Protein AF-A0A0M0H9N5-F1 (afdb_monomer)

Mean predicted aligned error: 7.4 Å

Sequence (391 aa):
MSITAVASMVVLAGCGANQEAAKPQTEQTEEVKTEAGKQQEANTYVAAYTSAAKELVALVKKKEGDKTPVEWDKAQQLYDGKLKARVQLLDGEYKDKVNEQLTAALAAGKEGQMPAAVVGQIVDKLLQKTAFLTTRHEFKQANDGFAKKEEAKQAINLAKEVYEAILKGTMEKRDTAYETKLVSTIDAGFSEMIAAVDKGDNLAYNLGKQMVDKSLMKGFYLASGGEKGYAYKIEKGVKEEEKPEKLKVMQAEGWAFFQSVQGYVVKHSQADADYINQQFDLSNDPKNIKGDGIHTAFVRSLTATAKHEYDESFANWGQDKAVITSLEGALFLDMIKTDLPKVLGDEAKANALLEQAQQHLEAAKAKDKQKAEAIYKEMQPSLDKLAAYGR

pLDDT: mean 90.04, std 18.84, range [28.03, 98.81]

Solvent-accessible surface area (backbone atoms only — not comparable to full-atom values): 20434 Å² total; per-residue (Å²): 136,88,88,78,91,80,88,83,83,89,80,90,89,84,88,85,90,87,89,83,90,79,82,90,77,85,89,81,72,70,72,66,62,58,53,56,53,54,51,52,53,53,55,54,45,54,54,51,42,56,50,51,52,52,50,43,32,61,50,43,36,63,58,93,88,57,79,76,78,62,57,48,70,60,42,50,50,49,38,67,73,65,42,41,69,60,39,47,52,50,18,65,76,70,74,52,59,59,48,61,52,48,52,49,39,55,49,31,34,65,72,64,79,35,59,52,64,34,33,16,36,34,49,43,34,46,49,42,36,48,42,53,53,46,30,51,51,23,50,47,51,16,61,78,36,38,93,44,44,67,64,15,45,47,26,48,50,53,23,46,52,44,36,64,74,64,43,43,71,57,29,51,56,37,21,70,73,68,74,51,61,42,58,63,46,32,55,48,13,56,51,40,28,48,54,14,42,78,70,67,34,66,60,52,23,52,49,16,49,49,44,30,53,49,36,54,41,32,38,30,43,42,47,11,42,29,88,89,5,29,35,32,50,35,35,49,33,55,77,69,67,52,56,70,68,58,40,49,32,40,33,32,41,21,35,30,28,38,64,61,44,38,77,54,27,35,74,57,23,50,68,38,37,50,49,44,47,57,53,32,34,85,88,45,62,59,82,74,32,49,25,69,61,42,27,37,31,49,46,18,13,36,40,39,38,18,53,50,23,43,53,49,13,65,75,34,59,90,41,68,61,11,34,46,25,24,44,49,17,34,48,35,50,58,58,45,48,89,50,33,24,77,73,70,70,37,61,68,60,31,50,50,48,55,49,44,32,50,52,30,27,53,22,42,71,68,60,36,60,70,60,26,54,54,40,50,63,68,40,44,66,58,51,53,52,38,47,44,45,94,111

Secondary structure (DSSP, 8-state):
----------------------PPP---SSHHHHHHHHHHHHHHHHHHHHHHHHHHHHHH-PPTT--PPP-HHHHHHHIIIIIHHHHHHHHHHHT--HHHHHHHHHHHHHTTSS-HHHHHHHHHHHHHHHHHHHHHHHHHHHHHTTTSHHHHHHHHHHHHHHIIIIIHHHHHHHHHHHT--HHHHHHHHHHHHHHHHHHT-HHHHHHHHHHHHHHHHHHHHHHHTSTTSHHHHHHHHHHTT--HHHHHHHHHHHHHHHHTTHHHHHHH-HHHHHHHHHHH-TTS-GGG--HHHHHHHHHHHHHHHHHHHHHHHHHTTTSHHHHHHHHHHHHHHHHTTTTHHHHHSSHHHHHHHHHHHHHHHHHHHTT-HHHHHHHHHHHHHHHHHHHTTT-

Organism: Aneurinibacillus migulanus (NCBI:txid47500)

Nearest PDB structures (foldseek):
  6wgt-assembly1_A  TM=1.993E-01  e=2.395E+00  Homo sapiens
  7a0g-assembly1_III  TM=1.558E-01  e=9.063E+00  Serratia marcescens

Foldseek 3Di:
DDDDDDDDDDDDDDDDDDDDDDDDDDPDDDPVVVVVVVLVVLVVLLVQQLVLLVVLLVQQADDVPDPDDRPLVVSVCSCVVRPLVLLVVLCVVLVACLSVQLVVLSVCCVVVVDPSNLSSLLSLLSSVLSLLSQLVVLLVQLLVCLQVLVSNLSSLVSNVSSCVSRPLVLLVVLCVVPVDDLNVQLVVLSVQLNVCSVVVNSLSNLLSVLSNNLSSLLSLCCQAQNCVHLLPVLLVCVVVVHDQVVSLSSLSNNLSSLSSNLSQLCVQPVPLSVVLNVLSPSPDRSNPRHSVSNNLSLLLSLLSSLVVLCVQLLVQQPDSSNLSSLSSSLSSLVSCLVCLCVQVVHNVVSVLLSVLSVQLSVCSVVSPVVSNVVSVVVNVVSSVSSNPGPD

Radius of gyration: 25.45 Å; Cα contacts (8 Å, |Δi|>4): 497; chains: 1; bounding box: 58×60×93 Å

Structure (mmCIF, N/CA/C/O backbone):
data_AF-A0A0M0H9N5-F1
#
_entry.id   AF-A0A0M0H9N5-F1
#
loop_
_atom_site.group_PDB
_atom_site.id
_atom_site.type_symbol
_atom_site.label_atom_id
_atom_site.label_alt_id
_atom_site.label_comp_id
_atom_site.label_asym_id
_atom_site.label_entity_id
_atom_site.label_seq_id
_atom_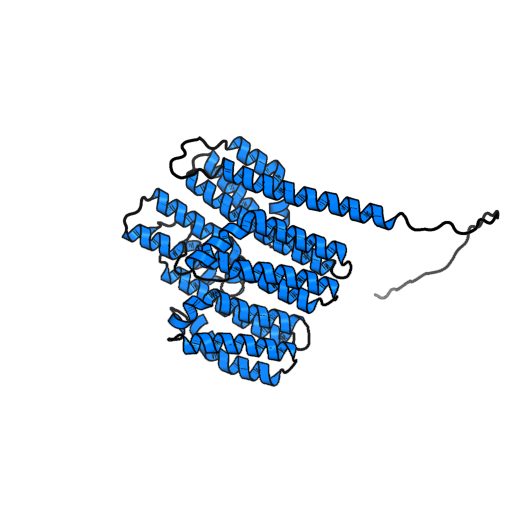site.pdbx_PDB_ins_code
_atom_site.Cartn_x
_atom_site.Cartn_y
_atom_site.Cartn_z
_atom_site.occupancy
_atom_site.B_iso_or_equiv
_atom_site.auth_seq_id
_atom_site.auth_comp_id
_atom_site.auth_asym_id
_atom_site.auth_atom_id
_atom_site.pdbx_PDB_model_num
ATOM 1 N N . MET A 1 1 ? -6.702 -46.369 -34.800 1.00 37.41 1 MET A N 1
ATOM 2 C CA . MET A 1 1 ? -7.789 -45.923 -35.692 1.00 37.41 1 MET A CA 1
ATOM 3 C C . MET A 1 1 ? -7.385 -44.581 -36.250 1.00 37.41 1 MET A C 1
ATOM 5 O O . MET A 1 1 ? -7.279 -43.621 -35.502 1.00 37.41 1 MET A O 1
ATOM 9 N N . SER A 1 2 ? -7.033 -44.588 -37.528 1.00 30.42 2 SER A N 1
ATOM 10 C CA . SER A 1 2 ? -6.817 -43.400 -38.344 1.00 30.42 2 SER A CA 1
ATOM 11 C C . SER A 1 2 ? -8.138 -42.676 -38.604 1.00 30.42 2 SER A C 1
ATOM 13 O O . SER A 1 2 ? -9.193 -43.292 -38.456 1.00 30.42 2 SER A O 1
ATOM 15 N N . ILE A 1 3 ? -8.005 -41.442 -39.104 1.00 28.03 3 ILE A N 1
ATOM 16 C CA . ILE A 1 3 ? -8.898 -40.656 -39.982 1.00 28.03 3 ILE A CA 1
ATOM 17 C C . ILE A 1 3 ? -9.207 -39.299 -39.332 1.00 28.03 3 ILE A C 1
ATOM 19 O O . ILE A 1 3 ? -9.619 -39.267 -38.183 1.00 28.03 3 ILE A O 1
ATOM 23 N N . THR A 1 4 ? -9.112 -38.127 -39.958 1.00 30.73 4 THR A N 1
ATOM 24 C CA . THR A 1 4 ? -8.511 -37.613 -41.201 1.00 30.73 4 THR A CA 1
ATOM 25 C C . THR A 1 4 ? -8.717 -36.095 -41.099 1.00 30.73 4 THR A C 1
ATOM 27 O O . THR A 1 4 ? -9.787 -35.650 -40.685 1.00 30.73 4 THR A O 1
ATOM 30 N N . ALA A 1 5 ? -7.717 -35.294 -41.464 1.00 33.75 5 ALA A N 1
ATOM 31 C CA . ALA A 1 5 ? -7.892 -33.864 -41.700 1.00 33.75 5 ALA A CA 1
ATOM 32 C C . ALA A 1 5 ? -8.676 -33.635 -43.002 1.00 33.75 5 ALA A C 1
ATOM 34 O O . ALA A 1 5 ? -8.339 -34.240 -44.017 1.00 33.75 5 ALA A O 1
ATOM 35 N N . VAL A 1 6 ? -9.649 -32.721 -43.011 1.00 31.50 6 VAL A N 1
ATOM 36 C CA . VAL A 1 6 ? -10.157 -32.129 -44.258 1.00 31.50 6 VAL A CA 1
ATOM 37 C C . VAL A 1 6 ? -10.267 -30.622 -44.076 1.00 31.50 6 VAL A C 1
ATOM 39 O O . VAL A 1 6 ? -11.153 -30.114 -43.395 1.00 31.50 6 VAL A O 1
ATOM 42 N N . ALA A 1 7 ? -9.326 -29.920 -44.700 1.00 33.69 7 ALA A N 1
ATOM 43 C CA . ALA A 1 7 ? -9.484 -28.535 -45.098 1.00 33.69 7 ALA A CA 1
ATOM 44 C C . ALA A 1 7 ? -10.323 -28.484 -46.383 1.00 33.69 7 ALA A C 1
ATOM 46 O O . ALA A 1 7 ? -10.171 -29.334 -47.262 1.00 33.69 7 ALA A O 1
ATOM 47 N N . SER A 1 8 ? -11.170 -27.469 -46.529 1.00 30.03 8 SER A N 1
ATOM 48 C CA . SER A 1 8 ? -11.715 -27.054 -47.825 1.00 30.03 8 SER A CA 1
ATOM 49 C C . SER A 1 8 ? -11.990 -25.550 -47.791 1.00 30.03 8 SER A C 1
ATOM 51 O O . SER A 1 8 ? -12.929 -25.087 -47.151 1.00 30.03 8 SER A O 1
ATOM 53 N N . MET A 1 9 ? -11.111 -24.794 -48.450 1.00 32.88 9 MET A N 1
ATOM 54 C CA . MET A 1 9 ? -11.412 -23.481 -49.032 1.00 32.88 9 MET A CA 1
ATOM 55 C C . MET A 1 9 ? -12.078 -23.672 -50.407 1.00 32.88 9 MET A C 1
ATOM 57 O O . MET A 1 9 ? -11.998 -24.772 -50.949 1.00 32.88 9 MET A O 1
ATOM 61 N N . VAL A 1 10 ? -12.555 -22.550 -50.987 1.00 34.47 10 VAL A N 1
ATOM 62 C CA . VAL A 1 10 ? -12.904 -22.285 -52.413 1.00 34.47 10 VAL A CA 1
ATOM 63 C C . VAL A 1 10 ? -14.399 -22.498 -52.735 1.00 34.47 10 VAL A C 1
ATOM 65 O O . VAL A 1 10 ? -14.935 -23.539 -52.395 1.00 34.47 10 VAL A O 1
ATOM 68 N N . VAL A 1 11 ? -15.176 -21.610 -53.384 1.00 31.08 11 VAL A N 1
ATOM 69 C CA . VAL A 1 11 ? -15.003 -20.268 -53.990 1.00 31.08 11 VAL A CA 1
ATOM 70 C C . VAL A 1 11 ? -16.397 -19.643 -54.255 1.00 31.08 11 VAL A C 1
ATOM 72 O O . VAL A 1 11 ? -17.3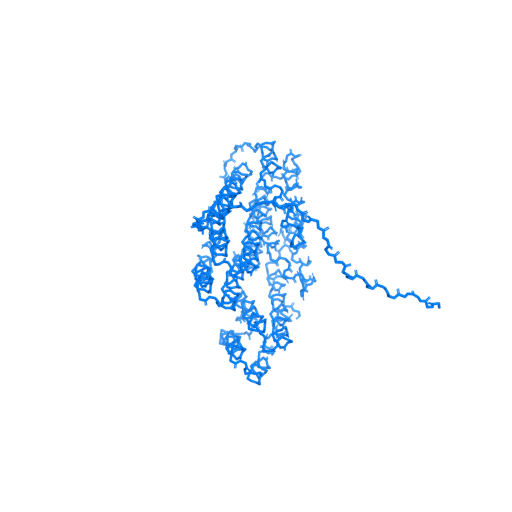98 -20.348 -54.322 1.00 31.08 11 VAL A O 1
ATOM 75 N N . LEU A 1 12 ? -16.396 -18.313 -54.409 1.00 33.91 12 LEU A N 1
ATOM 76 C CA . LEU A 1 12 ? -17.384 -17.374 -54.977 1.00 33.91 12 LEU A CA 1
ATOM 77 C C . LEU A 1 12 ? -18.495 -17.911 -55.913 1.00 33.91 12 LEU A C 1
ATOM 79 O O . LEU A 1 12 ? -18.220 -18.708 -56.803 1.00 33.91 12 LEU A O 1
ATOM 83 N N . ALA A 1 13 ? -19.681 -17.280 -55.867 1.00 34.59 13 ALA A N 1
ATOM 84 C CA . ALA A 1 13 ? -20.156 -16.317 -56.887 1.00 34.59 13 ALA A CA 1
ATOM 85 C C . ALA A 1 13 ? -21.657 -15.989 -56.726 1.00 34.59 13 ALA A C 1
ATOM 87 O O . ALA A 1 13 ? -22.474 -16.865 -56.461 1.00 34.59 13 ALA A O 1
ATOM 88 N N . GLY A 1 14 ? -22.018 -14.724 -56.961 1.00 29.95 14 GLY A N 1
ATOM 89 C CA . GLY A 1 14 ? -23.404 -14.260 -57.038 1.00 29.95 14 GLY A CA 1
ATOM 90 C C . GLY A 1 14 ? -23.499 -12.770 -57.370 1.00 29.95 14 GLY A C 1
ATOM 91 O O . GLY A 1 14 ? -23.896 -11.977 -56.525 1.00 29.95 14 GLY A O 1
ATOM 92 N N . CYS A 1 15 ? -23.081 -12.391 -58.582 1.00 39.03 15 CYS A N 1
ATOM 93 C CA . CYS A 1 15 ? -23.240 -11.048 -59.151 1.00 39.03 15 CYS A CA 1
ATOM 94 C C . CYS A 1 15 ? -24.697 -10.760 -59.558 1.00 39.03 15 CYS A C 1
ATOM 96 O O . CYS A 1 15 ? -25.354 -11.612 -60.150 1.00 39.03 15 CYS A O 1
ATOM 98 N N . GLY A 1 16 ? -25.128 -9.511 -59.379 1.00 31.22 16 GLY A N 1
ATOM 99 C CA . GLY A 1 16 ? -26.241 -8.880 -60.094 1.00 31.22 16 GLY A CA 1
ATOM 100 C C . GLY A 1 16 ? -25.996 -7.369 -60.153 1.00 31.22 16 GLY A C 1
ATOM 101 O O . GLY A 1 16 ? -25.854 -6.735 -59.116 1.00 31.22 16 GLY A O 1
ATOM 102 N N . ALA A 1 17 ? -25.838 -6.832 -61.363 1.00 37.31 17 ALA A N 1
ATOM 103 C CA . ALA A 1 17 ? -25.192 -5.557 -61.688 1.00 37.31 17 ALA A CA 1
ATOM 104 C C . ALA A 1 17 ? -26.121 -4.323 -61.685 1.00 37.31 17 ALA A C 1
ATOM 106 O O . ALA A 1 17 ? -27.284 -4.449 -62.055 1.00 37.31 17 ALA A O 1
ATOM 107 N N . ASN A 1 18 ? -25.576 -3.126 -61.400 1.00 30.27 18 ASN A N 1
ATOM 108 C CA . ASN A 1 18 ? -25.465 -2.022 -62.378 1.00 30.27 18 ASN A CA 1
ATOM 109 C C . ASN A 1 18 ? -24.610 -0.843 -61.853 1.00 30.27 18 ASN A C 1
ATOM 111 O O . ASN A 1 18 ? -24.620 -0.541 -60.664 1.00 30.27 18 ASN A O 1
ATOM 115 N N . GLN A 1 19 ? -23.854 -0.211 -62.758 1.00 33.28 19 GLN A N 1
ATOM 116 C CA . GLN A 1 19 ? -22.907 0.892 -62.529 1.00 33.28 19 GLN A CA 1
ATOM 117 C C . GLN A 1 19 ? -23.590 2.268 -62.437 1.00 33.28 19 GLN A C 1
ATOM 119 O O . GLN A 1 19 ? -24.441 2.562 -63.267 1.00 33.28 19 GLN A O 1
ATOM 124 N N . GLU A 1 20 ? -23.084 3.152 -61.569 1.00 28.61 20 GLU A N 1
ATOM 125 C CA . GLU A 1 20 ? -22.729 4.537 -61.934 1.00 28.61 20 GLU A CA 1
ATOM 126 C C . GLU A 1 20 ? -21.776 5.150 -60.889 1.00 28.61 20 GLU A C 1
ATOM 128 O O . GLU A 1 20 ? -21.866 4.875 -59.694 1.00 28.61 20 GLU A O 1
ATOM 133 N N . ALA A 1 21 ? -20.792 5.916 -61.361 1.00 38.94 21 ALA A N 1
ATOM 134 C CA . ALA A 1 21 ? -19.658 6.409 -60.585 1.00 38.94 21 ALA A CA 1
ATOM 135 C C . ALA A 1 21 ? -19.970 7.705 -59.813 1.00 38.94 21 ALA A C 1
ATOM 137 O O . ALA A 1 21 ? -20.524 8.645 -60.379 1.00 38.94 21 ALA A O 1
ATOM 138 N N . ALA A 1 22 ? -19.480 7.812 -58.572 1.00 28.97 22 ALA A N 1
ATOM 139 C CA . ALA A 1 22 ? -19.331 9.081 -57.858 1.00 28.97 22 ALA A CA 1
ATOM 140 C C . ALA A 1 22 ? -17.958 9.162 -57.160 1.00 28.97 22 ALA A C 1
ATOM 142 O O . ALA A 1 22 ? -17.467 8.193 -56.586 1.00 28.97 22 ALA A O 1
ATOM 143 N N . LYS A 1 23 ? -17.329 10.336 -57.279 1.00 32.94 23 LYS A N 1
ATOM 144 C CA . LYS A 1 23 ? -16.023 10.733 -56.720 1.00 32.94 23 LYS A CA 1
ATOM 145 C C . LYS A 1 23 ? -15.992 10.695 -55.175 1.00 32.94 23 LYS A C 1
ATOM 147 O O . LYS A 1 23 ? -17.048 10.797 -54.558 1.00 32.94 23 LYS A O 1
ATOM 152 N N . PRO A 1 24 ? -14.795 10.607 -54.556 1.00 30.27 24 PRO A N 1
ATOM 153 C CA . PRO A 1 24 ? -14.638 10.328 -53.128 1.00 30.27 24 PRO A CA 1
ATOM 154 C C . PRO A 1 24 ? -15.110 11.495 -52.253 1.00 30.27 24 PRO A C 1
ATOM 156 O O . PRO A 1 24 ? -14.643 12.624 -52.409 1.00 30.27 24 PRO A O 1
ATOM 159 N N . GLN A 1 25 ? -16.008 11.202 -51.311 1.00 28.08 25 GLN A N 1
ATOM 160 C CA . GLN A 1 25 ? -16.294 12.054 -50.161 1.00 28.08 25 GLN A CA 1
ATOM 161 C C . GLN A 1 25 ? -15.403 11.621 -48.994 1.00 28.08 25 GLN A C 1
ATOM 163 O O . GLN A 1 25 ? -15.299 10.446 -48.666 1.00 28.08 25 GLN A O 1
ATOM 168 N N . THR A 1 26 ? -14.743 12.612 -48.413 1.00 33.41 26 THR A N 1
ATOM 169 C CA . THR A 1 26 ? -13.932 12.600 -47.194 1.00 33.41 26 THR A CA 1
ATOM 170 C C . THR A 1 26 ? -14.532 11.768 -46.056 1.00 33.41 26 THR A C 1
ATOM 172 O O . THR A 1 26 ? -15.519 12.175 -45.446 1.00 33.41 26 THR A O 1
ATOM 175 N N . GLU A 1 27 ? -13.867 10.666 -45.711 1.00 32.44 27 GLU A N 1
ATOM 176 C CA . GLU A 1 27 ? -13.977 9.992 -44.415 1.00 32.44 27 GLU A CA 1
ATOM 177 C C . GLU A 1 27 ? -13.109 10.736 -43.389 1.00 32.44 27 GLU A C 1
ATOM 179 O O . GLU A 1 27 ? -11.911 10.509 -43.259 1.00 32.44 27 GLU A O 1
ATOM 184 N N . GLN A 1 28 ? -13.716 11.674 -42.670 1.00 38.56 28 GLN A N 1
ATOM 185 C CA . GLN A 1 28 ? -13.202 12.198 -41.402 1.00 38.56 28 GLN A CA 1
ATOM 186 C C . GLN A 1 28 ? -14.409 12.527 -40.526 1.00 38.56 28 GLN A C 1
ATOM 188 O O . GLN A 1 28 ? -14.771 13.693 -40.381 1.00 38.56 28 GLN A O 1
ATOM 193 N N . THR A 1 29 ? -15.132 11.523 -40.015 1.00 37.88 29 THR A N 1
ATOM 194 C CA . THR A 1 29 ? -16.148 11.793 -38.971 1.00 37.88 29 THR A CA 1
ATOM 195 C C . THR A 1 29 ? -16.629 10.610 -38.119 1.00 37.88 29 THR A C 1
ATOM 197 O O . THR A 1 29 ? -17.441 10.850 -37.227 1.00 37.88 29 THR A O 1
ATOM 200 N N . GLU A 1 30 ? -16.146 9.374 -38.300 1.00 34.00 30 GLU A N 1
ATOM 201 C CA . GLU A 1 30 ? -16.614 8.236 -37.478 1.00 34.00 30 GLU A CA 1
ATOM 202 C C . GLU A 1 30 ? -15.702 7.854 -36.296 1.00 34.00 30 GLU A C 1
ATOM 204 O O . GLU A 1 30 ? -16.221 7.440 -35.261 1.00 34.00 30 GLU A O 1
ATOM 209 N N . GLU A 1 31 ? -14.386 8.093 -36.335 1.00 36.97 31 GLU A N 1
ATOM 210 C CA . GLU A 1 31 ? -13.519 7.758 -35.184 1.00 36.97 31 GLU A CA 1
ATOM 211 C C . GLU A 1 31 ? -13.719 8.691 -33.971 1.00 36.97 31 GLU A C 1
ATOM 213 O O . GLU A 1 31 ? -13.715 8.237 -32.827 1.00 36.97 31 GLU A O 1
ATOM 218 N N . VAL A 1 32 ? -14.025 9.974 -34.190 1.00 37.34 32 VAL A N 1
ATOM 219 C CA . VAL A 1 32 ? -14.087 10.988 -33.113 1.00 37.34 32 VAL A CA 1
ATOM 220 C C . VAL A 1 32 ? -15.328 10.846 -32.210 1.00 37.34 32 VAL A C 1
ATOM 222 O O . VAL A 1 32 ? -15.297 11.235 -31.043 1.00 37.34 32 VAL A O 1
ATOM 225 N N . LYS A 1 33 ? -16.433 10.257 -32.696 1.00 34.28 33 LYS A N 1
ATOM 226 C CA . LYS A 1 33 ? -17.662 10.086 -31.890 1.00 34.28 33 LYS A CA 1
ATOM 227 C C . LYS A 1 33 ? -17.584 8.935 -30.882 1.00 34.28 33 LYS A C 1
ATOM 229 O O . LYS A 1 33 ? -18.332 8.945 -29.906 1.00 34.28 33 LYS A O 1
ATOM 234 N N . THR A 1 34 ? -16.684 7.975 -31.084 1.00 50.94 34 THR A N 1
ATOM 235 C CA . THR A 1 34 ? -16.611 6.753 -30.264 1.00 50.94 34 THR A CA 1
ATOM 236 C C . THR A 1 34 ? -15.681 6.917 -29.057 1.00 50.94 34 THR A C 1
ATOM 238 O O . THR A 1 34 ? -15.958 6.366 -27.992 1.00 50.94 34 THR A O 1
ATOM 241 N N . GLU A 1 35 ? -14.618 7.716 -29.185 1.00 48.94 35 GLU A N 1
ATOM 242 C CA . GLU A 1 35 ? -13.695 8.031 -28.083 1.00 48.94 35 GLU A CA 1
ATOM 243 C C . GLU A 1 35 ? -14.271 9.079 -27.122 1.00 48.94 35 GLU A C 1
ATOM 245 O O . GLU A 1 35 ? -14.238 8.870 -25.913 1.00 48.94 35 GLU A O 1
ATOM 250 N N . ALA A 1 36 ? -14.905 10.146 -27.627 1.00 46.66 36 ALA A N 1
ATOM 251 C CA . ALA A 1 36 ? -15.509 11.181 -26.779 1.00 46.66 36 ALA A CA 1
ATOM 252 C C . ALA A 1 36 ? -16.661 10.646 -25.897 1.00 46.66 36 ALA A C 1
ATOM 254 O O . ALA A 1 36 ? -16.800 11.050 -24.742 1.00 46.66 36 ALA A O 1
ATOM 255 N N . GLY A 1 37 ? -17.458 9.697 -26.412 1.00 48.12 37 GLY A N 1
ATOM 256 C CA . GLY A 1 37 ? -18.522 9.029 -25.650 1.00 48.12 37 GLY A CA 1
ATOM 257 C C . GLY A 1 37 ? -17.982 8.142 -24.522 1.00 48.12 37 GLY A C 1
ATOM 258 O O . GLY A 1 37 ? -18.427 8.259 -23.381 1.00 48.12 37 GLY A O 1
ATOM 259 N N . LYS A 1 38 ? -16.951 7.331 -24.805 1.00 52.97 38 LYS A N 1
ATOM 260 C CA . LYS A 1 38 ? -16.247 6.526 -23.788 1.00 52.97 38 LYS A CA 1
ATOM 261 C C . LYS A 1 38 ? -15.532 7.401 -22.757 1.00 52.97 38 LYS A C 1
ATOM 263 O O . LYS A 1 38 ? -15.520 7.079 -21.570 1.00 52.97 38 LYS A O 1
ATOM 268 N N . GLN A 1 39 ? -14.983 8.533 -23.198 1.00 52.12 39 GLN A N 1
ATOM 269 C CA . GLN A 1 39 ? -14.287 9.477 -22.335 1.00 52.12 39 GLN A CA 1
ATOM 270 C C . GLN A 1 39 ? -15.241 10.136 -21.331 1.00 52.12 39 GLN A C 1
ATOM 272 O O . GLN A 1 39 ? -14.936 10.225 -20.139 1.00 52.12 39 GLN A O 1
ATOM 277 N N . GLN A 1 40 ? -16.427 10.534 -21.794 1.00 50.25 40 GLN A N 1
ATOM 278 C CA . GLN A 1 40 ? -17.475 11.084 -20.944 1.00 50.25 40 GLN A CA 1
ATOM 279 C C . GLN A 1 40 ? -18.004 10.039 -19.949 1.00 50.25 40 GLN A C 1
ATOM 281 O O . GLN A 1 40 ? -18.132 10.350 -18.767 1.00 50.25 40 GLN A O 1
ATOM 286 N N . GLU A 1 41 ? -18.241 8.793 -20.366 1.00 62.12 41 GLU A N 1
ATOM 287 C CA . GLU A 1 41 ? -18.698 7.717 -19.470 1.00 62.12 41 GLU A CA 1
ATOM 288 C C . GLU A 1 41 ? -17.689 7.394 -18.353 1.00 62.12 41 GLU A C 1
ATOM 290 O O . GLU A 1 41 ? -18.077 7.292 -17.185 1.00 62.12 41 GLU A O 1
ATOM 295 N N . ALA A 1 42 ? -16.392 7.315 -18.668 1.00 62.28 42 ALA A N 1
ATOM 296 C CA . ALA A 1 42 ? -15.359 6.988 -17.684 1.00 62.28 42 ALA A CA 1
ATOM 297 C C . ALA A 1 42 ? -15.114 8.118 -16.658 1.00 62.28 42 ALA A C 1
ATOM 299 O O . ALA A 1 42 ? -15.002 7.849 -15.458 1.00 62.28 42 ALA A O 1
ATOM 300 N N . ASN A 1 43 ? -15.133 9.387 -17.088 1.00 61.91 43 ASN A N 1
ATOM 301 C CA . ASN A 1 43 ? -15.043 10.537 -16.173 1.00 61.91 43 ASN A CA 1
ATOM 302 C C . ASN A 1 4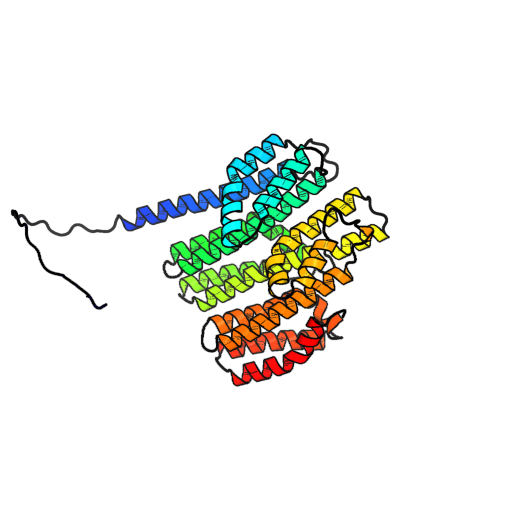3 ? -16.292 10.647 -15.277 1.00 61.91 43 ASN A C 1
ATOM 304 O O . ASN A 1 43 ? -16.198 10.953 -14.086 1.00 61.91 43 ASN A O 1
ATOM 308 N N . THR A 1 44 ? -17.475 10.343 -15.824 1.00 71.81 44 THR A N 1
ATOM 309 C CA . THR A 1 44 ? -18.727 10.321 -15.047 1.00 71.81 44 THR A CA 1
ATOM 310 C C . THR A 1 44 ? -18.690 9.223 -13.980 1.00 71.81 44 THR A C 1
ATOM 312 O O . THR A 1 44 ? -19.185 9.414 -12.866 1.00 71.81 44 THR A O 1
ATOM 315 N N . TYR A 1 45 ? -18.049 8.091 -14.284 1.00 80.56 45 TYR A N 1
ATOM 316 C CA . TYR A 1 45 ? -17.875 6.988 -13.348 1.00 80.56 45 TYR A CA 1
ATOM 317 C C . TYR A 1 45 ? -16.978 7.348 -12.145 1.00 80.56 45 TYR A C 1
ATOM 319 O O . TYR A 1 45 ? -17.398 7.125 -11.008 1.00 80.56 45 TYR A O 1
ATOM 327 N N . VAL A 1 46 ? -15.780 7.921 -12.341 1.00 84.44 46 VAL A N 1
ATOM 328 C CA . VAL A 1 46 ? -14.872 8.248 -11.215 1.00 84.44 46 VAL A CA 1
ATOM 329 C C . VAL A 1 46 ? -15.484 9.290 -10.281 1.00 84.44 46 VAL A C 1
ATOM 331 O O . VAL A 1 46 ? -15.421 9.135 -9.056 1.00 84.44 46 VAL A O 1
ATOM 334 N N . ALA A 1 47 ? -16.146 10.309 -10.831 1.00 87.44 47 ALA A N 1
ATOM 335 C CA . ALA A 1 47 ? -16.876 11.289 -10.034 1.00 87.44 47 ALA A CA 1
ATOM 336 C C . ALA A 1 47 ? -17.990 10.626 -9.200 1.00 87.44 47 ALA A C 1
ATOM 338 O O . ALA A 1 47 ? -18.100 10.881 -7.999 1.00 87.44 47 ALA A O 1
ATOM 339 N N . ALA A 1 48 ? -18.774 9.722 -9.802 1.00 91.69 48 ALA A N 1
ATOM 340 C CA . ALA A 1 48 ? -19.828 8.991 -9.100 1.00 91.69 48 ALA A CA 1
ATOM 341 C C . ALA A 1 48 ? -19.271 8.066 -8.003 1.00 91.69 48 ALA A C 1
ATOM 343 O O . ALA A 1 48 ? -19.777 8.078 -6.880 1.00 91.69 48 ALA A O 1
ATOM 344 N N . TYR A 1 49 ? -18.209 7.309 -8.297 1.00 93.88 49 TYR A N 1
ATOM 345 C CA . TYR A 1 49 ? -17.547 6.422 -7.338 1.00 93.88 49 TYR A CA 1
ATOM 346 C C . TYR A 1 49 ? -16.969 7.202 -6.151 1.00 93.88 49 TYR A C 1
ATOM 348 O O . TYR A 1 49 ? -17.267 6.893 -4.997 1.00 93.88 49 TYR A O 1
ATOM 356 N N . THR A 1 50 ? -16.167 8.239 -6.414 1.00 95.31 50 THR A N 1
ATOM 357 C CA . THR A 1 50 ? -15.512 9.020 -5.353 1.00 95.31 50 THR A CA 1
ATOM 358 C C . THR A 1 50 ? -16.519 9.793 -4.502 1.00 95.31 50 THR A C 1
ATOM 360 O O . THR A 1 50 ? -16.346 9.878 -3.284 1.00 95.31 50 THR A O 1
ATOM 363 N N . SER A 1 51 ? -17.594 10.308 -5.108 1.00 96.75 51 SER A N 1
ATOM 364 C CA . SER A 1 51 ? -18.698 10.949 -4.391 1.00 96.75 51 SER A CA 1
ATOM 365 C C . SER A 1 51 ? -19.435 9.957 -3.489 1.00 96.75 51 SER A C 1
ATOM 367 O O . SER A 1 51 ? -19.548 10.211 -2.290 1.00 96.75 51 SER A O 1
ATOM 369 N N . ALA A 1 52 ? -19.842 8.798 -4.019 1.00 97.75 52 ALA A N 1
ATOM 370 C CA . ALA A 1 52 ? -20.539 7.773 -3.245 1.00 97.75 52 ALA A CA 1
ATOM 371 C C . ALA A 1 52 ? -19.674 7.216 -2.103 1.00 97.75 52 ALA A C 1
ATOM 373 O O . ALA A 1 52 ? -20.170 7.014 -0.996 1.00 97.75 52 ALA A O 1
ATOM 374 N N . ALA A 1 53 ? -18.370 7.020 -2.329 1.00 97.94 53 ALA A N 1
ATOM 375 C CA . ALA A 1 53 ? -17.445 6.585 -1.286 1.00 97.94 53 ALA A CA 1
ATOM 376 C C . ALA A 1 53 ? -17.350 7.618 -0.150 1.00 97.94 53 ALA A C 1
ATOM 378 O O . ALA A 1 53 ? -17.451 7.259 1.023 1.00 97.94 53 ALA A O 1
ATOM 379 N N . LYS A 1 54 ? -17.214 8.911 -0.479 1.00 97.69 54 LYS A N 1
ATOM 380 C CA . LYS A 1 54 ? -17.178 9.997 0.516 1.00 97.69 54 LYS A CA 1
ATOM 381 C C . LYS A 1 54 ? -18.494 10.130 1.279 1.00 97.69 54 LYS A C 1
ATOM 383 O O . LYS A 1 54 ? -18.464 10.310 2.495 1.00 97.69 54 LYS A O 1
ATOM 388 N N . GLU A 1 55 ? -19.627 10.026 0.588 1.00 97.75 55 GLU A N 1
ATOM 389 C CA . GLU A 1 55 ? -20.949 10.062 1.216 1.00 97.75 55 GLU A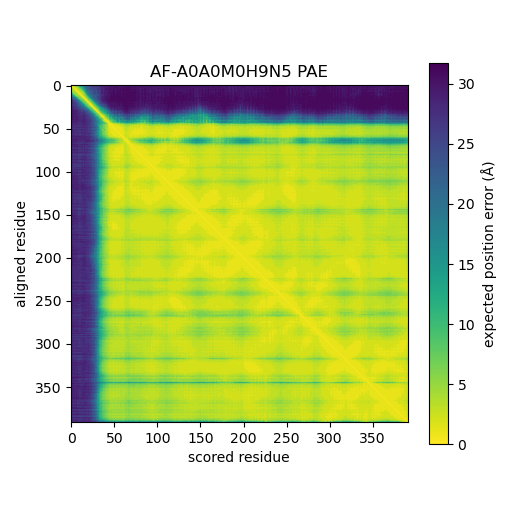 CA 1
ATOM 390 C C . GLU A 1 55 ? -21.128 8.880 2.175 1.00 97.75 55 GLU A C 1
ATOM 392 O O . GLU A 1 55 ? -21.522 9.087 3.323 1.00 97.75 55 GLU A O 1
ATOM 397 N N . LEU A 1 56 ? -20.751 7.664 1.763 1.00 98.38 56 LEU A N 1
ATOM 398 C CA . LEU A 1 56 ? -20.833 6.488 2.625 1.00 98.38 56 LEU A CA 1
ATOM 399 C C . LEU A 1 56 ? -19.981 6.669 3.884 1.00 98.38 56 LEU A C 1
ATOM 401 O O . LEU A 1 56 ? -20.482 6.466 4.989 1.00 98.38 56 LEU A O 1
ATOM 405 N N . VAL A 1 57 ? -18.731 7.124 3.743 1.00 97.38 57 VAL A N 1
ATOM 406 C CA . VAL A 1 57 ? -17.869 7.416 4.899 1.00 97.38 57 VAL A CA 1
ATOM 407 C C . VAL A 1 57 ? -18.500 8.471 5.809 1.00 97.38 57 VAL A C 1
ATOM 409 O O . VAL A 1 57 ? -18.527 8.270 7.018 1.00 97.38 57 VAL A O 1
ATOM 412 N N . ALA A 1 58 ? -19.052 9.560 5.273 1.00 96.06 58 ALA A N 1
ATOM 413 C CA . ALA A 1 58 ? -19.704 10.595 6.082 1.00 96.06 58 ALA A CA 1
ATOM 414 C C . ALA A 1 58 ? -20.959 10.084 6.823 1.00 96.06 58 ALA A C 1
ATOM 416 O O . ALA A 1 58 ? -21.252 10.517 7.946 1.00 96.06 58 ALA A O 1
ATOM 417 N N . LEU A 1 59 ? -21.691 9.138 6.227 1.00 96.06 59 LEU A N 1
ATOM 418 C CA . LEU A 1 59 ? -22.845 8.504 6.862 1.00 96.06 59 LEU A CA 1
ATOM 419 C C . LEU A 1 59 ? -22.428 7.655 8.067 1.00 96.06 59 LEU A C 1
ATOM 421 O O . LEU A 1 59 ? -23.029 7.804 9.133 1.00 96.06 59 LEU A O 1
ATOM 425 N N . VAL A 1 60 ? -21.398 6.812 7.928 1.00 96.19 60 VAL A N 1
ATOM 426 C CA . VAL A 1 60 ? -21.055 5.806 8.953 1.00 96.19 60 VAL A CA 1
ATOM 427 C C . VAL A 1 60 ? -19.951 6.227 9.922 1.00 96.19 60 VAL A C 1
ATOM 429 O O . VAL A 1 60 ? -19.913 5.750 11.054 1.00 96.19 60 VAL A O 1
ATOM 432 N N . LYS A 1 61 ? -19.046 7.123 9.518 1.00 93.94 61 LYS A N 1
ATOM 433 C CA . LYS A 1 61 ? -17.906 7.557 10.330 1.00 93.94 61 LYS A CA 1
ATOM 434 C C . LYS A 1 61 ? -18.177 8.921 10.950 1.00 93.94 61 LYS A C 1
ATOM 436 O O . LYS A 1 61 ? -17.991 9.965 10.327 1.00 93.94 61 LYS A O 1
ATOM 441 N N . LYS A 1 62 ? -18.574 8.903 12.220 1.00 88.38 62 LYS A N 1
ATOM 442 C CA . LYS A 1 62 ? -18.818 10.109 13.018 1.00 88.38 62 LYS A CA 1
ATOM 443 C C . LYS A 1 62 ? -17.526 10.622 13.649 1.00 88.38 62 LYS A C 1
ATOM 445 O O . LYS A 1 62 ? -16.636 9.843 14.000 1.00 88.38 62 LYS A O 1
ATOM 450 N N . LYS A 1 63 ? -17.400 11.947 13.755 1.00 83.94 63 LYS A N 1
ATOM 451 C CA . LYS A 1 63 ? -16.284 12.571 14.480 1.00 83.94 63 LYS A CA 1
ATOM 452 C C . LYS A 1 63 ? -16.441 12.301 15.976 1.00 83.94 63 LYS A C 1
ATOM 454 O O . LYS A 1 63 ? -17.544 12.061 16.457 1.00 83.94 63 LYS A O 1
ATOM 459 N N . GLU A 1 64 ? -15.343 12.353 16.720 1.00 77.50 64 GLU A N 1
ATOM 460 C CA . GLU A 1 64 ? -15.410 12.236 18.175 1.00 77.50 64 GLU A CA 1
ATOM 461 C C . GLU A 1 64 ? -16.359 13.301 18.752 1.00 77.50 64 GLU A C 1
ATOM 463 O O . GLU A 1 64 ? -16.281 14.475 18.393 1.00 77.50 64 GLU A O 1
ATOM 468 N N . GLY A 1 65 ? -17.298 12.871 19.598 1.00 78.56 65 GLY A N 1
ATOM 469 C CA . GLY A 1 65 ? -18.331 13.734 20.177 1.00 78.56 65 GLY A CA 1
ATOM 470 C C . GLY A 1 65 ? -19.578 13.953 19.309 1.00 78.56 65 GLY A C 1
ATOM 471 O O . GLY A 1 65 ? -20.574 14.454 19.830 1.00 78.56 65 GLY A O 1
ATOM 472 N N . ASP A 1 66 ? -19.576 13.542 18.038 1.00 85.38 66 ASP A N 1
ATOM 473 C CA . ASP A 1 66 ? -20.777 13.551 17.198 1.00 85.38 66 ASP A CA 1
ATOM 474 C C . ASP A 1 66 ? -21.699 12.385 17.588 1.00 85.38 66 ASP A C 1
ATOM 476 O O . ASP A 1 66 ? -21.345 11.211 17.472 1.00 85.38 66 ASP A O 1
ATOM 480 N N . LYS A 1 67 ? -22.886 12.736 18.093 1.00 84.19 67 LYS A N 1
ATOM 481 C CA . LYS A 1 67 ? -23.908 11.797 18.579 1.00 84.19 67 LYS A CA 1
ATOM 482 C C . LYS A 1 67 ? -25.007 11.527 17.554 1.00 84.19 67 LYS A C 1
ATOM 484 O O . LYS A 1 67 ? -25.995 10.878 17.894 1.00 84.19 67 LYS A O 1
ATOM 489 N N . THR A 1 68 ? -24.871 12.041 16.334 1.00 89.31 68 THR A N 1
ATOM 490 C CA . THR A 1 68 ? -25.855 11.816 15.275 1.00 89.31 68 THR A CA 1
ATOM 491 C C . THR A 1 68 ? -25.925 10.318 14.976 1.00 89.31 68 THR A C 1
ATOM 493 O O . THR A 1 68 ? -24.893 9.730 14.631 1.00 89.31 68 THR A O 1
ATOM 496 N N . PRO A 1 69 ? -27.107 9.684 15.098 1.00 91.31 69 PRO A N 1
ATOM 497 C CA . PRO A 1 69 ? -27.258 8.274 14.774 1.00 91.31 69 PRO A CA 1
ATOM 498 C C . PRO A 1 69 ? -26.816 7.985 13.338 1.00 91.31 69 PRO A C 1
ATOM 500 O O . PRO A 1 69 ? -26.982 8.811 12.438 1.00 91.31 69 PRO A O 1
ATOM 503 N N . VAL A 1 70 ? -26.244 6.805 13.118 1.00 95.75 70 VAL A N 1
ATOM 504 C CA . VAL A 1 70 ? -25.923 6.353 11.764 1.00 95.75 70 VAL A CA 1
ATOM 505 C C . VAL A 1 70 ? -27.208 5.889 11.083 1.00 95.75 70 VAL A C 1
ATOM 507 O O . VAL A 1 70 ? -27.917 5.025 11.595 1.00 95.75 70 VAL A O 1
ATOM 510 N N . GLU A 1 71 ? -27.491 6.441 9.905 1.00 96.81 71 GLU A N 1
ATOM 511 C CA . GLU A 1 71 ? -28.579 5.991 9.035 1.00 96.81 71 GLU A CA 1
ATOM 512 C C . GLU A 1 71 ? -28.161 4.703 8.302 1.00 96.81 71 GLU A C 1
ATOM 514 O O . GLU A 1 71 ? -27.765 4.730 7.135 1.00 96.81 71 GLU A O 1
ATOM 519 N N . TRP A 1 72 ? -28.196 3.564 9.001 1.00 97.75 72 TRP A N 1
ATOM 520 C CA . TRP A 1 72 ? -27.680 2.289 8.484 1.00 97.75 72 TRP A CA 1
ATOM 521 C C . TRP A 1 72 ? -28.365 1.813 7.202 1.00 97.75 72 TRP A C 1
ATOM 523 O O . TRP A 1 72 ? -27.678 1.350 6.295 1.00 97.75 72 TRP A O 1
ATOM 533 N N . ASP A 1 73 ? -29.687 1.965 7.090 1.00 98.12 73 ASP A N 1
ATOM 534 C CA . ASP A 1 73 ? -30.421 1.591 5.874 1.00 98.12 73 ASP A CA 1
ATOM 535 C C . ASP A 1 73 ? -29.955 2.408 4.667 1.00 98.12 73 ASP A C 1
ATOM 537 O O . ASP A 1 73 ? -29.712 1.858 3.594 1.00 98.12 73 ASP A O 1
ATOM 541 N N . LYS A 1 74 ? -29.745 3.715 4.859 1.00 98.06 74 LYS A N 1
ATOM 542 C CA . LYS A 1 74 ? -29.219 4.602 3.819 1.00 98.06 74 LYS A CA 1
ATOM 543 C C . LYS A 1 74 ? -27.784 4.232 3.444 1.00 98.06 74 LYS A C 1
ATOM 545 O O . LYS A 1 74 ? -27.453 4.201 2.262 1.00 98.06 74 LYS A O 1
ATOM 550 N N . ALA A 1 75 ? -26.943 3.914 4.428 1.00 98.38 75 ALA A N 1
ATOM 551 C CA . ALA A 1 75 ? -25.573 3.464 4.188 1.00 98.38 75 ALA A CA 1
ATOM 552 C C . ALA A 1 75 ? -25.528 2.150 3.382 1.00 98.38 75 ALA A C 1
ATOM 554 O O . ALA A 1 75 ? -24.767 2.050 2.420 1.00 98.38 75 ALA A O 1
ATOM 555 N N . GLN A 1 76 ? -26.374 1.171 3.725 1.00 98.19 76 GLN A N 1
ATOM 556 C CA . GLN A 1 76 ? -26.500 -0.087 2.979 1.00 98.19 76 GLN A CA 1
ATOM 557 C C . GLN A 1 76 ? -26.999 0.149 1.549 1.00 98.19 76 GLN A C 1
ATOM 559 O O . GLN A 1 76 ? -26.371 -0.322 0.605 1.00 98.19 76 GLN A O 1
ATOM 564 N N . GLN A 1 77 ? -28.060 0.941 1.370 1.00 98.12 77 GLN A N 1
ATOM 565 C CA . GLN A 1 77 ? -28.591 1.279 0.045 1.00 98.12 77 GLN A CA 1
ATOM 566 C C . GLN A 1 77 ? -27.558 1.986 -0.837 1.00 98.12 77 GLN A C 1
ATOM 568 O O . GLN A 1 77 ? -27.433 1.669 -2.021 1.00 98.12 77 GLN A O 1
ATOM 573 N N . LEU A 1 78 ? -26.799 2.928 -0.270 1.00 98.38 78 LEU A N 1
ATOM 574 C CA . LEU A 1 78 ? -25.733 3.619 -0.988 1.00 98.38 78 LEU A CA 1
ATOM 575 C C . LEU A 1 78 ? -24.628 2.643 -1.411 1.00 98.38 78 LEU A C 1
ATOM 577 O O . LEU A 1 78 ? -24.190 2.676 -2.562 1.00 98.38 78 LEU A O 1
ATOM 581 N N . TYR A 1 79 ? -24.206 1.751 -0.511 1.00 98.56 79 TYR A N 1
ATOM 582 C CA . TYR A 1 79 ? -23.211 0.733 -0.829 1.00 98.56 79 TYR A CA 1
ATOM 583 C C . TYR A 1 79 ? -23.691 -0.204 -1.944 1.00 98.56 79 TYR A C 1
ATOM 585 O O . TYR A 1 79 ? -23.039 -0.295 -2.988 1.00 98.56 79 TYR A O 1
ATOM 593 N N . ASP A 1 80 ? -24.844 -0.850 -1.755 1.00 97.88 80 ASP A N 1
ATOM 594 C CA . ASP A 1 80 ? -25.405 -1.817 -2.701 1.00 97.88 80 ASP A CA 1
ATOM 595 C C . ASP A 1 80 ? -25.689 -1.178 -4.069 1.00 97.88 80 ASP A C 1
ATOM 597 O O . ASP A 1 80 ? -25.419 -1.788 -5.104 1.00 97.88 80 ASP A O 1
ATOM 601 N N . GLY A 1 81 ? -26.192 0.060 -4.085 1.00 96.75 81 GLY A N 1
ATOM 602 C CA . GLY A 1 81 ? -26.611 0.744 -5.305 1.00 96.75 81 GLY A CA 1
ATOM 603 C C . GLY A 1 81 ? -25.500 1.460 -6.076 1.00 96.75 81 GLY A C 1
ATOM 604 O O . GLY A 1 81 ? -25.666 1.689 -7.274 1.00 96.75 81 GLY A O 1
ATOM 605 N N . LYS A 1 82 ? -24.395 1.860 -5.426 1.00 96.62 82 LYS A N 1
ATOM 606 C CA . LYS A 1 82 ? -23.367 2.719 -6.056 1.00 96.62 82 LYS A CA 1
ATOM 607 C C . LYS A 1 82 ? -21.939 2.189 -5.993 1.00 96.62 82 LYS A C 1
ATOM 609 O O . LYS A 1 82 ? -21.134 2.586 -6.830 1.00 96.62 82 LYS A O 1
ATOM 614 N N . LEU A 1 83 ? -21.602 1.326 -5.034 1.00 98.06 83 LEU A N 1
ATOM 615 C CA . LEU A 1 83 ? -20.208 0.927 -4.787 1.00 98.06 83 LEU A CA 1
ATOM 616 C C . LEU A 1 83 ? -19.972 -0.571 -4.994 1.00 98.06 83 LEU A C 1
ATOM 618 O O . LEU A 1 83 ? -18.961 -0.957 -5.578 1.00 98.06 83 LEU A O 1
ATOM 622 N N . LYS A 1 84 ? -20.914 -1.414 -4.569 1.00 97.56 84 LYS A N 1
ATOM 623 C CA . LYS A 1 84 ? -20.765 -2.872 -4.498 1.00 97.56 84 LYS A CA 1
ATOM 624 C C . LYS A 1 84 ? -20.287 -3.525 -5.788 1.00 97.56 84 LYS A C 1
ATOM 626 O O . LYS A 1 84 ? -19.347 -4.310 -5.747 1.00 97.56 84 LYS A O 1
ATOM 631 N N . ALA A 1 85 ? -20.882 -3.174 -6.927 1.00 96.12 85 ALA A N 1
ATOM 632 C CA . ALA A 1 85 ? -20.509 -3.756 -8.217 1.00 96.12 85 ALA A CA 1
ATOM 633 C C . ALA A 1 85 ? -19.031 -3.503 -8.561 1.00 96.12 85 ALA A C 1
ATOM 635 O O . ALA A 1 85 ? -18.335 -4.411 -9.013 1.00 96.12 85 ALA A O 1
ATOM 636 N N . ARG A 1 86 ? -18.519 -2.294 -8.282 1.00 94.81 86 ARG A N 1
ATOM 637 C CA . ARG A 1 86 ? -17.097 -1.983 -8.471 1.00 94.81 86 ARG A CA 1
ATOM 638 C C . ARG A 1 86 ? -16.229 -2.765 -7.495 1.00 94.81 86 ARG A C 1
ATOM 640 O O . ARG A 1 86 ? -15.211 -3.307 -7.910 1.00 94.81 86 ARG A O 1
ATOM 647 N N . VAL A 1 87 ? -16.619 -2.833 -6.222 1.00 97.81 87 VAL A N 1
ATOM 648 C CA . VAL A 1 87 ? -15.860 -3.592 -5.217 1.00 97.81 87 VAL A CA 1
ATOM 649 C C . VAL A 1 87 ? -15.778 -5.069 -5.613 1.00 97.81 87 VAL A C 1
ATOM 651 O O . VAL A 1 87 ? -14.697 -5.637 -5.580 1.00 97.81 87 VAL A O 1
ATOM 654 N N . GLN A 1 88 ? -16.875 -5.671 -6.078 1.00 97.69 88 GLN A N 1
ATOM 655 C CA . GLN A 1 88 ? -16.903 -7.059 -6.553 1.00 97.69 88 GLN A CA 1
ATOM 656 C C . GLN A 1 88 ? -16.039 -7.286 -7.799 1.00 97.69 88 GLN A C 1
ATOM 658 O O . GLN A 1 88 ? -15.371 -8.314 -7.897 1.00 97.69 88 GLN A O 1
ATOM 663 N N . LEU A 1 89 ? -16.030 -6.335 -8.739 1.00 95.88 89 LEU A N 1
ATOM 664 C CA . LEU A 1 89 ? -15.144 -6.387 -9.902 1.00 95.88 89 LEU A CA 1
ATOM 665 C C . LEU A 1 89 ? -13.671 -6.412 -9.470 1.00 95.88 89 LEU A C 1
ATOM 667 O O . LEU A 1 89 ? -12.907 -7.254 -9.937 1.00 95.88 89 LEU A O 1
ATOM 671 N N . LEU A 1 90 ? -13.291 -5.533 -8.541 1.00 96.44 90 LEU A N 1
ATOM 672 C CA . LEU A 1 90 ? -11.925 -5.461 -8.023 1.00 96.44 90 LEU A CA 1
ATOM 673 C C . LEU A 1 90 ? -11.565 -6.702 -7.193 1.00 96.44 90 LEU A C 1
ATOM 675 O O . LEU A 1 90 ? -10.478 -7.243 -7.364 1.00 96.44 90 LEU A O 1
ATOM 679 N N . ASP A 1 91 ? -12.477 -7.202 -6.357 1.00 96.88 91 ASP A N 1
ATOM 680 C CA . ASP A 1 91 ? -12.291 -8.458 -5.622 1.00 96.88 91 ASP A CA 1
ATOM 681 C C . ASP A 1 91 ? -12.017 -9.626 -6.580 1.00 96.88 91 ASP A C 1
ATOM 683 O O . ASP A 1 91 ? -11.112 -10.422 -6.338 1.00 96.88 91 ASP A O 1
ATOM 687 N N . GLY A 1 92 ? -12.740 -9.705 -7.701 1.00 96.50 92 GLY A N 1
ATOM 688 C CA . GLY A 1 92 ? -12.507 -10.716 -8.733 1.00 96.50 92 GLY A CA 1
ATOM 689 C C . GLY A 1 92 ? -11.140 -10.585 -9.413 1.00 96.50 92 GLY A C 1
ATOM 690 O O . GLY A 1 92 ? -10.436 -11.583 -9.571 1.00 96.50 92 GLY A O 1
ATOM 691 N N . GLU A 1 93 ? -10.744 -9.366 -9.788 1.00 95.56 93 GLU A N 1
ATOM 692 C CA . GLU A 1 93 ? -9.463 -9.094 -10.459 1.00 95.56 93 GLU A CA 1
ATOM 693 C C . GLU A 1 93 ? -8.255 -9.363 -9.549 1.00 95.56 93 GLU A C 1
ATOM 695 O O . GLU A 1 93 ? -7.273 -9.970 -9.981 1.00 95.56 93 GLU A O 1
ATOM 700 N N . TYR A 1 94 ? -8.340 -8.954 -8.281 1.00 94.38 94 TYR A N 1
ATOM 701 C CA . TYR A 1 94 ? -7.235 -9.016 -7.321 1.00 94.38 94 TYR A CA 1
ATOM 702 C C . TYR A 1 94 ? -7.322 -10.200 -6.348 1.00 94.38 94 TYR A C 1
ATOM 704 O O . TYR A 1 94 ? -6.439 -10.358 -5.506 1.00 94.38 94 TYR A O 1
ATOM 712 N N . LYS A 1 95 ? -8.340 -11.063 -6.489 1.00 94.00 95 LYS A N 1
ATOM 713 C CA . LYS A 1 95 ? -8.649 -12.181 -5.573 1.00 94.00 95 LYS A CA 1
ATOM 714 C C . LYS A 1 95 ? -8.789 -11.722 -4.116 1.00 94.00 95 LYS A C 1
ATOM 716 O O . LYS A 1 95 ? -8.356 -12.405 -3.189 1.00 94.00 95 LYS A O 1
ATOM 721 N N . ASP A 1 96 ? -9.380 -10.548 -3.944 1.00 94.06 96 ASP A N 1
ATOM 722 C CA . ASP A 1 96 ? -9.610 -9.894 -2.662 1.00 94.06 96 ASP A CA 1
ATOM 723 C C . ASP A 1 96 ? -11.025 -10.192 -2.129 1.00 94.06 96 ASP A C 1
ATOM 725 O O . ASP A 1 96 ? -11.832 -10.857 -2.780 1.00 94.06 96 ASP A O 1
ATOM 729 N N . LYS A 1 97 ? -11.313 -9.748 -0.900 1.00 96.12 97 LYS A N 1
ATOM 730 C CA . LYS A 1 97 ? -12.602 -9.973 -0.215 1.00 96.12 97 LYS A CA 1
ATOM 731 C C . LYS A 1 97 ? -13.205 -8.696 0.374 1.00 96.12 97 LYS A C 1
ATOM 733 O O . LYS A 1 97 ? -13.898 -8.735 1.392 1.00 96.12 97 LYS A O 1
ATOM 738 N N . VAL A 1 98 ? -12.920 -7.545 -0.224 1.00 97.88 98 VAL A N 1
ATOM 739 C CA . VAL A 1 98 ? -13.331 -6.245 0.317 1.00 97.88 98 VAL A CA 1
ATOM 740 C C . VAL A 1 98 ? -14.854 -6.115 0.354 1.00 97.88 98 VAL A C 1
ATOM 742 O O . VAL A 1 98 ? -15.394 -5.568 1.315 1.00 97.88 98 VAL A O 1
ATOM 745 N N . ASN A 1 99 ? -15.572 -6.666 -0.628 1.00 98.50 99 ASN A N 1
ATOM 746 C CA . ASN A 1 99 ? -17.032 -6.638 -0.655 1.00 98.50 99 ASN A CA 1
ATOM 747 C C . ASN A 1 99 ? -17.643 -7.411 0.518 1.00 98.50 99 ASN A C 1
ATOM 749 O O . ASN A 1 99 ? -18.588 -6.932 1.147 1.00 98.50 99 ASN A O 1
ATOM 753 N N . GLU A 1 100 ? -17.115 -8.602 0.804 1.00 98.31 100 GLU A N 1
ATOM 754 C CA . GLU A 1 100 ? -17.548 -9.419 1.941 1.00 98.31 100 GLU A CA 1
ATOM 755 C C . GLU A 1 100 ? -17.327 -8.652 3.250 1.00 98.31 100 GLU A C 1
ATOM 757 O O . GLU A 1 100 ? -18.251 -8.503 4.049 1.00 98.31 100 GLU A O 1
ATOM 762 N N . GLN A 1 101 ? -16.135 -8.074 3.415 1.00 98.12 101 GLN A N 1
ATOM 763 C CA . GLN A 1 101 ? -15.753 -7.313 4.603 1.00 98.12 101 GLN A CA 1
ATOM 764 C C . GLN A 1 101 ? -16.620 -6.055 4.807 1.00 98.12 101 GLN A C 1
ATOM 766 O O . GLN A 1 101 ? -17.089 -5.809 5.919 1.00 98.12 101 GLN A O 1
ATOM 771 N N . LEU A 1 102 ? -16.880 -5.274 3.751 1.00 98.62 102 LEU A N 1
ATOM 772 C CA . LEU A 1 102 ? -17.749 -4.090 3.812 1.00 98.62 102 LEU A CA 1
ATOM 773 C C . LEU A 1 102 ? -19.202 -4.464 4.121 1.00 98.62 102 LEU A C 1
ATOM 775 O O . LEU A 1 102 ? -19.829 -3.836 4.976 1.00 98.62 102 LEU A O 1
ATOM 779 N N . THR A 1 103 ? -19.724 -5.503 3.463 1.00 98.50 103 THR A N 1
ATOM 780 C CA . THR A 1 103 ? -21.096 -5.985 3.686 1.00 98.50 103 THR A CA 1
ATOM 781 C C . THR A 1 103 ? -21.275 -6.449 5.132 1.00 98.50 103 THR A C 1
ATOM 783 O O . THR A 1 103 ? -22.234 -6.046 5.791 1.00 98.50 103 THR A O 1
ATOM 786 N N . ALA A 1 104 ? -20.328 -7.238 5.648 1.00 98.31 104 ALA A N 1
ATOM 787 C CA . ALA A 1 104 ? -20.352 -7.730 7.020 1.00 98.31 104 ALA A CA 1
ATOM 788 C C . ALA A 1 104 ? -20.252 -6.590 8.046 1.00 98.31 104 ALA A C 1
ATOM 790 O O . ALA A 1 104 ? -21.020 -6.564 9.004 1.00 98.31 104 ALA A O 1
ATOM 791 N N . ALA A 1 105 ? -19.365 -5.611 7.833 1.00 98.19 105 ALA A N 1
ATOM 792 C CA . ALA A 1 105 ? -19.216 -4.476 8.743 1.00 98.19 105 ALA A CA 1
ATOM 793 C C . ALA A 1 105 ? -20.485 -3.609 8.811 1.00 98.19 105 ALA A C 1
ATOM 795 O O . ALA A 1 105 ? -20.916 -3.228 9.900 1.00 98.19 105 ALA A O 1
ATOM 796 N N . LEU A 1 106 ? -21.112 -3.322 7.664 1.00 98.56 106 LEU A N 1
ATOM 797 C CA . LEU A 1 106 ? -22.366 -2.563 7.611 1.00 98.56 106 LEU A CA 1
ATOM 798 C C . LEU A 1 106 ? -23.520 -3.319 8.285 1.00 98.56 106 LEU A C 1
ATOM 800 O O . LEU A 1 106 ? -24.296 -2.706 9.019 1.00 98.56 106 LEU A O 1
ATOM 804 N N . ALA A 1 107 ? -23.621 -4.635 8.075 1.00 98.38 107 ALA A N 1
ATOM 805 C CA . ALA A 1 107 ? -24.619 -5.474 8.739 1.00 98.38 107 ALA A CA 1
ATOM 806 C C . ALA A 1 107 ? -24.407 -5.512 10.261 1.00 98.38 107 ALA A C 1
ATOM 808 O O . ALA A 1 107 ? -25.330 -5.210 11.014 1.00 98.38 107 ALA A O 1
ATOM 809 N N . ALA A 1 108 ? -23.177 -5.760 10.720 1.00 97.88 108 ALA A N 1
ATOM 810 C CA . ALA A 1 108 ? -22.845 -5.786 12.143 1.00 97.88 108 ALA A CA 1
ATOM 811 C C . ALA A 1 108 ? -23.106 -4.435 12.835 1.00 97.88 108 ALA A C 1
ATOM 813 O O . ALA A 1 108 ? -23.553 -4.401 13.982 1.00 97.88 108 ALA A O 1
ATOM 814 N N . GLY A 1 109 ? -22.863 -3.317 12.139 1.00 97.19 109 GLY A N 1
ATOM 815 C CA . GLY A 1 109 ? -23.214 -1.980 12.621 1.00 97.19 109 GLY A CA 1
ATOM 816 C C . GLY A 1 109 ? -24.719 -1.780 12.774 1.00 97.19 109 GLY A C 1
ATOM 817 O O . GLY A 1 109 ? -25.180 -1.314 13.817 1.00 97.19 109 GLY A O 1
ATOM 818 N N . LYS A 1 110 ? -25.491 -2.186 11.760 1.00 97.62 110 LYS A N 1
ATOM 819 C CA . LYS A 1 110 ? -26.958 -2.120 11.768 1.00 97.62 110 LYS A CA 1
ATOM 820 C C . LYS A 1 110 ? -27.581 -2.978 12.867 1.00 97.62 110 LYS A C 1
ATOM 822 O O . LYS A 1 110 ? -28.521 -2.543 13.524 1.00 97.62 110 LYS A O 1
ATOM 827 N N . GLU A 1 111 ? -27.051 -4.179 13.070 1.00 97.88 111 GLU A N 1
ATOM 828 C CA . GLU A 1 111 ? -27.527 -5.144 14.067 1.00 97.88 111 GLU A CA 1
ATOM 829 C C . GLU A 1 111 ? -27.038 -4.826 15.490 1.00 97.88 111 GLU A C 1
ATOM 831 O O . GLU A 1 111 ? -27.415 -5.506 16.441 1.00 97.88 111 GLU A O 1
ATOM 836 N N . GLY A 1 112 ? -26.196 -3.799 15.658 1.00 95.69 112 GLY A N 1
ATOM 837 C CA . GLY A 1 112 ? -25.628 -3.415 16.952 1.00 95.69 112 GLY A CA 1
ATOM 838 C C . GLY A 1 112 ? -24.566 -4.384 17.484 1.00 95.69 112 GLY A C 1
ATOM 839 O O . GLY A 1 112 ? -24.136 -4.250 18.627 1.00 95.69 112 GLY A O 1
ATOM 840 N N . GLN A 1 113 ? -24.116 -5.338 16.665 1.00 96.62 113 GLN A N 1
ATOM 841 C CA . GLN A 1 113 ? -23.057 -6.294 17.001 1.00 96.62 113 GLN A CA 1
ATOM 842 C C . GLN A 1 113 ? -21.669 -5.645 17.001 1.00 96.62 113 GLN A C 1
ATOM 844 O O . GLN A 1 113 ? -20.753 -6.135 17.659 1.00 96.62 113 GLN A O 1
ATOM 849 N N . MET A 1 114 ? -21.506 -4.537 16.272 1.00 95.62 114 MET A N 1
ATOM 850 C CA . MET A 1 114 ? -20.265 -3.774 16.224 1.00 95.62 114 MET A CA 1
ATOM 851 C C . MET A 1 114 ? -20.532 -2.280 16.450 1.00 95.62 114 MET A C 1
ATOM 853 O O . MET A 1 114 ? -21.420 -1.715 15.807 1.00 95.62 114 MET A O 1
ATOM 857 N N . PRO A 1 115 ? -19.761 -1.594 17.318 1.00 94.50 115 PRO A N 1
ATOM 858 C CA . PRO A 1 115 ? -19.945 -0.167 17.551 1.00 94.50 115 PRO A CA 1
ATOM 859 C C . PRO A 1 115 ? -19.789 0.660 16.271 1.00 94.50 115 PRO A C 1
ATOM 861 O O . PRO A 1 115 ? -18.849 0.458 15.501 1.00 94.50 115 PRO A O 1
ATOM 864 N N . ALA A 1 116 ? -20.644 1.670 16.093 1.00 95.00 116 ALA A N 1
ATOM 865 C CA . ALA A 1 116 ? -20.636 2.538 14.913 1.00 95.00 116 ALA A CA 1
ATOM 866 C C . ALA A 1 116 ? -19.260 3.171 14.631 1.00 95.00 116 ALA A C 1
ATOM 868 O O . ALA A 1 116 ? -18.828 3.232 13.485 1.00 95.00 116 ALA A O 1
ATOM 869 N N . ALA A 1 117 ? -18.536 3.589 15.676 1.00 95.06 117 ALA A N 1
ATOM 870 C CA . ALA A 1 117 ? -17.197 4.164 15.536 1.00 95.06 117 ALA A CA 1
ATOM 871 C C . ALA A 1 117 ? -16.172 3.168 14.961 1.00 95.06 117 ALA A C 1
ATOM 873 O O . ALA A 1 117 ? -15.280 3.571 14.219 1.00 95.06 117 ALA A O 1
ATOM 874 N N . VAL A 1 118 ? -16.313 1.875 15.274 1.00 96.44 118 VAL A N 1
ATOM 875 C CA . VAL A 1 118 ? -15.464 0.797 14.746 1.00 96.44 118 VAL A CA 1
ATOM 876 C C . VAL A 1 118 ? -15.829 0.524 13.286 1.00 96.44 118 VAL A C 1
ATOM 878 O O . VAL A 1 118 ? -14.956 0.574 12.420 1.00 96.44 118 VAL A O 1
ATOM 881 N N . VAL A 1 119 ? -17.122 0.344 12.991 1.00 97.62 119 VAL A N 1
ATOM 882 C CA . VAL A 1 119 ? -17.624 0.139 11.618 1.00 97.62 119 VAL A CA 1
ATOM 883 C C . VAL A 1 119 ? -17.224 1.295 10.705 1.00 97.62 119 VAL A C 1
ATOM 885 O O . VAL A 1 119 ? -16.745 1.071 9.597 1.00 97.62 119 VAL A O 1
ATOM 888 N N . GLY A 1 120 ? -17.345 2.536 11.181 1.00 97.62 120 GLY A N 1
ATOM 889 C CA . GLY A 1 120 ? -16.974 3.722 10.418 1.00 97.62 120 GLY A CA 1
ATOM 890 C C . GLY A 1 120 ? -15.500 3.746 10.010 1.00 97.62 120 GLY A C 1
ATOM 891 O O . GLY A 1 120 ? -15.179 4.204 8.914 1.00 97.62 120 GLY A O 1
ATOM 892 N N . GLN A 1 121 ? -14.596 3.221 10.845 1.00 97.75 121 GLN A N 1
ATOM 893 C CA . GLN A 1 121 ? -13.185 3.089 10.475 1.00 97.75 121 GLN A CA 1
ATOM 894 C C . GLN A 1 121 ? -12.945 1.965 9.474 1.00 97.75 121 GLN A C 1
ATOM 896 O O . GLN A 1 121 ? -12.199 2.173 8.518 1.00 97.75 121 GLN A O 1
ATOM 901 N N . ILE A 1 122 ? -13.588 0.811 9.665 1.00 98.31 122 ILE A N 1
ATOM 902 C CA . ILE A 1 122 ? -13.500 -0.312 8.726 1.00 98.31 122 ILE A CA 1
ATOM 903 C C . ILE A 1 122 ? -13.941 0.143 7.335 1.00 98.31 122 ILE A C 1
ATOM 905 O O . ILE A 1 122 ? -13.189 -0.009 6.376 1.00 98.31 122 ILE A O 1
ATOM 909 N N . VAL A 1 123 ? -15.113 0.775 7.235 1.00 98.62 123 VAL A N 1
ATOM 910 C CA . VAL A 1 123 ? -15.656 1.265 5.962 1.00 98.62 123 VAL A CA 1
ATOM 911 C C . VAL A 1 123 ? -14.730 2.301 5.323 1.00 98.62 123 VAL A C 1
ATOM 913 O O . VAL A 1 123 ? -14.384 2.153 4.156 1.00 98.62 123 VAL A O 1
ATOM 916 N N . ASP A 1 124 ? -14.265 3.306 6.074 1.00 98.50 124 ASP A N 1
ATOM 917 C CA . ASP A 1 124 ? -13.319 4.313 5.565 1.00 98.50 124 ASP A CA 1
ATOM 918 C C . ASP A 1 124 ? -12.058 3.666 4.970 1.00 98.50 124 ASP A C 1
ATOM 920 O O . ASP A 1 124 ? -11.690 3.937 3.827 1.00 98.50 124 ASP A O 1
ATOM 924 N N . LYS A 1 125 ? -11.400 2.765 5.706 1.00 98.50 125 LYS A N 1
ATOM 925 C CA . LYS A 1 125 ? -10.115 2.206 5.257 1.00 98.50 125 LYS A CA 1
ATOM 926 C C . LYS A 1 125 ? -10.274 1.168 4.153 1.00 98.50 125 LYS A C 1
ATOM 928 O O . LYS A 1 125 ? -9.446 1.128 3.248 1.00 98.50 125 LYS A O 1
ATOM 933 N N . LEU A 1 126 ? -11.335 0.364 4.175 1.00 98.62 126 LEU A N 1
ATOM 934 C CA . LEU A 1 126 ? -11.616 -0.580 3.092 1.00 98.62 126 LEU A CA 1
ATOM 935 C C . LEU A 1 126 ? -12.024 0.136 1.795 1.00 98.62 126 LEU A C 1
ATOM 937 O O . LEU A 1 126 ? -11.682 -0.324 0.704 1.00 98.62 126 LEU A O 1
ATOM 941 N N . LEU A 1 127 ? -12.661 1.308 1.874 1.00 98.62 127 LEU A N 1
ATOM 942 C CA . LEU A 1 127 ? -12.870 2.159 0.698 1.00 98.62 127 LEU A CA 1
ATOM 943 C C . LEU A 1 127 ? -11.568 2.811 0.214 1.00 98.62 127 LEU A C 1
ATOM 945 O O . LEU A 1 127 ? -11.380 2.951 -0.993 1.00 98.62 127 LEU A O 1
ATOM 949 N N . GLN A 1 128 ? -10.620 3.123 1.106 1.00 98.69 128 GLN A N 1
ATOM 950 C CA . GLN A 1 128 ? -9.258 3.486 0.688 1.00 98.69 128 GLN A CA 1
ATOM 951 C C . GLN A 1 128 ? -8.555 2.313 -0.015 1.00 98.69 128 GLN A C 1
ATOM 953 O O . GLN A 1 128 ? -7.952 2.517 -1.066 1.00 98.69 128 GLN A O 1
ATOM 958 N N . LYS A 1 129 ? -8.688 1.072 0.474 1.00 98.31 129 LYS A N 1
ATOM 959 C CA . LYS A 1 129 ? -8.210 -0.118 -0.254 1.00 98.31 129 LYS A CA 1
ATOM 960 C C . LYS A 1 129 ? -8.860 -0.224 -1.638 1.00 98.31 129 LYS A C 1
ATOM 962 O O . LYS A 1 129 ? -8.163 -0.406 -2.628 1.00 98.31 129 LYS A O 1
ATOM 967 N N . THR A 1 130 ? -10.173 -0.034 -1.730 1.00 98.12 130 THR A N 1
ATOM 968 C CA . THR A 1 130 ? -10.907 -0.060 -3.010 1.00 98.12 130 THR A CA 1
ATOM 969 C C . THR A 1 130 ? -10.421 1.033 -3.970 1.00 98.12 130 THR A C 1
ATOM 971 O O . THR A 1 130 ? -10.265 0.789 -5.167 1.00 98.12 130 THR A O 1
ATOM 974 N N . ALA A 1 131 ? -10.127 2.235 -3.463 1.00 98.50 131 ALA A N 1
ATOM 975 C CA . ALA A 1 131 ? -9.543 3.321 -4.248 1.00 98.50 131 ALA A CA 1
ATOM 976 C C . ALA A 1 131 ? -8.137 2.964 -4.752 1.00 98.50 131 ALA A C 1
ATOM 978 O O . ALA A 1 131 ? -7.827 3.209 -5.911 1.00 98.50 131 ALA A O 1
ATOM 979 N N . PHE A 1 132 ? -7.321 2.313 -3.922 1.00 98.56 132 PHE A N 1
ATOM 980 C CA . PHE A 1 132 ? -6.007 1.815 -4.323 1.00 98.56 132 PHE A CA 1
ATOM 981 C C . PHE A 1 132 ? -6.091 0.736 -5.414 1.00 98.56 132 PHE A C 1
ATOM 983 O O . PHE A 1 132 ? -5.396 0.825 -6.426 1.00 98.56 132 PHE A O 1
ATOM 990 N N . LEU A 1 133 ? -6.986 -0.244 -5.261 1.00 97.62 133 LEU A N 1
ATOM 991 C CA . LEU A 1 133 ? -7.242 -1.254 -6.293 1.00 97.62 133 LEU A CA 1
ATOM 992 C C . LEU A 1 133 ? -7.804 -0.627 -7.575 1.00 97.62 133 LEU A C 1
ATOM 994 O O . LEU A 1 133 ? -7.477 -1.064 -8.672 1.00 97.62 133 LEU A O 1
ATOM 998 N N . THR A 1 134 ? -8.597 0.439 -7.453 1.00 97.50 134 THR A N 1
ATOM 999 C CA . THR A 1 134 ? -9.054 1.228 -8.602 1.00 97.50 134 THR A CA 1
ATOM 1000 C C . THR A 1 134 ? -7.882 1.877 -9.330 1.00 97.50 134 THR A C 1
ATOM 1002 O O . THR A 1 134 ? -7.784 1.710 -10.537 1.00 97.50 134 THR A O 1
ATOM 1005 N N . THR A 1 135 ? -6.957 2.537 -8.627 1.00 98.25 135 THR A N 1
ATOM 1006 C CA . THR A 1 135 ? -5.740 3.096 -9.241 1.00 98.25 135 THR A CA 1
ATOM 1007 C C . THR A 1 135 ? -4.966 2.021 -10.017 1.00 98.25 135 THR A C 1
ATOM 1009 O O . THR A 1 135 ? -4.562 2.254 -11.153 1.00 98.25 135 THR A O 1
ATOM 1012 N N . ARG A 1 136 ? -4.816 0.815 -9.452 1.00 97.50 136 ARG A N 1
ATOM 1013 C CA . ARG A 1 136 ? -4.162 -0.318 -10.134 1.00 97.50 136 ARG A CA 1
ATOM 1014 C C . ARG A 1 136 ? -4.912 -0.803 -11.364 1.00 97.50 136 ARG A C 1
ATOM 1016 O O . ARG A 1 136 ? -4.275 -1.075 -12.379 1.00 97.50 136 ARG A O 1
ATOM 1023 N N . HIS A 1 137 ? -6.236 -0.888 -11.275 1.00 96.94 137 HIS A N 1
ATOM 1024 C CA . HIS A 1 137 ? -7.079 -1.256 -12.402 1.00 96.94 137 HIS A CA 1
ATOM 1025 C C . HIS A 1 137 ? -6.866 -0.281 -13.560 1.00 96.94 137 HIS A C 1
ATOM 1027 O O . HIS A 1 137 ? -6.578 -0.714 -14.671 1.00 96.94 137 HIS A O 1
ATOM 1033 N N . GLU A 1 138 ? -6.899 1.029 -13.303 1.00 97.75 138 GLU A N 1
ATOM 1034 C CA . GLU A 1 138 ? -6.681 2.014 -14.366 1.00 97.75 138 GLU A CA 1
ATOM 1035 C C . GLU A 1 138 ? -5.235 1.985 -14.897 1.00 97.75 138 GLU A C 1
ATOM 1037 O O . GLU A 1 138 ? -5.023 2.103 -16.101 1.00 97.75 138 GLU A O 1
ATOM 1042 N N . PHE A 1 139 ? -4.222 1.722 -14.058 1.00 98.31 139 PHE A N 1
ATOM 1043 C CA . PHE A 1 139 ? -2.858 1.470 -14.550 1.00 98.31 139 PHE A CA 1
ATOM 1044 C C . PHE A 1 139 ? -2.778 0.237 -15.453 1.00 98.31 139 PHE A C 1
ATOM 1046 O O . PHE A 1 139 ? -2.005 0.209 -16.414 1.00 98.31 139 PHE A O 1
ATOM 1053 N N . LYS A 1 140 ? -3.560 -0.804 -15.168 1.00 97.12 140 LYS A N 1
ATOM 1054 C CA . LYS A 1 140 ? -3.655 -1.964 -16.049 1.00 97.12 140 LYS A CA 1
ATOM 1055 C C . LYS A 1 140 ? -4.309 -1.576 -17.378 1.00 97.12 140 LYS A C 1
ATOM 1057 O O . LYS A 1 140 ? -3.748 -1.902 -18.418 1.00 97.12 140 LYS A O 1
ATOM 1062 N N . GLN A 1 141 ? -5.416 -0.830 -17.353 1.00 95.94 141 GLN A N 1
ATOM 1063 C CA . GLN A 1 141 ? -6.083 -0.351 -18.573 1.00 95.94 141 GLN A CA 1
ATOM 1064 C C . GLN A 1 141 ? -5.157 0.522 -19.429 1.00 95.94 141 GLN A C 1
ATOM 1066 O O . GLN A 1 141 ? -5.050 0.306 -20.634 1.00 95.94 141 GLN A O 1
ATOM 1071 N N . ALA A 1 142 ? -4.422 1.452 -18.811 1.00 97.75 142 ALA A N 1
ATOM 1072 C CA . ALA A 1 142 ? -3.450 2.287 -19.510 1.00 97.75 142 ALA A CA 1
ATOM 1073 C C . ALA A 1 142 ? -2.310 1.472 -20.138 1.00 97.75 142 ALA A C 1
ATOM 1075 O O . ALA A 1 142 ? -1.867 1.791 -21.237 1.00 97.75 142 ALA A O 1
ATOM 1076 N N . ASN A 1 143 ? -1.857 0.404 -19.475 1.00 96.62 143 ASN A N 1
ATOM 1077 C CA . ASN A 1 143 ? -0.824 -0.482 -20.011 1.00 96.62 143 ASN A CA 1
ATOM 1078 C C . ASN A 1 143 ? -1.342 -1.348 -21.172 1.00 96.62 143 ASN A C 1
ATOM 1080 O O . ASN A 1 143 ? -0.661 -1.507 -22.180 1.00 96.62 143 ASN A O 1
ATOM 1084 N N . ASP A 1 144 ? -2.544 -1.912 -21.040 1.00 95.44 144 ASP A N 1
ATOM 1085 C CA . ASP A 1 144 ? -3.162 -2.747 -22.078 1.00 95.44 144 ASP A CA 1
ATOM 1086 C C . ASP A 1 144 ? -3.506 -1.914 -23.325 1.00 95.44 144 ASP A C 1
ATOM 1088 O O . ASP A 1 144 ? -3.366 -2.376 -24.458 1.00 95.44 144 ASP A O 1
ATOM 1092 N N . GLY A 1 145 ? -3.916 -0.661 -23.113 1.00 93.88 145 GLY A N 1
ATOM 1093 C CA . GLY A 1 145 ? -4.203 0.332 -24.144 1.00 93.88 145 GLY A CA 1
ATOM 1094 C C . GLY A 1 145 ? -3.022 1.230 -24.514 1.00 93.88 145 GLY A C 1
ATOM 1095 O O . GLY A 1 145 ? -3.245 2.237 -25.175 1.00 93.88 145 GLY A O 1
ATOM 1096 N N . PHE A 1 146 ? -1.781 0.910 -24.124 1.00 95.56 146 PHE A N 1
ATOM 1097 C CA . PHE A 1 146 ? -0.645 1.849 -24.171 1.00 95.56 146 PHE A CA 1
ATOM 1098 C C . PHE A 1 146 ? -0.392 2.481 -25.552 1.00 95.56 146 PHE A C 1
ATOM 1100 O O . PHE A 1 146 ? -0.048 3.658 -25.658 1.00 95.56 146 PHE A O 1
ATOM 1107 N N . ALA A 1 147 ? -0.606 1.718 -26.631 1.00 96.00 147 ALA A N 1
ATOM 1108 C CA . ALA A 1 147 ? -0.455 2.207 -28.004 1.00 96.00 147 ALA A CA 1
ATOM 1109 C C . ALA A 1 147 ? -1.485 3.291 -28.384 1.00 96.00 147 ALA A C 1
ATOM 1111 O O . ALA A 1 147 ? -1.236 4.103 -29.276 1.00 96.00 147 ALA A O 1
ATOM 1112 N N . LYS A 1 148 ? -2.630 3.326 -27.698 1.00 96.94 148 LYS A N 1
ATOM 1113 C CA . LYS A 1 148 ? -3.679 4.330 -27.856 1.00 96.94 148 LYS A CA 1
ATOM 1114 C C . LYS A 1 148 ? -3.477 5.431 -26.823 1.00 96.94 148 LYS A C 1
ATOM 1116 O O . LYS A 1 148 ? -4.069 5.430 -25.746 1.00 96.94 148 LYS A O 1
ATOM 1121 N N . LYS A 1 149 ? -2.596 6.372 -27.157 1.00 96.00 149 LYS A N 1
ATOM 1122 C CA . LYS A 1 149 ? -2.077 7.364 -26.206 1.00 96.00 149 LYS A CA 1
ATOM 1123 C C . LYS A 1 149 ? -3.161 8.128 -25.444 1.00 96.00 149 LYS A C 1
ATOM 1125 O O . LYS A 1 149 ? -2.999 8.347 -24.249 1.00 96.00 149 LYS A O 1
ATOM 1130 N N . GLU A 1 150 ? -4.250 8.523 -26.101 1.00 95.81 150 GLU A N 1
ATOM 1131 C CA . GLU A 1 150 ? -5.330 9.263 -25.436 1.00 95.81 150 GLU A CA 1
ATOM 1132 C C . GLU A 1 150 ? -6.123 8.388 -24.455 1.00 95.81 150 GLU A C 1
ATOM 1134 O O . GLU A 1 150 ? -6.308 8.797 -23.309 1.00 95.81 150 GLU A O 1
ATOM 1139 N N . GLU A 1 151 ? -6.491 7.157 -24.836 1.00 94.38 151 GLU A N 1
ATOM 1140 C CA . GLU A 1 151 ? -7.128 6.192 -23.921 1.00 94.38 151 GLU A CA 1
ATOM 1141 C C . GLU A 1 151 ? -6.212 5.892 -22.713 1.00 94.38 151 GLU A C 1
ATOM 1143 O O . GLU A 1 151 ? -6.658 5.908 -21.563 1.00 94.38 151 GLU A O 1
ATOM 1148 N N . ALA A 1 152 ? -4.910 5.691 -22.949 1.00 97.12 152 ALA A N 1
ATOM 1149 C CA . ALA A 1 152 ? -3.941 5.415 -21.890 1.00 97.12 152 ALA A CA 1
ATOM 1150 C C . ALA A 1 152 ? -3.758 6.603 -20.929 1.00 97.12 152 ALA A C 1
ATOM 1152 O O . ALA A 1 152 ? -3.809 6.430 -19.709 1.00 97.12 152 ALA A O 1
ATOM 1153 N N . LYS A 1 153 ? -3.602 7.826 -21.455 1.00 97.12 153 LYS A N 1
ATOM 1154 C CA . LYS A 1 153 ? -3.527 9.048 -20.635 1.00 97.12 153 LYS A CA 1
ATOM 1155 C C . LYS A 1 153 ? -4.808 9.281 -19.850 1.00 97.12 153 LYS A C 1
ATOM 1157 O O . LYS A 1 153 ? -4.739 9.709 -18.698 1.00 97.12 153 LYS A O 1
ATOM 1162 N N . GLN A 1 154 ? -5.966 8.979 -20.435 1.00 95.06 154 GLN A N 1
ATOM 1163 C CA . GLN A 1 154 ? -7.225 9.080 -19.717 1.00 95.06 154 GLN A CA 1
ATOM 1164 C C . GLN A 1 154 ? -7.253 8.135 -18.512 1.00 95.06 154 GLN A C 1
ATOM 1166 O O . GLN A 1 154 ? -7.538 8.590 -17.408 1.00 95.06 154 GLN A O 1
ATOM 1171 N N . ALA A 1 155 ? -6.908 6.859 -18.685 1.00 96.62 155 ALA A N 1
ATOM 1172 C CA . ALA A 1 155 ? -6.862 5.910 -17.574 1.00 96.62 155 ALA A CA 1
ATOM 1173 C C . ALA A 1 155 ? -5.866 6.348 -16.475 1.00 96.62 155 ALA A C 1
ATOM 1175 O O . ALA A 1 155 ? -6.193 6.312 -15.287 1.00 96.62 155 ALA A O 1
ATOM 1176 N N . ILE A 1 156 ? -4.695 6.884 -16.844 1.00 98.31 156 ILE A N 1
ATOM 1177 C CA . ILE A 1 156 ? -3.745 7.462 -15.872 1.00 98.31 156 ILE A CA 1
ATOM 1178 C C . ILE A 1 156 ? -4.378 8.631 -15.094 1.00 98.31 156 ILE A C 1
ATOM 1180 O O . ILE A 1 156 ? -4.243 8.703 -13.870 1.00 98.31 156 ILE A O 1
ATOM 1184 N N . ASN A 1 157 ? -5.092 9.530 -15.776 1.00 97.19 157 ASN A N 1
ATOM 1185 C CA . ASN A 1 157 ? -5.767 10.662 -15.136 1.00 97.19 157 ASN A CA 1
ATOM 1186 C C . ASN A 1 157 ? -6.906 10.213 -14.210 1.00 97.19 157 ASN A C 1
ATOM 1188 O O . ASN A 1 157 ? -7.028 10.745 -13.111 1.00 97.19 157 ASN A O 1
ATOM 1192 N N . LEU A 1 158 ? -7.673 9.186 -14.582 1.00 96.19 158 LEU A N 1
ATOM 1193 C CA . LEU A 1 158 ? -8.708 8.602 -13.720 1.00 96.19 158 LEU A CA 1
ATOM 1194 C C . LEU A 1 158 ? -8.106 8.009 -12.436 1.00 96.19 158 LEU A C 1
ATOM 1196 O O . LEU A 1 158 ? -8.609 8.256 -11.337 1.00 96.19 158 LEU A O 1
ATOM 1200 N N . ALA A 1 159 ? -6.985 7.286 -12.543 1.00 98.25 159 ALA A N 1
ATOM 1201 C CA . ALA A 1 159 ? -6.229 6.823 -11.377 1.00 98.25 159 ALA A CA 1
ATOM 1202 C C . ALA A 1 159 ? -5.788 7.986 -10.477 1.00 98.25 159 ALA A C 1
ATOM 1204 O O . ALA A 1 159 ? -5.878 7.881 -9.247 1.00 98.25 159 ALA A O 1
ATOM 1205 N N . LYS A 1 160 ? -5.321 9.085 -11.081 1.00 98.38 160 LYS A N 1
ATOM 1206 C CA . LYS A 1 160 ? -4.884 10.288 -10.369 1.00 98.38 160 LYS A CA 1
ATOM 1207 C C . LYS A 1 160 ? -6.039 10.974 -9.643 1.00 98.38 160 LYS A C 1
ATOM 1209 O O . LYS A 1 160 ? -5.895 11.282 -8.465 1.00 98.38 160 LYS A O 1
ATOM 1214 N N . GLU A 1 161 ? -7.192 11.137 -10.286 1.00 97.69 161 GLU A N 1
ATOM 1215 C CA . GLU A 1 161 ? -8.391 11.719 -9.668 1.00 97.69 161 GLU A CA 1
ATOM 1216 C C . GLU A 1 161 ? -8.855 10.908 -8.449 1.00 97.69 161 GLU A C 1
ATOM 1218 O O . GLU A 1 161 ? -9.159 11.472 -7.396 1.00 97.69 161 GLU A O 1
ATOM 1223 N N . VAL A 1 162 ? -8.849 9.573 -8.543 1.00 97.94 162 VAL A N 1
ATOM 1224 C CA . VAL A 1 162 ? -9.180 8.694 -7.407 1.00 97.94 162 VAL A CA 1
ATOM 1225 C C . VAL A 1 162 ? -8.159 8.834 -6.276 1.00 97.94 162 VAL A C 1
ATOM 1227 O O . VAL A 1 162 ? -8.544 8.939 -5.104 1.00 97.94 162 VAL A O 1
ATOM 1230 N N . TYR A 1 163 ? -6.866 8.870 -6.611 1.00 98.62 163 TYR A N 1
ATOM 1231 C CA . TYR A 1 163 ? -5.795 9.107 -5.644 1.00 98.62 163 TYR A CA 1
ATOM 1232 C C . TYR A 1 163 ? -5.980 10.445 -4.916 1.00 98.62 163 TYR A C 1
ATOM 1234 O O . TYR A 1 163 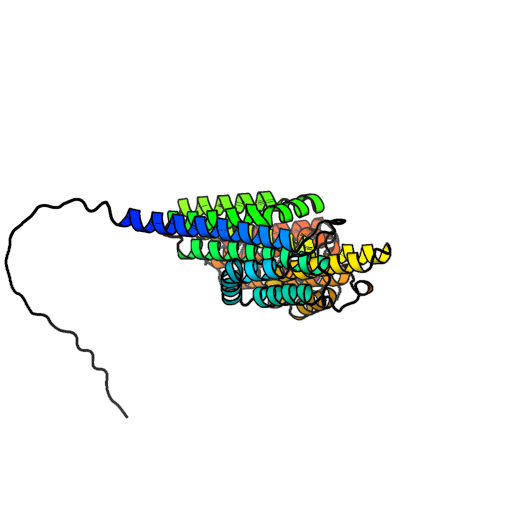? -6.009 10.471 -3.684 1.00 98.62 163 TYR A O 1
ATOM 1242 N N . GLU A 1 164 ? -6.160 11.542 -5.649 1.00 98.25 164 GLU A N 1
ATOM 1243 C CA . GLU A 1 164 ? -6.332 12.883 -5.086 1.00 98.25 164 GLU A CA 1
ATOM 1244 C C . GLU A 1 164 ? -7.593 12.978 -4.222 1.00 98.25 164 GLU A C 1
ATOM 1246 O O . GLU A 1 164 ? -7.570 13.575 -3.143 1.00 98.25 164 GLU A O 1
ATOM 1251 N N . ALA A 1 165 ? -8.686 12.347 -4.656 1.00 97.88 165 ALA A N 1
ATOM 1252 C CA . ALA A 1 165 ? -9.963 12.423 -3.967 1.00 97.88 165 ALA A CA 1
ATOM 1253 C C . ALA A 1 165 ? -10.008 11.629 -2.654 1.00 97.88 165 ALA A C 1
ATOM 1255 O O . ALA A 1 165 ? -10.726 12.053 -1.743 1.00 97.88 165 ALA A O 1
ATOM 1256 N N . ILE A 1 166 ? -9.323 10.481 -2.564 1.00 98.31 166 ILE A N 1
ATOM 1257 C CA . ILE A 1 166 ? -9.494 9.518 -1.457 1.00 98.31 166 ILE A CA 1
ATOM 1258 C C . ILE A 1 166 ? -8.183 9.221 -0.714 1.00 98.31 166 ILE A C 1
ATOM 1260 O O . ILE A 1 166 ? -8.186 9.111 0.512 1.00 98.31 166 ILE A O 1
ATOM 1264 N N . LEU A 1 167 ? -7.062 9.076 -1.424 1.00 98.69 167 LEU A N 1
ATOM 1265 C CA . LEU A 1 167 ? -5.825 8.509 -0.872 1.00 98.69 167 LEU A CA 1
ATOM 1266 C C . LEU A 1 167 ? -4.801 9.561 -0.440 1.00 98.69 167 LEU A C 1
ATOM 1268 O O . LEU A 1 167 ? -4.094 9.348 0.549 1.00 98.69 167 LEU A O 1
ATOM 1272 N N . LYS A 1 168 ? -4.726 10.698 -1.143 1.00 98.62 168 LYS A N 1
ATOM 1273 C CA . LYS A 1 168 ? -3.706 11.736 -0.931 1.00 98.62 168 LYS A CA 1
ATOM 1274 C C . LYS A 1 168 ? -3.637 12.208 0.520 1.00 98.62 168 LYS A C 1
ATOM 1276 O O . LYS A 1 168 ? -2.558 12.218 1.104 1.00 98.62 168 LYS A O 1
ATOM 1281 N N . GLY A 1 169 ? -4.783 12.458 1.154 1.00 98.38 169 GLY A N 1
ATOM 1282 C CA . GLY A 1 169 ? -4.831 12.873 2.560 1.00 98.38 169 GLY A CA 1
ATOM 1283 C C . GLY A 1 169 ? -4.275 11.833 3.546 1.00 98.38 169 GLY A C 1
ATOM 1284 O O . GLY A 1 169 ? -3.804 12.186 4.628 1.00 98.38 169 GLY A O 1
ATOM 1285 N N . THR A 1 170 ? -4.294 10.542 3.201 1.00 97.94 170 THR A N 1
ATOM 1286 C CA . THR A 1 170 ? -3.610 9.509 3.994 1.00 97.94 170 THR A CA 1
ATOM 1287 C C . THR A 1 170 ? -2.101 9.578 3.781 1.00 97.94 170 THR A C 1
ATOM 1289 O O . THR A 1 170 ? -1.368 9.486 4.765 1.00 97.94 170 THR A O 1
ATOM 1292 N N . MET A 1 171 ? -1.634 9.802 2.549 1.00 98.50 171 MET A N 1
ATOM 1293 C CA . MET A 1 171 ? -0.205 9.951 2.242 1.00 98.50 171 MET A CA 1
ATOM 1294 C C . MET A 1 171 ? 0.394 11.196 2.906 1.00 98.50 171 MET A C 1
ATOM 1296 O O . MET A 1 171 ? 1.419 11.087 3.570 1.00 98.50 171 MET A O 1
ATOM 1300 N N . GLU A 1 172 ? -0.294 12.340 2.864 1.00 98.62 172 GLU A N 1
ATOM 1301 C CA . GLU A 1 172 ? 0.117 13.586 3.537 1.00 98.62 172 GLU A CA 1
ATOM 1302 C C . GLU A 1 172 ? 0.305 13.394 5.050 1.00 98.62 172 GLU A C 1
ATOM 1304 O O . GLU A 1 172 ? 1.282 13.857 5.646 1.00 98.62 172 GLU A O 1
ATOM 1309 N N . LYS A 1 173 ? -0.601 12.640 5.690 1.00 98.00 173 LYS A N 1
ATOM 1310 C CA . LYS A 1 173 ? -0.475 12.287 7.112 1.00 98.00 173 LYS A CA 1
ATOM 1311 C C . LYS A 1 173 ? 0.752 11.425 7.397 1.00 98.00 173 LYS A C 1
ATOM 1313 O O . LYS A 1 173 ? 1.234 11.439 8.528 1.00 98.00 173 LYS A O 1
ATOM 1318 N N . ARG A 1 174 ? 1.218 10.621 6.439 1.00 97.44 174 ARG A N 1
ATOM 1319 C CA . ARG A 1 174 ? 2.433 9.808 6.593 1.00 97.44 174 ARG A CA 1
ATOM 1320 C C . ARG A 1 174 ? 3.682 10.618 6.299 1.00 97.44 174 ARG A C 1
ATOM 1322 O O . ARG A 1 174 ? 4.603 10.522 7.096 1.00 97.44 174 ARG A O 1
ATOM 1329 N N . ASP A 1 175 ? 3.653 11.495 5.303 1.00 97.75 175 ASP A N 1
ATOM 1330 C CA . ASP A 1 175 ? 4.725 12.468 5.070 1.00 97.75 175 ASP A CA 1
ATOM 1331 C C . ASP A 1 175 ? 4.967 13.336 6.298 1.00 97.75 175 ASP A C 1
ATOM 1333 O O . ASP A 1 175 ? 6.099 13.455 6.750 1.00 97.75 175 ASP A O 1
ATOM 1337 N N . THR A 1 176 ? 3.905 13.833 6.929 1.00 97.69 176 THR A N 1
ATOM 1338 C CA . THR A 1 176 ? 4.036 14.612 8.169 1.00 97.69 176 THR A CA 1
ATOM 1339 C C . THR A 1 176 ? 4.539 13.758 9.332 1.00 97.69 176 THR A C 1
ATOM 1341 O O . THR A 1 176 ? 5.387 14.192 10.103 1.00 97.69 176 THR A O 1
ATOM 1344 N N . ALA A 1 177 ? 4.015 12.538 9.495 1.00 96.25 177 ALA A N 1
ATOM 1345 C CA . ALA A 1 177 ? 4.389 11.699 10.628 1.00 96.25 177 ALA A CA 1
ATOM 1346 C C . ALA A 1 177 ? 5.819 11.151 10.511 1.00 96.25 177 ALA A C 1
ATOM 1348 O O . ALA A 1 177 ? 6.491 11.038 11.530 1.00 96.25 177 ALA A O 1
ATOM 1349 N N . TYR A 1 178 ? 6.281 10.797 9.314 1.00 95.00 178 TYR A N 1
ATOM 1350 C CA . TYR A 1 178 ? 7.541 10.082 9.078 1.00 95.00 178 TYR A CA 1
ATOM 1351 C C . TYR A 1 178 ? 8.589 10.899 8.320 1.00 95.00 178 TYR A C 1
ATOM 1353 O O . TYR A 1 178 ? 9.649 10.361 8.020 1.00 95.00 178 TYR A O 1
ATOM 1361 N N . GLU A 1 179 ? 8.297 12.158 7.990 1.00 94.69 179 GLU A N 1
ATOM 1362 C CA . GLU A 1 179 ? 9.169 13.022 7.179 1.00 94.69 179 GLU A CA 1
ATOM 1363 C C . GLU A 1 179 ? 9.497 12.390 5.813 1.00 94.69 179 GLU A C 1
ATOM 1365 O O . GLU A 1 179 ? 10.588 12.523 5.256 1.00 94.69 179 GLU A O 1
ATOM 1370 N N . THR A 1 180 ? 8.525 11.658 5.261 1.00 94.94 180 THR A N 1
ATOM 1371 C CA . THR A 1 180 ? 8.630 11.033 3.943 1.00 94.94 180 THR A CA 1
ATOM 1372 C C . THR A 1 180 ? 8.268 12.009 2.821 1.00 94.94 180 THR A C 1
ATOM 1374 O O . THR A 1 180 ? 7.904 13.161 3.044 1.00 94.94 180 THR A O 1
ATOM 1377 N N . LYS A 1 181 ? 8.420 11.537 1.581 1.00 96.88 181 LYS A N 1
ATOM 1378 C CA . LYS A 1 181 ? 8.106 12.273 0.349 1.00 96.88 181 LYS A CA 1
ATOM 1379 C C . LYS A 1 181 ? 7.121 11.492 -0.530 1.00 96.88 181 LYS A C 1
ATOM 1381 O O . LYS A 1 181 ? 7.280 11.446 -1.746 1.00 96.88 181 LYS A O 1
ATOM 1386 N N . LEU A 1 182 ? 6.158 10.798 0.073 1.00 98.19 182 LEU A N 1
ATOM 1387 C CA . LEU A 1 182 ? 5.206 9.935 -0.625 1.00 98.19 182 LEU A CA 1
ATOM 1388 C C . LEU A 1 182 ? 4.389 10.727 -1.640 1.00 98.19 182 LEU A C 1
ATOM 1390 O O . LEU A 1 182 ? 4.310 10.310 -2.789 1.00 98.19 182 LEU A O 1
ATOM 1394 N N . VAL A 1 183 ? 3.828 11.876 -1.248 1.00 98.69 183 VAL A N 1
ATOM 1395 C CA . VAL A 1 183 ? 2.971 12.676 -2.137 1.00 98.69 183 VAL A CA 1
ATOM 1396 C C . VAL A 1 183 ? 3.742 13.124 -3.373 1.00 98.69 183 VAL A C 1
ATOM 1398 O O . VAL A 1 183 ? 3.292 12.888 -4.490 1.00 98.69 183 VAL A O 1
ATOM 1401 N N . SER A 1 184 ? 4.935 13.696 -3.194 1.00 98.44 184 SER A N 1
ATOM 1402 C CA . SER A 1 184 ? 5.742 14.151 -4.329 1.00 98.44 184 SER A CA 1
ATOM 1403 C C . SER A 1 184 ? 6.282 12.998 -5.177 1.00 98.44 184 SER A C 1
ATOM 1405 O O . SER A 1 184 ? 6.388 13.149 -6.390 1.00 98.44 184 SER A O 1
ATOM 1407 N N . THR A 1 185 ? 6.571 11.838 -4.578 1.00 98.38 185 THR A N 1
ATOM 1408 C CA . THR A 1 185 ? 6.962 10.628 -5.324 1.00 98.38 185 THR A CA 1
ATOM 1409 C C . THR A 1 185 ? 5.802 10.106 -6.173 1.00 98.38 185 THR A C 1
ATOM 1411 O O . THR A 1 185 ? 6.000 9.750 -7.332 1.00 98.38 185 THR A O 1
ATOM 1414 N N . ILE A 1 186 ? 4.581 10.105 -5.633 1.00 98.81 186 ILE A N 1
ATOM 1415 C CA . ILE A 1 186 ? 3.374 9.700 -6.361 1.00 98.81 186 ILE A CA 1
ATOM 1416 C C . ILE A 1 186 ? 3.082 10.678 -7.506 1.00 98.81 186 ILE A C 1
ATOM 1418 O O . ILE A 1 186 ? 2.873 10.247 -8.638 1.00 98.81 186 ILE A O 1
ATOM 1422 N N . ASP A 1 187 ? 3.126 11.986 -7.245 1.00 98.56 187 ASP A N 1
ATOM 1423 C CA . ASP A 1 187 ? 2.884 13.018 -8.260 1.00 98.56 187 ASP A CA 1
ATOM 1424 C C . ASP A 1 187 ? 3.926 12.947 -9.396 1.00 98.56 187 ASP A C 1
ATOM 1426 O O . ASP A 1 187 ? 3.583 13.070 -10.580 1.00 98.56 187 ASP A O 1
ATOM 1430 N N . ALA A 1 188 ? 5.192 12.679 -9.056 1.00 98.56 188 ALA A N 1
ATOM 1431 C CA . ALA A 1 188 ? 6.251 12.430 -10.030 1.00 98.56 188 ALA A CA 1
ATOM 1432 C C . ALA A 1 188 ? 5.997 11.148 -10.837 1.00 98.56 188 ALA A C 1
ATOM 1434 O O . ALA A 1 188 ? 6.142 11.166 -12.054 1.00 98.56 188 ALA A O 1
ATOM 1435 N N . GLY A 1 189 ? 5.553 10.062 -10.196 1.00 98.62 189 GLY A N 1
ATOM 1436 C CA . GLY A 1 189 ? 5.215 8.812 -10.880 1.00 98.62 189 GLY A CA 1
ATOM 1437 C C . GLY A 1 189 ? 4.065 8.960 -11.877 1.00 98.62 189 GLY A C 1
ATOM 1438 O O . GLY A 1 189 ? 4.168 8.469 -12.999 1.00 98.62 189 GLY A O 1
ATOM 1439 N N . PHE A 1 190 ? 3.009 9.703 -11.527 1.00 98.81 190 PHE A N 1
ATOM 1440 C CA . PHE A 1 190 ? 1.951 10.063 -12.479 1.00 98.81 190 PHE A CA 1
ATOM 1441 C C . PHE A 1 190 ? 2.486 10.868 -13.666 1.00 98.81 190 PHE A C 1
ATOM 1443 O O . PHE A 1 190 ? 2.131 10.589 -14.810 1.00 98.81 190 PHE A O 1
ATOM 1450 N N . SER A 1 191 ? 3.356 11.843 -13.401 1.00 98.62 191 SER A N 1
ATOM 1451 C CA . SER A 1 191 ? 3.961 12.674 -14.448 1.00 98.62 191 SER A CA 1
ATOM 1452 C C . SER A 1 191 ? 4.852 11.850 -15.387 1.00 98.62 191 SER A C 1
ATOM 1454 O O . SER A 1 191 ? 4.776 12.012 -16.604 1.00 98.62 191 SER A O 1
ATOM 1456 N N . GLU A 1 192 ? 5.637 10.923 -14.832 1.00 98.62 192 GLU A N 1
ATOM 1457 C CA . GLU A 1 192 ? 6.482 9.991 -15.584 1.00 98.62 192 GLU A CA 1
ATOM 1458 C C . GLU A 1 192 ? 5.641 9.086 -16.490 1.00 98.62 192 GLU A C 1
ATOM 1460 O O . GLU A 1 192 ? 5.950 8.947 -17.670 1.00 98.62 192 GLU A O 1
ATOM 1465 N N . MET A 1 193 ? 4.534 8.529 -15.983 1.00 98.81 193 MET A N 1
ATOM 1466 C CA . MET A 1 193 ? 3.635 7.690 -16.784 1.00 98.81 193 MET A CA 1
ATOM 1467 C C . MET A 1 193 ? 3.048 8.437 -17.988 1.00 98.81 193 MET A C 1
ATOM 1469 O O . MET A 1 193 ? 3.029 7.887 -19.087 1.00 98.81 193 MET A O 1
ATOM 1473 N N . ILE A 1 194 ? 2.603 9.687 -17.815 1.00 98.56 194 ILE A N 1
ATOM 1474 C CA . ILE A 1 194 ? 2.085 10.502 -18.927 1.00 98.56 194 ILE A CA 1
ATOM 1475 C C . ILE A 1 194 ? 3.187 10.774 -19.959 1.00 98.56 194 ILE A C 1
ATOM 1477 O O . ILE A 1 194 ? 2.991 10.536 -21.152 1.00 98.56 194 ILE A O 1
ATOM 1481 N N . ALA A 1 195 ? 4.368 11.206 -19.507 1.00 98.56 195 ALA A N 1
ATOM 1482 C CA . ALA A 1 195 ? 5.496 11.475 -20.396 1.00 98.56 195 ALA A CA 1
ATOM 1483 C C . ALA A 1 195 ? 5.957 10.216 -21.151 1.00 98.56 195 ALA A C 1
ATOM 1485 O O . ALA A 1 195 ? 6.350 10.294 -22.316 1.00 98.56 195 ALA A O 1
ATOM 1486 N N . ALA A 1 196 ? 5.897 9.055 -20.500 1.00 98.62 196 ALA A N 1
ATOM 1487 C CA . ALA A 1 196 ? 6.210 7.765 -21.087 1.00 98.62 196 ALA A CA 1
ATOM 1488 C C . ALA A 1 196 ? 5.221 7.380 -22.198 1.00 98.62 196 ALA A C 1
ATOM 1490 O O . ALA A 1 196 ? 5.656 6.975 -23.277 1.00 98.62 196 ALA A O 1
ATOM 1491 N N . VAL A 1 197 ? 3.913 7.585 -21.996 1.00 98.56 197 VAL A N 1
ATOM 1492 C CA . VAL A 1 197 ? 2.895 7.383 -23.045 1.00 98.56 197 VAL A CA 1
ATOM 1493 C C . VAL A 1 197 ? 3.154 8.297 -24.247 1.00 98.56 197 VAL A C 1
ATOM 1495 O O . VAL A 1 197 ? 3.156 7.837 -25.392 1.00 98.56 197 VAL A O 1
ATOM 1498 N N . ASP A 1 198 ? 3.446 9.580 -24.015 1.00 97.94 198 ASP A N 1
ATOM 1499 C CA . ASP A 1 198 ? 3.732 10.526 -25.100 1.00 97.94 198 ASP A CA 1
ATOM 1500 C C . ASP A 1 198 ? 4.972 10.112 -25.910 1.00 97.94 198 ASP A C 1
ATOM 1502 O O . ASP A 1 198 ? 4.964 10.199 -27.144 1.00 97.94 198 ASP A O 1
ATOM 1506 N N . LYS A 1 199 ? 6.001 9.579 -25.243 1.00 98.25 199 LYS A N 1
ATOM 1507 C CA . LYS A 1 199 ? 7.232 9.067 -25.871 1.00 98.25 199 LYS A CA 1
ATOM 1508 C C . LYS A 1 199 ? 7.099 7.656 -26.456 1.00 98.25 199 LYS A C 1
ATOM 1510 O O . LYS A 1 199 ? 7.962 7.254 -27.230 1.00 98.25 199 LYS A O 1
ATOM 1515 N N . GLY A 1 200 ? 6.042 6.915 -26.123 1.00 98.06 200 GLY A N 1
ATOM 1516 C CA . GLY A 1 200 ? 5.912 5.498 -26.473 1.00 98.06 200 GLY A CA 1
ATOM 1517 C C . GLY A 1 200 ? 6.877 4.582 -25.706 1.00 98.06 200 GLY A C 1
ATOM 1518 O O . GLY A 1 200 ? 7.207 3.504 -26.192 1.00 98.06 200 GLY A O 1
ATOM 1519 N N . ASP A 1 201 ? 7.333 5.000 -24.525 1.00 98.31 201 ASP A N 1
ATOM 1520 C CA . ASP A 1 201 ? 8.271 4.258 -23.679 1.00 98.31 201 ASP A CA 1
ATOM 1521 C C . ASP A 1 201 ? 7.516 3.427 -22.629 1.00 98.31 201 ASP A C 1
ATOM 1523 O O . ASP A 1 201 ? 7.257 3.868 -21.508 1.00 98.31 201 ASP A O 1
ATOM 1527 N N . ASN A 1 202 ? 7.120 2.208 -22.999 1.00 97.69 202 ASN A N 1
ATOM 1528 C CA . ASN A 1 202 ? 6.337 1.348 -22.107 1.00 97.69 202 ASN A CA 1
ATOM 1529 C C . ASN A 1 202 ? 7.120 0.905 -20.854 1.00 97.69 202 ASN A C 1
ATOM 1531 O O . ASN A 1 202 ? 6.524 0.642 -19.804 1.00 97.69 202 ASN A O 1
ATOM 1535 N N . LEU A 1 203 ? 8.452 0.833 -20.937 1.00 98.00 203 LEU A N 1
ATOM 1536 C CA . LEU A 1 203 ? 9.282 0.531 -19.777 1.00 98.00 203 LEU A CA 1
ATOM 1537 C C . LEU A 1 203 ? 9.200 1.681 -18.771 1.00 98.00 203 LEU A C 1
ATOM 1539 O O . LEU A 1 203 ? 8.854 1.436 -17.616 1.00 98.00 203 LEU A O 1
ATOM 1543 N N . ALA A 1 204 ? 9.436 2.925 -19.199 1.00 98.44 204 ALA A N 1
ATOM 1544 C CA . ALA A 1 204 ? 9.324 4.096 -18.327 1.00 98.44 204 ALA A CA 1
ATOM 1545 C C . ALA A 1 204 ? 7.929 4.217 -17.696 1.00 98.44 204 ALA A C 1
ATOM 1547 O O . ALA A 1 204 ? 7.814 4.482 -16.497 1.00 98.44 204 ALA A O 1
ATOM 1548 N N . TYR A 1 205 ? 6.871 3.913 -18.457 1.00 98.69 205 TYR A N 1
ATOM 1549 C CA . TYR A 1 205 ? 5.510 3.846 -17.927 1.00 98.69 205 TYR A CA 1
ATOM 1550 C C . TYR A 1 205 ? 5.395 2.832 -16.781 1.00 98.69 205 TYR A C 1
ATOM 1552 O O . TYR A 1 205 ? 4.901 3.160 -15.699 1.00 98.69 205 TYR A O 1
ATOM 1560 N N . ASN A 1 206 ? 5.901 1.612 -16.979 1.00 98.62 206 ASN A N 1
ATOM 1561 C CA . ASN A 1 206 ? 5.855 0.583 -15.946 1.00 98.62 206 ASN A CA 1
ATOM 1562 C C . ASN A 1 206 ? 6.717 0.935 -14.725 1.00 98.62 206 ASN A C 1
ATOM 1564 O O . ASN A 1 206 ? 6.311 0.626 -13.607 1.00 98.62 206 ASN A O 1
ATOM 1568 N N . LEU A 1 207 ? 7.849 1.624 -14.893 1.00 98.62 207 LEU A N 1
ATOM 1569 C CA . LEU A 1 207 ? 8.639 2.125 -13.763 1.00 98.62 207 LEU A CA 1
ATOM 1570 C C . LEU A 1 207 ? 7.879 3.213 -12.983 1.00 98.62 207 LEU A C 1
ATOM 1572 O O . LEU A 1 207 ? 7.792 3.135 -11.756 1.00 98.62 207 LEU A O 1
ATOM 1576 N N . GLY A 1 208 ? 7.255 4.172 -13.678 1.00 98.56 208 GLY A N 1
ATOM 1577 C CA . GLY A 1 208 ? 6.400 5.204 -13.075 1.00 98.56 208 GLY A CA 1
ATOM 1578 C C . GLY A 1 208 ? 5.227 4.617 -12.288 1.00 98.56 208 GLY A C 1
ATOM 1579 O O . GLY A 1 208 ? 4.992 4.995 -11.137 1.00 98.56 208 GLY A O 1
ATOM 1580 N N . LYS A 1 209 ? 4.558 3.611 -12.861 1.00 98.56 209 LYS A N 1
ATOM 1581 C CA . LYS A 1 209 ? 3.508 2.825 -12.198 1.00 98.56 209 LYS A CA 1
ATOM 1582 C C . LYS A 1 209 ? 3.999 2.216 -10.885 1.00 98.56 209 LYS A C 1
ATOM 1584 O O . LYS A 1 209 ? 3.298 2.322 -9.880 1.00 98.56 209 LYS A O 1
ATOM 1589 N N . GLN A 1 210 ? 5.182 1.594 -10.866 1.00 98.50 210 GLN A N 1
ATOM 1590 C CA . GLN A 1 210 ? 5.716 0.985 -9.641 1.00 98.50 210 GLN A CA 1
ATOM 1591 C C . GLN A 1 210 ? 6.039 2.025 -8.567 1.00 98.50 210 GLN A C 1
ATOM 1593 O O . GLN A 1 210 ? 5.764 1.786 -7.391 1.00 98.50 210 GLN A O 1
ATOM 1598 N N . MET A 1 211 ? 6.543 3.203 -8.950 1.00 98.25 211 MET A N 1
ATOM 1599 C CA . MET A 1 211 ? 6.763 4.294 -7.995 1.00 98.25 211 MET A CA 1
ATOM 1600 C C . MET A 1 211 ? 5.463 4.713 -7.301 1.00 98.25 211 MET A C 1
ATOM 1602 O O . MET A 1 211 ? 5.450 4.848 -6.075 1.00 98.25 211 MET A O 1
ATOM 1606 N N . VAL A 1 212 ? 4.360 4.872 -8.046 1.00 98.75 212 VAL A N 1
ATOM 1607 C CA . VAL A 1 212 ? 3.054 5.199 -7.449 1.00 98.75 212 VAL A CA 1
ATOM 1608 C C . VAL A 1 212 ? 2.544 4.046 -6.586 1.00 98.75 212 VAL A C 1
ATOM 1610 O O . VAL A 1 212 ? 2.195 4.252 -5.423 1.00 98.75 212 VAL A O 1
ATOM 1613 N N . ASP A 1 213 ? 2.541 2.829 -7.133 1.00 98.38 213 ASP A N 1
ATOM 1614 C CA . ASP A 1 213 ? 2.019 1.634 -6.471 1.00 98.38 213 ASP A CA 1
ATOM 1615 C C . ASP A 1 213 ? 2.687 1.383 -5.114 1.00 98.38 213 ASP A C 1
ATOM 1617 O O . ASP A 1 213 ? 2.018 1.306 -4.079 1.00 98.38 213 ASP A O 1
ATOM 1621 N N . LYS A 1 214 ? 4.024 1.320 -5.094 1.00 97.88 214 LYS A N 1
ATOM 1622 C CA . LYS A 1 214 ? 4.768 1.024 -3.867 1.00 97.88 214 LYS A CA 1
ATOM 1623 C C . LYS A 1 214 ? 4.769 2.195 -2.889 1.00 97.88 214 LYS A C 1
ATOM 1625 O O . LYS A 1 214 ? 4.808 1.955 -1.685 1.00 97.88 214 LYS A O 1
ATOM 1630 N N . SER A 1 215 ? 4.644 3.441 -3.355 1.00 98.44 215 SER A N 1
ATOM 1631 C CA . SER A 1 215 ? 4.478 4.595 -2.458 1.00 98.44 215 SER A CA 1
ATOM 1632 C C . SER A 1 215 ? 3.138 4.556 -1.719 1.00 98.44 215 SER A C 1
ATOM 1634 O O . SER A 1 215 ? 3.094 4.791 -0.510 1.00 98.44 215 SER A O 1
ATOM 1636 N N . LEU A 1 216 ? 2.049 4.186 -2.403 1.00 98.62 216 LEU A N 1
ATOM 1637 C CA . LEU A 1 216 ? 0.746 3.980 -1.761 1.00 98.62 216 LEU A CA 1
ATOM 1638 C C . LEU A 1 216 ? 0.804 2.830 -0.749 1.00 98.62 216 LEU A C 1
ATOM 1640 O O . LEU A 1 216 ? 0.378 2.993 0.398 1.00 98.62 216 LEU A O 1
ATOM 1644 N N . MET A 1 217 ? 1.404 1.698 -1.134 1.00 97.94 217 MET A N 1
ATOM 1645 C CA . MET A 1 217 ? 1.627 0.572 -0.220 1.00 97.94 217 MET A CA 1
ATOM 1646 C C . MET A 1 217 ? 2.440 0.982 1.008 1.00 97.94 217 MET A C 1
ATOM 1648 O O . MET A 1 217 ? 2.064 0.643 2.129 1.00 97.94 217 MET A O 1
ATOM 1652 N N . LYS A 1 218 ? 3.511 1.760 0.820 1.00 97.88 218 LYS A N 1
ATOM 1653 C CA . LYS A 1 218 ? 4.327 2.289 1.913 1.00 97.88 218 LYS A CA 1
ATOM 1654 C C . LYS A 1 218 ? 3.501 3.147 2.859 1.00 97.88 218 LYS A C 1
ATOM 1656 O O . LYS A 1 218 ? 3.594 2.971 4.069 1.00 97.88 218 LYS A O 1
ATOM 1661 N N . GLY A 1 219 ? 2.634 4.016 2.344 1.00 98.12 219 GLY A N 1
ATOM 1662 C CA . GLY A 1 219 ? 1.721 4.794 3.181 1.00 98.12 219 GLY A CA 1
ATOM 1663 C C . GLY A 1 219 ? 0.797 3.925 4.045 1.00 98.12 219 GLY A C 1
ATOM 1664 O O . GLY A 1 219 ? 0.583 4.233 5.223 1.00 98.12 219 GLY A O 1
ATOM 1665 N N . PHE A 1 220 ? 0.286 2.817 3.501 1.00 98.31 220 PHE A N 1
ATOM 1666 C CA . PHE A 1 220 ? -0.538 1.858 4.247 1.00 98.31 220 PHE A CA 1
ATOM 1667 C C . PHE A 1 220 ? 0.265 1.028 5.257 1.00 98.31 220 PHE A C 1
ATOM 1669 O O . PHE A 1 220 ? -0.183 0.861 6.392 1.00 98.31 220 PHE A O 1
ATOM 1676 N N . TYR A 1 221 ? 1.472 0.582 4.901 1.00 97.38 221 TYR A N 1
ATOM 1677 C CA . TYR A 1 221 ? 2.407 -0.049 5.835 1.00 97.38 221 TYR A CA 1
ATOM 1678 C C . TYR A 1 221 ? 2.704 0.876 7.024 1.00 97.38 221 TYR A C 1
ATOM 1680 O O . TYR A 1 221 ? 2.476 0.501 8.174 1.00 97.38 221 TYR A O 1
ATOM 1688 N N . LEU A 1 222 ? 3.117 2.117 6.753 1.00 97.50 222 LEU A N 1
ATOM 1689 C CA . LEU A 1 222 ? 3.401 3.120 7.781 1.00 97.50 222 LEU A CA 1
ATOM 1690 C C . LEU A 1 222 ? 2.157 3.452 8.619 1.00 97.50 222 LEU A C 1
ATOM 1692 O O . LEU A 1 222 ? 2.263 3.781 9.796 1.00 97.50 222 LEU A O 1
ATOM 1696 N N . ALA A 1 223 ? 0.956 3.359 8.040 1.00 97.88 223 ALA A N 1
ATOM 1697 C CA . ALA A 1 223 ? -0.280 3.487 8.803 1.00 97.88 223 ALA A CA 1
ATOM 1698 C C . ALA A 1 223 ? -0.470 2.336 9.795 1.00 97.88 223 ALA A C 1
ATOM 1700 O O . ALA A 1 223 ? -0.853 2.587 10.935 1.00 97.88 223 ALA A O 1
ATOM 1701 N N . SER A 1 224 ? -0.238 1.099 9.362 1.00 97.31 224 SER A N 1
ATOM 1702 C CA . SER A 1 224 ? -0.536 -0.103 10.137 1.00 97.31 224 SER A CA 1
ATOM 1703 C C . SER A 1 224 ? 0.617 -0.499 11.068 1.00 97.31 224 SER A C 1
ATOM 1705 O O . SER A 1 224 ? 0.476 -0.384 12.287 1.00 97.31 224 SER A O 1
ATOM 1707 N N . GLY A 1 225 ? 1.756 -0.917 10.507 1.00 94.25 225 GLY A N 1
ATOM 1708 C CA . GLY A 1 225 ? 2.861 -1.565 11.223 1.00 94.25 225 GLY A CA 1
ATOM 1709 C C . GLY A 1 225 ? 4.149 -0.754 11.374 1.00 94.25 225 GLY A C 1
ATOM 1710 O O . GLY A 1 225 ? 5.058 -1.206 12.067 1.00 94.25 225 GLY A O 1
ATOM 1711 N N . GLY A 1 226 ? 4.255 0.425 10.756 1.00 93.62 226 GLY A N 1
ATOM 1712 C CA . GLY A 1 226 ? 5.397 1.314 10.992 1.00 93.62 226 GLY A CA 1
ATOM 1713 C C . GLY A 1 226 ? 5.435 1.845 12.435 1.00 93.62 226 GLY A C 1
ATOM 1714 O O . GLY A 1 226 ? 4.427 1.828 13.138 1.00 93.62 226 GLY A O 1
ATOM 1715 N N . GLU A 1 227 ? 6.568 2.410 12.864 1.00 92.12 227 GLU A N 1
ATOM 1716 C CA . GLU A 1 227 ? 6.801 2.807 14.273 1.00 92.12 227 GLU A CA 1
ATOM 1717 C C . GLU A 1 227 ? 5.806 3.836 14.854 1.00 92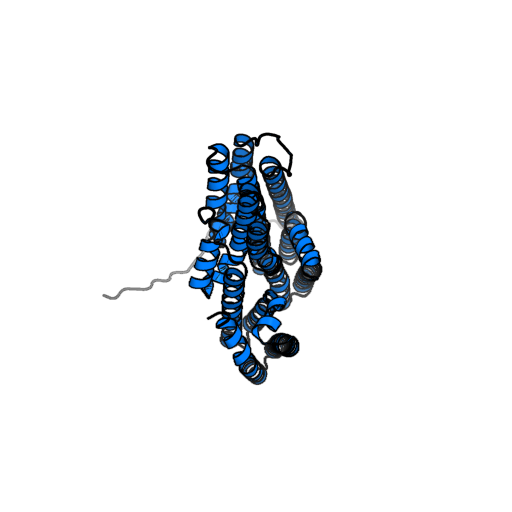.12 227 GLU A C 1
ATOM 1719 O O . GLU A 1 227 ? 5.501 3.831 16.043 1.00 92.12 227 GLU A O 1
ATOM 1724 N N . LYS A 1 228 ? 5.245 4.715 14.015 1.00 94.56 228 LYS A N 1
ATOM 1725 C CA . LYS A 1 228 ? 4.187 5.689 14.357 1.00 94.56 228 LYS A CA 1
ATOM 1726 C C . LYS A 1 228 ? 2.786 5.230 13.898 1.00 94.56 228 LYS A C 1
ATOM 1728 O O . LYS A 1 228 ? 1.831 6.021 13.880 1.00 94.56 228 LYS A O 1
ATOM 1733 N N . GLY A 1 229 ? 2.667 3.965 13.501 1.00 96.81 229 GLY A N 1
ATOM 1734 C CA . GLY A 1 229 ? 1.462 3.303 13.012 1.00 96.81 229 GLY A CA 1
ATOM 1735 C C . GLY A 1 229 ? 0.566 2.768 14.130 1.00 96.81 229 GLY A C 1
ATOM 1736 O O . GLY A 1 229 ? 0.825 2.960 15.320 1.00 96.81 229 GLY A O 1
ATOM 1737 N N . TYR A 1 230 ? -0.532 2.116 13.748 1.00 98.19 230 TYR A N 1
ATOM 1738 C CA . TYR A 1 230 ? -1.535 1.616 14.691 1.00 98.19 230 TYR A CA 1
ATOM 1739 C C . TYR A 1 230 ? -1.022 0.501 15.602 1.00 98.19 230 TYR A C 1
ATOM 1741 O O . TYR A 1 230 ? -1.423 0.472 16.761 1.00 98.19 230 TYR A O 1
ATOM 1749 N N . ALA A 1 231 ? -0.094 -0.341 15.140 1.00 97.25 231 ALA A N 1
ATOM 1750 C CA . ALA A 1 231 ? 0.526 -1.380 15.964 1.00 97.25 231 ALA A CA 1
ATOM 1751 C C . ALA A 1 231 ? 1.111 -0.800 17.270 1.00 97.25 231 ALA A C 1
ATOM 1753 O O . ALA A 1 231 ? 0.757 -1.231 18.367 1.00 97.25 231 ALA A O 1
ATOM 1754 N N . TYR A 1 232 ? 1.932 0.248 17.159 1.00 97.62 232 TYR A N 1
ATOM 1755 C CA . TYR A 1 232 ? 2.539 0.919 18.312 1.00 97.62 232 TYR A CA 1
ATOM 1756 C C . TYR A 1 232 ? 1.593 1.890 19.021 1.00 97.62 232 TYR A C 1
ATOM 1758 O O . TYR A 1 232 ? 1.681 2.042 20.237 1.00 97.62 232 TYR A O 1
ATOM 1766 N N . LYS A 1 233 ? 0.664 2.539 18.305 1.00 98.06 233 LYS A N 1
ATOM 1767 C CA . LYS A 1 233 ? -0.339 3.414 18.942 1.00 98.06 233 LYS A CA 1
ATOM 1768 C C . LYS A 1 233 ? -1.248 2.652 19.897 1.00 98.06 233 LYS A C 1
ATOM 1770 O O . LYS A 1 233 ? -1.550 3.177 20.962 1.00 98.06 233 LYS A O 1
ATOM 1775 N N . ILE A 1 234 ? -1.657 1.436 19.537 1.00 98.38 234 ILE A N 1
ATOM 1776 C CA . ILE A 1 234 ? -2.464 0.584 20.416 1.00 98.38 234 ILE A CA 1
ATOM 1777 C C . ILE A 1 234 ? -1.652 0.199 21.649 1.00 98.38 234 ILE A C 1
ATOM 1779 O O . ILE A 1 234 ? -2.117 0.403 22.766 1.00 98.38 234 ILE A O 1
ATOM 1783 N N . GLU A 1 235 ? -0.422 -0.290 21.462 1.00 97.88 235 GLU A N 1
ATOM 1784 C CA . GLU A 1 235 ? 0.443 -0.667 22.582 1.00 97.88 235 GLU A CA 1
ATOM 1785 C C . GLU A 1 235 ? 0.702 0.516 23.530 1.00 97.88 235 GLU A C 1
ATOM 1787 O O . GLU A 1 235 ? 0.631 0.369 24.752 1.00 97.88 235 GLU A O 1
ATOM 1792 N N . LYS A 1 236 ? 0.969 1.703 22.975 1.00 98.12 236 LYS A N 1
ATOM 1793 C CA . LYS A 1 236 ? 1.120 2.940 23.742 1.00 98.12 236 LYS A CA 1
ATOM 1794 C C . LYS A 1 236 ? -0.168 3.288 24.493 1.00 98.12 236 LYS A C 1
ATOM 1796 O O . LYS A 1 236 ? -0.107 3.525 25.692 1.00 98.12 236 LYS A O 1
ATOM 1801 N N . GLY A 1 237 ? -1.318 3.253 23.822 1.00 98.06 237 GLY A N 1
ATOM 1802 C CA . GLY A 1 237 ? -2.609 3.539 24.446 1.00 98.06 237 GLY A CA 1
ATOM 1803 C C . GLY A 1 237 ? -2.944 2.578 25.589 1.00 98.06 237 GLY A C 1
ATOM 1804 O O . GLY A 1 237 ? -3.487 3.004 26.599 1.00 98.06 237 GLY A O 1
ATOM 1805 N N . VAL A 1 238 ? -2.559 1.302 25.486 1.00 97.94 238 VAL A N 1
ATOM 1806 C CA . VAL A 1 238 ? -2.695 0.335 26.589 1.00 97.94 238 VAL A CA 1
ATOM 1807 C C . VAL A 1 238 ? -1.851 0.747 27.799 1.00 97.94 238 VAL A C 1
ATOM 1809 O O . VAL A 1 238 ? -2.338 0.673 28.924 1.00 97.94 238 VAL A O 1
ATOM 1812 N N . LYS A 1 239 ? -0.604 1.189 27.584 1.00 97.44 239 LYS A N 1
ATOM 1813 C CA . LYS A 1 239 ? 0.286 1.671 28.660 1.00 97.44 239 LYS A CA 1
ATOM 1814 C C . LYS A 1 239 ? -0.223 2.966 29.300 1.00 97.44 239 LYS A C 1
ATOM 1816 O O . LYS A 1 239 ? 0.013 3.187 30.479 1.00 97.44 239 LYS A O 1
ATOM 1821 N N . GLU A 1 240 ? -0.904 3.801 28.521 1.00 97.88 240 GLU A N 1
ATOM 1822 C CA . GLU A 1 240 ? -1.489 5.078 28.949 1.00 97.88 240 GLU A CA 1
ATOM 1823 C C . GLU A 1 240 ? -2.935 4.943 29.464 1.00 97.88 240 GLU A C 1
ATOM 1825 O O . GLU A 1 240 ? -3.588 5.954 29.708 1.00 97.88 240 GLU A O 1
ATOM 1830 N N . GLU A 1 241 ? -3.438 3.714 29.633 1.00 97.19 241 GLU A N 1
ATOM 1831 C CA . GLU A 1 241 ? -4.794 3.420 30.127 1.00 97.19 241 GLU A CA 1
ATOM 1832 C C . GLU A 1 241 ? -5.915 4.091 29.307 1.00 97.19 241 GLU A C 1
ATOM 1834 O O . GLU A 1 241 ? -6.957 4.500 29.826 1.00 97.19 241 GLU A O 1
ATOM 1839 N N . GLU A 1 242 ? -5.721 4.184 27.989 1.00 97.44 242 GLU A N 1
ATOM 1840 C CA . GLU A 1 242 ? -6.734 4.689 27.066 1.00 97.44 242 GLU A CA 1
ATOM 1841 C C . GLU A 1 242 ? -8.019 3.856 27.113 1.00 97.44 242 GLU A C 1
ATOM 1843 O O . GLU A 1 242 ? -8.021 2.645 27.358 1.00 97.44 242 GLU A O 1
ATOM 1848 N N . LYS A 1 243 ? -9.142 4.518 26.817 1.00 95.38 243 LYS A N 1
ATOM 1849 C CA . LYS A 1 243 ? -10.467 3.891 26.874 1.00 95.38 243 LYS A CA 1
ATOM 1850 C C . LYS A 1 243 ? -10.539 2.653 25.961 1.00 95.38 243 LYS A C 1
ATOM 1852 O O . LYS A 1 243 ? -10.131 2.752 24.796 1.00 95.38 243 LYS A O 1
ATOM 1857 N N . PRO A 1 244 ? -11.120 1.525 26.419 1.00 94.25 244 PRO A N 1
ATOM 1858 C CA . PRO A 1 244 ? -11.239 0.305 25.616 1.00 94.25 244 PRO A CA 1
ATOM 1859 C C . PRO A 1 244 ? -11.864 0.531 24.233 1.00 94.25 244 PRO A C 1
ATOM 1861 O O . PRO A 1 244 ? -11.409 -0.036 23.240 1.00 94.25 244 PRO A O 1
ATOM 1864 N N . GLU A 1 245 ? -12.861 1.411 24.137 1.00 92.94 245 GLU A N 1
ATOM 1865 C CA . GLU A 1 245 ? -13.539 1.742 22.882 1.00 92.94 245 GLU A CA 1
ATOM 1866 C C . GLU A 1 245 ? -12.588 2.423 21.893 1.00 92.94 245 GLU A C 1
ATOM 1868 O O . GLU A 1 245 ? -12.596 2.115 20.701 1.00 92.94 245 GLU A O 1
ATOM 1873 N N . LYS A 1 246 ? -11.721 3.315 22.385 1.00 95.38 246 LYS A N 1
ATOM 1874 C CA . LYS A 1 246 ? -10.720 4.004 21.564 1.00 95.38 246 LYS A CA 1
ATOM 1875 C C . LYS A 1 246 ? -9.656 3.026 21.067 1.00 95.38 246 LYS A C 1
ATOM 1877 O O . LYS A 1 246 ? -9.283 3.081 19.897 1.00 95.38 246 LYS A O 1
ATOM 1882 N N . LEU A 1 247 ? -9.220 2.094 21.916 1.00 97.62 247 LEU A N 1
ATOM 1883 C CA . LEU A 1 247 ? -8.289 1.032 21.525 1.00 97.62 247 LEU A CA 1
ATOM 1884 C C . LEU A 1 247 ? -8.889 0.120 20.446 1.00 97.62 247 LEU A C 1
ATOM 1886 O O . LEU A 1 247 ? -8.203 -0.211 19.482 1.00 97.62 247 LEU A O 1
ATOM 1890 N N . LYS A 1 248 ? -10.180 -0.222 20.542 1.00 96.44 248 LYS A N 1
ATOM 1891 C CA . LYS A 1 248 ? -10.886 -0.993 19.504 1.00 96.44 248 LYS A CA 1
ATOM 1892 C C . LYS A 1 248 ? -11.009 -0.243 18.179 1.00 96.44 248 LYS A C 1
ATOM 1894 O O . LYS A 1 248 ? -10.826 -0.841 17.122 1.00 96.44 248 LYS A O 1
ATOM 1899 N N . VAL A 1 249 ? -11.250 1.067 18.220 1.00 96.88 249 VAL A N 1
ATOM 1900 C CA . VAL A 1 249 ? -11.227 1.924 17.022 1.00 96.88 249 VAL A CA 1
ATOM 1901 C C . VAL A 1 249 ? -9.836 1.918 16.376 1.00 96.88 249 VAL A C 1
ATOM 1903 O O . VAL A 1 249 ? -9.728 1.721 15.168 1.00 96.88 249 VAL A O 1
ATOM 1906 N N . MET A 1 250 ? -8.767 2.058 17.168 1.00 97.94 250 MET A N 1
ATOM 1907 C CA . MET A 1 250 ? -7.388 1.978 16.668 1.00 97.94 250 MET A CA 1
ATOM 1908 C C . MET A 1 250 ? -7.054 0.600 16.077 1.00 97.94 250 MET A C 1
ATOM 1910 O O . MET A 1 250 ? -6.419 0.525 15.026 1.00 97.94 250 MET A O 1
ATOM 1914 N N . GLN A 1 251 ? -7.497 -0.481 16.724 1.00 98.31 251 GLN A N 1
ATOM 1915 C CA . GLN A 1 251 ? -7.333 -1.855 16.243 1.00 98.31 251 GLN A CA 1
ATOM 1916 C C . GLN A 1 251 ? -7.996 -2.052 14.878 1.00 98.31 251 GLN A C 1
ATOM 1918 O O . GLN A 1 251 ? -7.364 -2.579 13.965 1.00 98.31 251 GLN A O 1
ATOM 1923 N N . ALA A 1 252 ? -9.218 -1.545 14.702 1.00 97.94 252 ALA A N 1
ATOM 1924 C CA . ALA A 1 252 ? -9.926 -1.596 13.428 1.00 97.94 252 ALA A CA 1
ATOM 1925 C C . ALA A 1 252 ? -9.227 -0.809 12.314 1.00 97.94 252 ALA A C 1
ATOM 1927 O O . ALA A 1 252 ? -9.151 -1.287 11.183 1.00 97.94 252 ALA A O 1
ATOM 1928 N N . GLU A 1 253 ? -8.670 0.367 12.621 1.00 97.50 253 GLU A N 1
ATOM 1929 C CA . GLU A 1 253 ? -7.856 1.107 11.652 1.00 97.50 253 GLU A CA 1
ATOM 1930 C C . GLU A 1 253 ? -6.584 0.335 11.274 1.00 97.50 253 GLU A C 1
ATOM 1932 O O . GLU A 1 253 ? -6.269 0.231 10.088 1.00 97.50 253 GLU A O 1
ATOM 1937 N N . GLY A 1 254 ? -5.873 -0.230 12.255 1.00 98.00 254 GLY A N 1
ATOM 1938 C CA . GLY A 1 254 ? -4.665 -1.027 12.028 1.00 98.00 254 GLY A CA 1
ATOM 1939 C C . GLY A 1 254 ? -4.916 -2.258 11.158 1.00 98.00 254 GLY A C 1
ATOM 1940 O O . GLY A 1 254 ? -4.198 -2.460 10.173 1.00 98.00 254 GLY A O 1
ATOM 1941 N N . TRP A 1 255 ? -5.977 -3.009 11.472 1.00 98.31 255 TRP A N 1
ATOM 1942 C CA . TRP A 1 255 ? -6.448 -4.150 10.689 1.00 98.31 255 TRP A CA 1
ATOM 1943 C C . TRP A 1 255 ? -6.772 -3.749 9.249 1.00 98.31 255 TRP A C 1
ATOM 1945 O O . TRP A 1 255 ? -6.236 -4.327 8.304 1.00 98.31 255 TRP A O 1
ATOM 1955 N N . ALA A 1 256 ? -7.618 -2.732 9.063 1.00 97.56 256 ALA A N 1
ATOM 1956 C CA . ALA A 1 256 ? -8.117 -2.379 7.741 1.00 97.56 256 ALA A CA 1
ATOM 1957 C C . ALA A 1 256 ? -7.027 -1.767 6.843 1.00 97.56 256 ALA A C 1
ATOM 1959 O O . ALA A 1 256 ? -7.013 -2.022 5.642 1.00 97.56 256 ALA A O 1
ATOM 1960 N N . PHE A 1 257 ? -6.063 -1.028 7.406 1.00 98.12 257 PHE A N 1
AT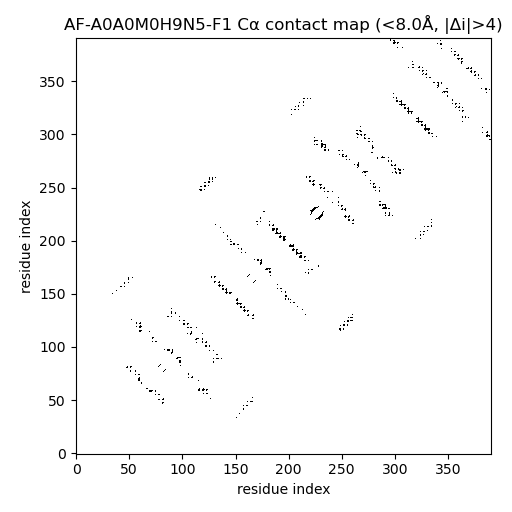OM 1961 C CA . PHE A 1 257 ? -4.876 -0.607 6.653 1.00 98.12 257 PHE A CA 1
ATOM 1962 C C . PHE A 1 257 ? -3.974 -1.783 6.269 1.00 98.12 257 PHE A C 1
ATOM 1964 O O . PHE A 1 257 ? -3.426 -1.785 5.167 1.00 98.12 257 PHE A O 1
ATOM 1971 N N . PHE A 1 258 ? -3.836 -2.792 7.137 1.00 97.94 258 PHE A N 1
ATOM 1972 C CA . PHE A 1 258 ? -3.085 -4.000 6.797 1.00 97.94 258 PHE A CA 1
ATOM 1973 C C . PHE A 1 258 ? -3.706 -4.737 5.604 1.00 97.94 258 PHE A C 1
ATOM 1975 O O . PHE A 1 258 ? -2.971 -5.199 4.731 1.00 97.94 258 PHE A O 1
ATOM 1982 N N . GLN A 1 259 ? -5.039 -4.763 5.485 1.00 97.19 259 GLN A N 1
ATOM 1983 C CA . GLN A 1 259 ? -5.710 -5.389 4.339 1.00 97.19 259 GLN A CA 1
ATOM 1984 C C . GLN A 1 259 ? -5.245 -4.816 2.986 1.00 97.19 259 GLN A C 1
ATOM 1986 O O . GLN A 1 259 ? -5.259 -5.545 1.995 1.00 97.19 259 GLN A O 1
ATOM 1991 N N . SER A 1 260 ? -4.811 -3.549 2.916 1.00 96.31 260 SER A N 1
ATOM 1992 C CA . SER A 1 260 ? -4.296 -2.929 1.679 1.00 96.31 260 SER A CA 1
ATOM 1993 C C . SER A 1 260 ? -2.918 -3.441 1.249 1.00 96.31 260 SER A C 1
ATOM 1995 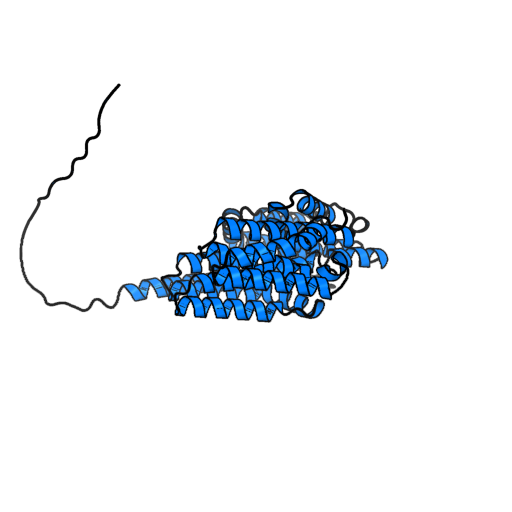O O . SER A 1 260 ? -2.536 -3.264 0.095 1.00 96.31 260 SER A O 1
ATOM 1997 N N . VAL A 1 261 ? -2.160 -4.058 2.157 1.00 94.62 261 VAL A N 1
ATOM 1998 C CA . VAL A 1 261 ? -0.805 -4.579 1.891 1.00 94.62 261 VAL A CA 1
ATOM 1999 C C . VAL A 1 261 ? -0.702 -6.096 2.066 1.00 94.62 261 VAL A C 1
ATOM 2001 O O . VAL A 1 261 ? 0.271 -6.697 1.611 1.00 94.62 261 VAL A O 1
ATOM 2004 N N . GLN A 1 262 ? -1.712 -6.731 2.668 1.00 93.75 262 GLN A N 1
ATOM 2005 C CA . GLN A 1 262 ? -1.726 -8.156 3.000 1.00 93.75 262 GLN A CA 1
ATOM 2006 C C . GLN A 1 262 ? -1.371 -9.054 1.810 1.00 93.75 262 GLN A C 1
ATOM 2008 O O . GLN A 1 262 ? -0.583 -9.980 1.980 1.00 93.75 262 GLN A O 1
ATOM 2013 N N . GLY A 1 263 ? -1.897 -8.771 0.612 1.00 89.62 263 GLY A N 1
ATOM 2014 C CA . GLY A 1 263 ? -1.640 -9.575 -0.590 1.00 89.62 263 GLY A CA 1
ATOM 2015 C C . GLY A 1 263 ? -0.152 -9.722 -0.944 1.00 89.62 263 GLY A C 1
ATOM 2016 O O . GLY A 1 263 ? 0.238 -10.723 -1.539 1.00 89.62 263 GLY A O 1
ATOM 2017 N N . TYR A 1 264 ? 0.694 -8.775 -0.532 1.00 86.75 264 TYR A N 1
ATOM 2018 C CA . TYR A 1 264 ? 2.147 -8.843 -0.728 1.00 86.75 264 TYR A CA 1
ATOM 2019 C C . TYR A 1 264 ? 2.853 -9.559 0.410 1.00 86.75 264 TYR A C 1
ATOM 2021 O O . TYR A 1 264 ? 3.700 -10.414 0.171 1.00 86.75 264 TYR A O 1
ATOM 2029 N N . VAL A 1 265 ? 2.454 -9.253 1.644 1.00 88.00 265 VAL A N 1
ATOM 2030 C CA . VAL A 1 265 ? 2.990 -9.896 2.848 1.00 88.00 265 VAL A CA 1
ATOM 2031 C C . VAL A 1 265 ? 2.769 -11.411 2.779 1.00 88.00 265 VAL A C 1
ATOM 2033 O O . VAL A 1 265 ? 3.694 -12.188 3.004 1.00 88.00 265 VAL A O 1
ATOM 2036 N N . VAL A 1 266 ? 1.566 -11.837 2.385 1.00 92.19 266 VAL A N 1
ATOM 2037 C CA . VAL A 1 266 ? 1.168 -13.250 2.361 1.00 92.19 266 VAL A CA 1
ATOM 2038 C C . VAL A 1 266 ? 1.874 -14.058 1.270 1.00 92.19 266 VAL A C 1
ATOM 2040 O O . VAL A 1 266 ? 2.192 -15.226 1.482 1.00 92.19 266 VAL A O 1
ATOM 2043 N N . LYS A 1 267 ? 2.174 -13.436 0.121 1.00 88.94 267 LYS A N 1
ATOM 2044 C CA . LYS A 1 267 ? 2.732 -14.117 -1.058 1.00 88.94 267 LYS A CA 1
ATOM 2045 C C . LYS A 1 267 ? 4.098 -14.750 -0.781 1.00 88.94 267 LYS A C 1
ATOM 2047 O O . LYS A 1 267 ? 4.394 -15.814 -1.320 1.00 88.94 267 LYS A O 1
ATOM 2052 N N . HIS A 1 268 ? 4.907 -14.109 0.062 1.00 89.06 268 HIS A N 1
ATOM 2053 C CA . HIS A 1 268 ? 6.267 -14.554 0.381 1.00 89.06 268 HIS A CA 1
ATOM 2054 C C . HIS A 1 268 ? 6.490 -14.828 1.875 1.00 89.06 268 HIS A C 1
ATOM 2056 O O . HIS A 1 268 ? 7.555 -15.315 2.250 1.00 89.06 268 HIS A O 1
ATOM 2062 N N . SER A 1 269 ? 5.493 -14.570 2.729 1.00 94.00 269 SER A N 1
ATOM 2063 C CA . SER A 1 269 ? 5.493 -15.009 4.126 1.00 94.00 269 SER A CA 1
ATOM 2064 C C . SER A 1 269 ? 4.069 -15.143 4.684 1.00 94.00 269 SER A C 1
ATOM 2066 O O . SER A 1 269 ? 3.559 -14.265 5.384 1.00 94.00 269 SER A O 1
ATOM 2068 N N . GLN A 1 270 ? 3.425 -16.282 4.408 1.00 95.12 270 GLN A N 1
ATOM 2069 C CA . GLN A 1 270 ? 2.096 -16.603 4.948 1.00 95.12 270 GLN A CA 1
ATOM 2070 C C . GLN A 1 270 ? 2.068 -16.520 6.482 1.00 95.12 270 GLN A C 1
ATOM 2072 O O . GLN A 1 270 ? 1.173 -15.902 7.044 1.00 95.12 270 GLN A O 1
ATOM 2077 N N . ALA A 1 271 ? 3.082 -17.070 7.158 1.00 95.69 271 ALA A N 1
ATOM 2078 C CA . ALA A 1 271 ? 3.145 -17.082 8.620 1.00 95.69 271 ALA A CA 1
ATOM 2079 C C . ALA A 1 271 ? 3.214 -15.670 9.229 1.00 95.69 271 ALA A C 1
ATOM 2081 O O . ALA A 1 271 ? 2.560 -15.405 10.236 1.00 95.69 271 ALA A O 1
ATOM 2082 N N . ASP A 1 272 ? 3.972 -14.751 8.617 1.00 96.81 272 ASP A N 1
ATOM 2083 C CA . ASP A 1 272 ? 4.021 -13.360 9.078 1.00 96.81 272 ASP A CA 1
ATOM 2084 C C . ASP A 1 272 ? 2.692 -12.641 8.802 1.00 96.81 272 ASP A C 1
ATOM 2086 O O . ASP A 1 272 ? 2.213 -11.898 9.657 1.00 96.81 272 ASP A O 1
ATOM 2090 N N . ALA A 1 273 ? 2.060 -12.893 7.650 1.00 95.94 273 ALA A N 1
ATOM 2091 C CA . ALA A 1 273 ? 0.749 -12.328 7.334 1.00 95.94 273 ALA A CA 1
ATOM 2092 C C . ALA A 1 273 ? -0.343 -12.803 8.305 1.00 95.94 273 ALA A C 1
ATOM 2094 O O . ALA A 1 273 ? -1.140 -11.991 8.779 1.00 95.94 273 ALA A O 1
ATOM 2095 N N . ASP A 1 274 ? -0.362 -14.098 8.620 1.00 96.75 274 ASP A N 1
ATOM 2096 C CA . ASP A 1 274 ? -1.307 -14.700 9.562 1.00 96.75 274 ASP A CA 1
ATOM 2097 C C . ASP A 1 274 ? -1.095 -14.158 10.969 1.00 96.75 274 ASP A C 1
ATOM 2099 O O . ASP A 1 274 ? -2.059 -13.785 11.635 1.00 96.75 274 ASP A O 1
ATOM 2103 N N . TYR A 1 275 ? 0.164 -14.030 11.393 1.00 97.38 275 TYR A N 1
ATOM 2104 C CA . TYR A 1 275 ? 0.498 -13.410 12.667 1.00 97.38 275 TYR A CA 1
ATOM 2105 C C . TYR A 1 275 ? -0.015 -11.965 12.741 1.00 97.38 275 TYR A C 1
ATOM 2107 O O . TYR A 1 275 ? -0.711 -11.618 13.694 1.00 97.38 275 TYR A O 1
ATOM 2115 N N . ILE A 1 276 ? 0.263 -11.123 11.736 1.00 97.56 276 ILE A N 1
ATOM 2116 C CA . ILE A 1 276 ? -0.204 -9.725 11.722 1.00 97.56 276 ILE A CA 1
ATOM 2117 C C . ILE A 1 276 ? -1.741 -9.661 11.748 1.00 97.56 276 ILE A C 1
ATOM 2119 O O . ILE A 1 276 ? -2.302 -8.886 12.526 1.00 97.56 276 ILE A O 1
ATOM 2123 N N . ASN A 1 277 ? -2.427 -10.493 10.953 1.00 95.62 277 ASN A N 1
ATOM 2124 C CA . ASN A 1 277 ? -3.890 -10.589 10.982 1.00 95.62 277 ASN A CA 1
ATOM 2125 C C . ASN A 1 277 ? -4.403 -10.963 12.369 1.00 95.62 277 ASN A C 1
ATOM 2127 O O . ASN A 1 277 ? -5.279 -10.282 12.888 1.00 95.62 277 ASN A O 1
ATOM 2131 N N . GLN A 1 278 ? -3.843 -12.009 12.979 1.00 96.94 278 GLN A N 1
ATOM 2132 C CA . GLN A 1 278 ? -4.252 -12.476 14.299 1.00 96.94 278 GLN A CA 1
ATOM 2133 C C . GLN A 1 278 ? -4.070 -11.390 15.363 1.00 96.94 278 GLN A C 1
ATOM 2135 O O . GLN A 1 278 ? -4.914 -11.240 16.245 1.00 96.94 278 GLN A O 1
ATOM 2140 N N . GLN A 1 279 ? -2.983 -10.617 15.290 1.00 97.56 279 GLN A N 1
ATOM 2141 C CA . GLN A 1 279 ? -2.766 -9.518 16.225 1.00 97.56 279 GLN A CA 1
ATOM 2142 C C . GLN A 1 279 ? -3.841 -8.436 16.075 1.00 97.56 279 GLN A C 1
ATOM 2144 O O . GLN A 1 279 ? -4.396 -7.985 17.077 1.00 97.56 279 GLN A O 1
ATOM 2149 N N . PHE A 1 280 ? -4.166 -8.039 14.845 1.00 97.50 280 PHE A N 1
ATOM 2150 C CA . PHE A 1 280 ? -5.153 -6.993 14.587 1.00 97.50 280 PHE A CA 1
ATOM 2151 C C . PHE A 1 280 ? -6.615 -7.462 14.595 1.00 97.50 280 PHE A C 1
ATOM 2153 O O . PHE A 1 280 ? -7.502 -6.609 14.576 1.00 97.50 280 PHE A O 1
ATOM 2160 N N . ASP A 1 281 ? -6.882 -8.767 14.657 1.00 95.94 281 ASP A N 1
ATOM 2161 C CA . ASP A 1 281 ? -8.235 -9.325 14.680 1.00 95.94 281 ASP A CA 1
ATOM 2162 C C . ASP A 1 281 ? -9.081 -8.672 15.778 1.00 95.94 281 ASP A C 1
ATOM 2164 O O . ASP A 1 281 ? -8.660 -8.586 16.930 1.00 95.94 281 ASP A O 1
ATOM 2168 N N . LEU A 1 282 ? -10.287 -8.212 15.441 1.00 94.50 282 LEU A N 1
ATOM 2169 C CA . LEU A 1 282 ? -11.143 -7.473 16.368 1.00 94.50 282 LEU A CA 1
ATOM 2170 C C . LEU A 1 282 ? -11.593 -8.295 17.583 1.00 94.50 282 LEU A C 1
ATOM 2172 O O . LEU A 1 282 ? -11.980 -7.693 18.589 1.00 94.50 282 LEU A O 1
ATOM 2176 N N . SER A 1 283 ? -11.517 -9.628 17.542 1.00 94.88 283 SER A N 1
ATOM 2177 C CA . SER A 1 283 ? -11.743 -10.483 18.709 1.00 94.88 283 SER A CA 1
ATOM 2178 C C . SER A 1 283 ? -10.542 -10.529 19.659 1.00 94.88 283 SER A C 1
ATOM 2180 O O . SER A 1 283 ? -10.714 -10.867 20.828 1.00 94.88 283 SER A O 1
ATOM 2182 N N . ASN A 1 284 ? -9.332 -10.181 19.205 1.00 96.81 284 ASN A N 1
ATOM 2183 C CA . ASN A 1 284 ? -8.151 -10.100 20.063 1.00 96.81 284 ASN A CA 1
ATOM 2184 C C . ASN A 1 284 ? -8.260 -8.903 21.025 1.00 96.81 284 ASN A C 1
ATOM 2186 O O . ASN A 1 284 ? -8.702 -7.815 20.638 1.00 96.81 284 ASN A O 1
ATOM 2190 N N . ASP A 1 285 ? -7.848 -9.081 22.280 1.00 97.00 285 ASP A N 1
ATOM 2191 C CA . ASP A 1 285 ? -7.761 -7.982 23.247 1.00 97.00 285 ASP A CA 1
ATOM 2192 C C . ASP A 1 285 ? -6.628 -7.023 22.824 1.00 97.00 285 ASP A C 1
ATOM 2194 O O . ASP A 1 285 ? -5.494 -7.480 22.646 1.00 97.00 285 ASP A O 1
ATOM 2198 N N . PRO A 1 286 ? -6.878 -5.703 22.690 1.00 97.25 286 PRO A N 1
ATOM 2199 C CA . PRO A 1 286 ? -5.833 -4.726 22.389 1.00 97.25 286 PRO A CA 1
ATOM 2200 C C . PRO A 1 286 ? -4.602 -4.806 23.304 1.00 97.25 286 PRO A C 1
ATOM 2202 O O . PRO A 1 286 ? -3.502 -4.478 22.869 1.00 97.25 286 PRO A O 1
ATOM 2205 N N . LYS A 1 287 ? -4.739 -5.285 24.548 1.00 96.88 287 LYS A N 1
ATOM 2206 C CA . LYS A 1 287 ? -3.616 -5.489 25.485 1.00 96.88 287 LYS A CA 1
ATOM 2207 C C . LYS A 1 287 ? -2.586 -6.511 24.995 1.00 96.88 287 LYS A C 1
ATOM 2209 O O . LYS A 1 287 ? -1.404 -6.424 25.359 1.00 96.88 287 LYS A O 1
ATOM 2214 N N . ASN A 1 288 ? -3.021 -7.457 24.165 1.00 96.69 288 ASN A N 1
ATOM 2215 C CA . ASN A 1 288 ? -2.169 -8.489 23.583 1.00 96.69 288 ASN A CA 1
ATOM 2216 C C . ASN A 1 288 ? -1.362 -7.972 22.390 1.00 96.69 288 ASN A C 1
ATOM 2218 O O . ASN A 1 288 ? -0.353 -8.578 22.043 1.00 96.69 288 ASN A O 1
ATOM 2222 N N . ILE A 1 289 ? -1.775 -6.855 21.784 1.00 97.31 289 ILE A N 1
ATOM 2223 C CA . ILE A 1 289 ? -1.107 -6.281 20.618 1.00 97.31 289 ILE A CA 1
ATOM 2224 C C . ILE A 1 289 ? 0.236 -5.694 21.042 1.00 97.31 289 ILE A C 1
ATOM 2226 O O . ILE A 1 289 ? 0.304 -4.808 21.898 1.00 97.31 289 ILE A O 1
ATOM 2230 N N . LYS A 1 290 ? 1.309 -6.192 20.420 1.00 95.69 290 LYS A N 1
ATOM 2231 C CA . LYS A 1 290 ? 2.679 -5.694 20.593 1.00 95.69 290 LYS A CA 1
ATOM 2232 C C . LYS A 1 290 ? 3.193 -5.136 19.274 1.00 95.69 290 LYS A C 1
ATOM 2234 O O . LYS A 1 290 ? 3.272 -5.865 18.283 1.00 95.69 290 LYS A O 1
ATOM 2239 N N . GLY A 1 291 ? 3.555 -3.854 19.281 1.00 95.69 291 GLY A N 1
ATOM 2240 C CA . GLY A 1 291 ? 4.015 -3.131 18.103 1.00 95.69 291 GLY A CA 1
ATOM 2241 C C . GLY A 1 291 ? 5.238 -3.789 17.479 1.00 95.69 291 GLY A C 1
ATOM 2242 O O . GLY A 1 291 ? 5.219 -4.094 16.290 1.00 95.69 291 GLY A O 1
ATOM 2243 N N . ASP A 1 292 ? 6.241 -4.117 18.299 1.00 94.94 292 ASP A N 1
ATOM 2244 C CA . ASP A 1 292 ? 7.488 -4.744 17.840 1.00 94.94 292 ASP A CA 1
ATOM 2245 C C . ASP A 1 292 ? 7.262 -6.076 17.116 1.00 94.94 292 ASP A C 1
ATOM 2247 O O . ASP A 1 292 ? 7.907 -6.339 16.101 1.00 94.94 292 ASP A O 1
ATOM 2251 N N . GLY A 1 293 ? 6.329 -6.909 17.586 1.00 95.50 293 GLY A N 1
ATOM 2252 C CA . GLY A 1 293 ? 6.033 -8.195 16.950 1.00 95.50 293 GLY A CA 1
ATOM 2253 C C . GLY A 1 293 ? 5.462 -8.017 15.544 1.00 95.50 293 GLY A C 1
ATOM 2254 O O . GLY A 1 293 ? 5.961 -8.608 14.585 1.00 95.50 293 GLY A O 1
ATOM 2255 N N . ILE A 1 294 ? 4.440 -7.164 15.412 1.00 96.25 294 ILE A N 1
ATOM 2256 C CA . ILE A 1 294 ? 3.802 -6.840 14.125 1.00 96.25 294 ILE A CA 1
ATOM 2257 C C . ILE A 1 294 ? 4.817 -6.206 13.175 1.00 96.25 294 ILE A C 1
ATOM 2259 O O . ILE A 1 294 ? 4.931 -6.600 12.017 1.00 96.25 294 ILE A O 1
ATOM 2263 N N . HIS A 1 295 ? 5.571 -5.237 13.681 1.00 94.94 295 HIS A N 1
ATOM 2264 C CA . HIS A 1 295 ? 6.585 -4.514 12.934 1.00 94.94 295 HIS A CA 1
ATOM 2265 C C . HIS A 1 295 ? 7.654 -5.449 12.358 1.00 94.94 295 HIS A C 1
ATOM 2267 O O . HIS A 1 295 ? 7.942 -5.430 11.163 1.00 94.94 295 HIS A O 1
ATOM 2273 N N . THR A 1 296 ? 8.182 -6.342 13.194 1.00 95.38 296 THR A N 1
ATOM 2274 C CA . THR A 1 296 ? 9.177 -7.337 12.787 1.00 95.38 296 THR A CA 1
ATOM 2275 C C . THR A 1 296 ? 8.620 -8.267 11.701 1.00 95.38 296 THR A C 1
ATOM 2277 O O . THR A 1 296 ? 9.314 -8.567 10.729 1.00 95.38 296 THR A O 1
ATOM 2280 N N . ALA A 1 297 ? 7.355 -8.687 11.812 1.00 96.81 297 ALA A N 1
ATOM 2281 C CA . ALA A 1 297 ? 6.690 -9.499 10.791 1.00 96.81 297 ALA A CA 1
ATOM 2282 C C . ALA A 1 297 ? 6.546 -8.758 9.442 1.00 96.81 297 ALA A C 1
ATOM 2284 O O . ALA A 1 297 ? 6.756 -9.357 8.382 1.00 96.81 297 ALA A O 1
ATOM 2285 N N . PHE A 1 298 ? 6.275 -7.446 9.452 1.00 96.38 298 PHE A N 1
ATOM 2286 C CA . PHE A 1 298 ? 6.313 -6.626 8.235 1.00 96.38 298 PHE A CA 1
ATOM 2287 C C . PHE A 1 298 ? 7.712 -6.576 7.619 1.00 96.38 298 PHE A C 1
ATOM 2289 O O . PHE A 1 298 ? 7.859 -6.839 6.428 1.00 96.38 298 PHE A O 1
ATOM 2296 N N . VAL A 1 299 ? 8.747 -6.294 8.414 1.00 96.06 299 VAL A N 1
ATOM 2297 C CA . VAL A 1 299 ? 10.131 -6.213 7.920 1.00 96.06 299 VAL A CA 1
ATOM 2298 C C . VAL A 1 299 ? 10.562 -7.524 7.263 1.00 96.06 299 VAL A C 1
ATOM 2300 O O . VAL A 1 299 ? 11.074 -7.508 6.141 1.00 96.06 299 VAL A O 1
ATOM 2303 N N . ARG A 1 300 ? 10.301 -8.669 7.907 1.00 96.81 300 ARG A N 1
ATOM 2304 C CA . ARG A 1 300 ? 10.619 -9.989 7.342 1.00 96.81 300 ARG A CA 1
ATOM 2305 C C . ARG A 1 300 ? 9.890 -10.248 6.024 1.00 96.81 300 ARG A C 1
ATOM 2307 O O . ARG A 1 300 ? 10.525 -10.620 5.041 1.00 96.81 300 ARG A O 1
ATOM 2314 N N . SER A 1 301 ? 8.575 -10.041 5.989 1.00 96.56 301 SER A N 1
ATOM 2315 C CA . SER A 1 301 ? 7.745 -10.335 4.810 1.00 96.56 301 SER A CA 1
ATOM 2316 C C . SER A 1 301 ? 8.043 -9.421 3.615 1.00 96.56 301 SER A C 1
ATOM 2318 O O . SER A 1 301 ? 8.141 -9.896 2.480 1.00 96.56 301 SER A O 1
ATOM 2320 N N . LEU A 1 302 ? 8.253 -8.123 3.853 1.00 96.69 302 LEU A N 1
ATOM 2321 C CA . LEU A 1 302 ? 8.620 -7.161 2.810 1.00 96.69 302 LEU A CA 1
ATOM 2322 C C . LEU A 1 302 ? 10.041 -7.417 2.294 1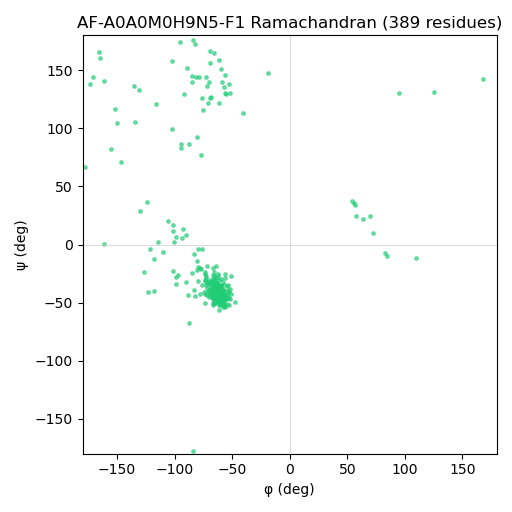.00 96.69 302 LEU A C 1
ATOM 2324 O O . LEU A 1 302 ? 10.273 -7.331 1.091 1.00 96.69 302 LEU A O 1
ATOM 2328 N N . THR A 1 303 ? 10.964 -7.842 3.161 1.00 97.50 303 THR A N 1
ATOM 2329 C CA . THR A 1 303 ? 12.304 -8.281 2.741 1.00 97.50 303 THR A CA 1
ATOM 2330 C C . THR A 1 303 ? 12.244 -9.564 1.915 1.00 97.50 303 THR A C 1
ATOM 2332 O O . THR A 1 303 ? 12.898 -9.653 0.880 1.00 97.50 303 THR A O 1
ATOM 2335 N N . ALA A 1 304 ? 11.450 -10.558 2.326 1.00 96.56 304 ALA A N 1
ATOM 2336 C CA . ALA A 1 304 ? 11.260 -11.785 1.551 1.00 96.56 304 ALA A CA 1
ATOM 2337 C C . ALA A 1 304 ? 10.684 -11.484 0.158 1.00 96.56 304 ALA A C 1
ATOM 2339 O O . ALA A 1 304 ? 11.121 -12.067 -0.832 1.00 96.56 304 ALA A O 1
ATOM 2340 N N . THR A 1 305 ? 9.765 -10.519 0.080 1.00 96.38 305 THR A N 1
ATOM 2341 C CA . THR A 1 305 ? 9.246 -10.013 -1.194 1.00 96.38 305 THR A CA 1
ATOM 2342 C C . THR A 1 305 ? 10.354 -9.347 -2.010 1.00 96.38 305 THR A C 1
ATOM 2344 O O . THR A 1 305 ? 10.537 -9.709 -3.165 1.00 96.38 305 THR A O 1
ATOM 2347 N N . ALA A 1 306 ? 11.162 -8.461 -1.415 1.00 97.69 306 ALA A N 1
ATOM 2348 C CA . ALA A 1 306 ? 12.285 -7.827 -2.109 1.00 97.69 306 ALA A CA 1
ATOM 2349 C C . ALA A 1 306 ? 13.267 -8.854 -2.700 1.00 97.69 306 ALA A C 1
ATOM 2351 O O . ALA A 1 306 ? 13.640 -8.740 -3.865 1.00 97.69 306 ALA A O 1
ATOM 2352 N N . LYS A 1 307 ? 13.639 -9.889 -1.929 1.00 97.88 307 LYS A N 1
ATOM 2353 C CA . LYS A 1 307 ? 14.493 -10.996 -2.398 1.00 97.88 307 LYS A CA 1
ATOM 2354 C C . LYS A 1 307 ? 13.893 -11.689 -3.622 1.00 97.88 307 LYS A C 1
ATOM 2356 O O . LYS A 1 307 ? 14.583 -11.863 -4.619 1.00 97.88 307 LYS A O 1
ATOM 2361 N N . HIS A 1 308 ? 12.602 -12.011 -3.568 1.00 97.19 308 HIS A N 1
ATOM 2362 C CA . HIS A 1 308 ? 11.908 -12.624 -4.696 1.00 97.19 308 HIS A CA 1
ATOM 2363 C C . HIS A 1 308 ? 11.892 -11.719 -5.938 1.00 97.19 308 HIS A C 1
ATOM 2365 O O . HIS A 1 308 ? 12.050 -12.211 -7.049 1.00 97.19 308 HIS A O 1
ATOM 2371 N N . GLU A 1 309 ? 11.716 -10.405 -5.785 1.00 98.00 309 GLU A N 1
ATOM 2372 C CA . GLU A 1 309 ? 11.746 -9.489 -6.933 1.00 98.00 309 GLU A CA 1
ATOM 2373 C C . GLU A 1 309 ? 13.138 -9.412 -7.593 1.00 98.00 309 GLU A C 1
ATOM 2375 O O . GLU A 1 309 ? 13.241 -9.332 -8.822 1.00 98.00 309 GLU A O 1
ATOM 2380 N N . TYR A 1 310 ? 14.223 -9.525 -6.816 1.00 98.44 310 TYR A N 1
ATOM 2381 C CA . TYR A 1 310 ? 15.572 -9.686 -7.375 1.00 98.44 310 TYR A CA 1
ATOM 2382 C C . TYR A 1 310 ? 15.742 -11.028 -8.097 1.00 98.44 310 TYR A C 1
ATOM 2384 O O . TYR A 1 310 ? 16.273 -11.055 -9.207 1.00 98.44 310 TYR A O 1
ATOM 2392 N N . ASP A 1 311 ? 15.231 -12.126 -7.537 1.00 97.88 311 ASP A N 1
ATOM 2393 C CA . ASP A 1 311 ? 15.260 -13.435 -8.200 1.00 97.88 311 ASP A CA 1
ATOM 2394 C C . ASP A 1 311 ? 14.477 -13.404 -9.532 1.00 97.88 311 ASP A C 1
ATOM 2396 O O . ASP A 1 311 ? 14.970 -13.872 -10.563 1.00 97.88 311 ASP A O 1
ATOM 2400 N N . GLU A 1 312 ? 13.302 -12.762 -9.559 1.00 98.12 312 GLU A N 1
ATOM 2401 C CA . GLU A 1 312 ? 12.545 -12.506 -10.791 1.00 98.12 312 GLU A CA 1
ATOM 2402 C C . GLU A 1 312 ? 13.317 -11.606 -11.763 1.00 98.12 312 GLU A C 1
ATOM 2404 O O . GLU A 1 312 ? 13.229 -11.798 -12.979 1.00 98.12 312 GLU A O 1
ATOM 2409 N N . SER A 1 313 ? 14.101 -10.647 -11.261 1.00 98.50 313 SER A N 1
ATOM 2410 C CA . SER A 1 313 ? 14.936 -9.793 -12.112 1.00 98.50 313 SER A CA 1
ATOM 2411 C C . SER A 1 313 ? 15.952 -10.624 -12.891 1.00 98.50 313 SER A C 1
ATOM 2413 O O . SER A 1 313 ? 16.047 -10.516 -14.117 1.00 98.50 313 SER A O 1
ATOM 2415 N N . PHE A 1 314 ? 16.638 -11.542 -12.209 1.00 98.50 314 PHE A N 1
ATOM 2416 C CA . PHE A 1 314 ? 17.575 -12.460 -12.850 1.00 98.50 314 PHE A CA 1
ATOM 2417 C C . PHE A 1 314 ? 16.887 -13.469 -13.775 1.00 98.50 314 PHE A C 1
ATOM 2419 O O . PHE A 1 314 ? 17.421 -13.767 -14.847 1.00 98.50 314 PHE A O 1
ATOM 2426 N N . ALA A 1 315 ? 15.703 -13.967 -13.408 1.00 98.38 315 ALA A N 1
ATOM 2427 C CA . ALA A 1 315 ? 14.944 -14.913 -14.227 1.00 98.38 315 ALA A CA 1
ATOM 2428 C C . ALA A 1 315 ? 14.474 -14.306 -15.561 1.00 98.38 315 ALA A C 1
ATOM 2430 O O . ALA A 1 315 ? 14.366 -15.013 -16.562 1.00 98.38 315 ALA A O 1
ATOM 2431 N N . ASN A 1 316 ? 14.229 -12.994 -15.593 1.00 98.25 316 ASN A N 1
ATOM 2432 C CA . ASN A 1 316 ? 13.744 -12.280 -16.775 1.00 98.25 316 ASN A CA 1
ATOM 2433 C C . ASN A 1 316 ? 14.841 -11.435 -17.447 1.00 98.25 316 ASN A C 1
ATOM 2435 O O . ASN A 1 316 ? 14.530 -10.495 -18.183 1.00 98.25 316 ASN A O 1
ATOM 2439 N N . TRP A 1 317 ? 16.121 -11.738 -17.189 1.00 97.75 317 TRP A N 1
ATOM 2440 C CA . TRP A 1 317 ? 17.242 -10.897 -17.613 1.00 97.75 317 TRP A CA 1
ATOM 2441 C C . TRP A 1 317 ? 17.214 -10.560 -19.110 1.00 97.75 317 TRP A C 1
ATOM 2443 O O . TRP A 1 317 ? 16.959 -11.413 -19.960 1.00 97.75 317 TRP A O 1
ATOM 2453 N N . GLY A 1 318 ? 17.517 -9.302 -19.439 1.00 93.25 318 GLY A N 1
ATOM 2454 C CA . GLY A 1 318 ? 17.493 -8.790 -20.811 1.00 93.25 318 GLY A CA 1
ATOM 2455 C C . GLY A 1 318 ? 16.108 -8.363 -21.315 1.00 93.25 318 GLY A C 1
ATOM 2456 O O . GLY A 1 318 ? 16.038 -7.761 -22.388 1.00 93.25 318 GLY A O 1
ATOM 2457 N N . GLN A 1 319 ? 15.045 -8.616 -20.544 1.00 97.06 319 GLN A N 1
ATOM 2458 C CA . GLN A 1 319 ? 13.682 -8.136 -20.791 1.00 97.06 319 GLN A CA 1
ATOM 2459 C C . GLN A 1 319 ? 13.354 -6.940 -19.886 1.00 97.06 319 GLN A C 1
ATOM 2461 O O . GLN A 1 319 ? 13.912 -6.811 -18.796 1.00 97.06 319 GLN A O 1
ATOM 2466 N N . ASP A 1 320 ? 12.378 -6.122 -20.281 1.00 97.38 320 ASP A N 1
ATOM 2467 C CA . ASP A 1 320 ? 11.874 -4.999 -19.471 1.00 97.38 320 ASP A CA 1
ATOM 2468 C C . ASP A 1 320 ? 11.443 -5.441 -18.069 1.00 97.38 320 ASP A C 1
ATOM 2470 O O . ASP A 1 320 ? 11.676 -4.742 -17.082 1.00 97.38 320 ASP A O 1
ATOM 2474 N N . LYS A 1 321 ? 10.885 -6.655 -17.963 1.00 97.94 321 LYS A N 1
ATOM 2475 C CA . LYS A 1 321 ? 10.486 -7.246 -16.686 1.00 97.94 321 LYS A CA 1
ATOM 2476 C C . LYS A 1 321 ? 11.648 -7.337 -15.691 1.00 97.94 321 LYS A C 1
ATOM 2478 O O . LYS A 1 321 ? 11.409 -7.104 -14.514 1.00 97.94 321 LYS A O 1
ATOM 2483 N N . ALA A 1 322 ? 12.887 -7.578 -16.133 1.00 98.56 322 ALA A N 1
ATOM 2484 C CA . ALA A 1 322 ? 14.034 -7.590 -15.225 1.00 98.56 322 ALA A CA 1
ATOM 2485 C C . ALA A 1 322 ? 14.283 -6.228 -14.568 1.00 98.56 322 ALA A C 1
ATOM 2487 O O . ALA A 1 322 ? 14.580 -6.153 -13.376 1.00 98.56 322 ALA A O 1
ATOM 2488 N N . VAL A 1 323 ? 14.143 -5.147 -15.337 1.00 98.69 323 VAL A N 1
ATOM 2489 C CA . VAL A 1 323 ? 14.295 -3.777 -14.833 1.00 98.69 323 VAL A CA 1
ATOM 2490 C C . VAL A 1 323 ? 13.157 -3.443 -13.869 1.00 98.69 323 VAL A C 1
ATOM 2492 O O . VAL A 1 323 ? 13.398 -2.880 -12.803 1.00 98.69 323 VAL A O 1
ATOM 2495 N N . ILE A 1 324 ? 11.928 -3.836 -14.218 1.00 98.69 324 ILE A N 1
ATOM 2496 C CA . ILE A 1 324 ? 10.734 -3.609 -13.395 1.00 98.69 324 ILE A CA 1
ATOM 2497 C C . ILE A 1 324 ? 10.873 -4.300 -12.036 1.00 98.69 324 ILE A C 1
ATOM 2499 O O . ILE A 1 324 ? 10.730 -3.635 -11.013 1.00 98.69 324 ILE A O 1
ATOM 2503 N N . THR A 1 325 ? 11.204 -5.591 -11.999 1.00 98.56 325 THR A N 1
ATOM 2504 C CA . THR A 1 325 ? 11.304 -6.319 -10.725 1.00 98.56 325 THR A CA 1
ATOM 2505 C C . THR A 1 325 ? 12.552 -5.915 -9.936 1.00 98.56 325 THR A C 1
ATOM 2507 O O . THR A 1 325 ? 12.511 -5.849 -8.711 1.00 98.56 325 THR A O 1
ATOM 2510 N N . SER A 1 326 ? 13.637 -5.489 -10.597 1.00 98.75 326 SER A N 1
ATOM 2511 C CA . SER A 1 326 ? 14.754 -4.850 -9.888 1.00 98.75 326 SER A CA 1
ATOM 2512 C C . SER A 1 326 ? 14.329 -3.564 -9.169 1.00 98.75 326 SER A C 1
ATOM 2514 O O . SER A 1 326 ? 14.804 -3.305 -8.062 1.00 98.75 326 SER A O 1
ATOM 2516 N N . LEU A 1 327 ? 13.476 -2.740 -9.790 1.00 98.75 327 LEU A N 1
ATOM 2517 C CA . LEU A 1 327 ? 12.922 -1.550 -9.144 1.00 98.75 327 LEU A CA 1
ATOM 2518 C C . LEU A 1 327 ? 11.978 -1.948 -8.003 1.00 98.75 327 LEU A C 1
ATOM 2520 O O . LEU A 1 327 ? 12.053 -1.354 -6.931 1.00 98.75 327 LEU A O 1
ATOM 2524 N N . GLU A 1 328 ? 11.117 -2.951 -8.194 1.00 98.31 328 GLU A N 1
ATOM 2525 C CA . GLU A 1 328 ? 10.223 -3.432 -7.133 1.00 98.31 328 GLU A CA 1
ATOM 2526 C C . GLU A 1 328 ? 11.009 -3.910 -5.906 1.00 98.31 328 GLU A C 1
ATOM 2528 O O . GLU A 1 328 ? 10.679 -3.498 -4.793 1.00 98.31 328 GLU A O 1
ATOM 2533 N N . GLY A 1 329 ? 12.090 -4.676 -6.094 1.00 98.25 329 GLY A N 1
ATOM 2534 C CA . GLY A 1 329 ? 12.990 -5.079 -5.010 1.00 98.25 329 GLY A CA 1
ATOM 2535 C C . GLY A 1 329 ? 13.538 -3.881 -4.228 1.00 98.25 329 GLY A C 1
ATOM 2536 O O . GLY A 1 329 ? 13.439 -3.841 -3.000 1.00 98.25 329 GLY A O 1
ATOM 2537 N N . ALA A 1 330 ? 14.016 -2.852 -4.936 1.00 98.62 330 ALA A N 1
ATOM 2538 C CA . ALA A 1 330 ? 14.508 -1.624 -4.313 1.00 98.62 330 ALA A CA 1
ATOM 2539 C C . ALA A 1 330 ? 13.405 -0.857 -3.559 1.00 98.62 330 ALA A C 1
ATOM 2541 O O . ALA A 1 330 ? 13.628 -0.377 -2.447 1.00 98.62 330 ALA A O 1
ATOM 2542 N N . LEU A 1 331 ? 12.198 -0.773 -4.122 1.00 98.19 331 LEU A N 1
ATOM 2543 C CA . LEU A 1 331 ? 11.063 -0.082 -3.505 1.00 98.19 331 LEU A CA 1
ATOM 2544 C C . LEU A 1 331 ? 10.529 -0.812 -2.264 1.00 98.19 331 LEU A C 1
ATOM 2546 O O . LEU A 1 331 ? 10.088 -0.157 -1.319 1.00 98.19 331 LEU A O 1
ATOM 2550 N N . PHE A 1 332 ? 10.593 -2.146 -2.219 1.00 97.88 332 PHE A N 1
ATOM 2551 C CA . PHE A 1 332 ? 10.268 -2.901 -1.005 1.00 97.88 332 PHE A CA 1
ATOM 2552 C C . PHE A 1 332 ? 11.277 -2.653 0.120 1.00 97.88 332 PHE A C 1
ATOM 2554 O O . PHE A 1 332 ? 10.870 -2.544 1.275 1.00 97.88 332 PHE A O 1
ATOM 2561 N N . LEU A 1 333 ? 12.564 -2.479 -0.199 1.00 98.06 333 LEU A N 1
ATOM 2562 C CA . LEU A 1 333 ? 13.562 -2.050 0.786 1.00 98.06 333 LEU A CA 1
ATOM 2563 C C . LEU A 1 333 ? 13.342 -0.595 1.225 1.00 98.06 333 LEU A C 1
ATOM 2565 O O . LEU A 1 333 ? 13.395 -0.310 2.422 1.00 98.06 333 LEU A O 1
ATOM 2569 N N . ASP A 1 334 ? 13.019 0.322 0.302 1.00 96.94 334 ASP A N 1
ATOM 2570 C CA . ASP A 1 334 ? 12.659 1.704 0.665 1.00 96.94 334 ASP A CA 1
ATOM 2571 C C . ASP A 1 334 ? 11.427 1.734 1.583 1.00 96.94 334 ASP A C 1
ATOM 2573 O O . ASP A 1 334 ? 11.367 2.558 2.501 1.00 96.94 334 ASP A O 1
ATOM 2577 N N . MET A 1 335 ? 10.460 0.831 1.396 1.00 95.81 335 MET A N 1
ATOM 2578 C CA . MET A 1 335 ? 9.260 0.734 2.233 1.00 95.81 335 MET A CA 1
ATOM 2579 C C . MET A 1 335 ? 9.584 0.609 3.722 1.00 95.81 335 MET A C 1
ATOM 2581 O O . MET A 1 335 ? 8.956 1.295 4.527 1.00 95.81 335 MET A O 1
ATOM 2585 N N . ILE A 1 336 ? 10.603 -0.186 4.052 1.00 94.88 336 ILE A N 1
ATOM 2586 C CA . ILE A 1 336 ? 11.068 -0.465 5.419 1.00 94.88 336 ILE A CA 1
ATOM 2587 C C . ILE A 1 336 ? 12.319 0.339 5.802 1.00 94.88 336 ILE A C 1
ATOM 2589 O O . ILE A 1 336 ? 13.017 -0.003 6.755 1.00 94.88 336 ILE A O 1
ATOM 2593 N N . LYS A 1 337 ? 12.649 1.412 5.067 1.00 93.81 337 LYS A N 1
ATOM 2594 C CA . LYS A 1 337 ? 13.930 2.122 5.237 1.00 93.81 337 LYS A CA 1
ATOM 2595 C C . LYS A 1 337 ? 14.192 2.660 6.638 1.00 93.81 337 LYS A C 1
ATOM 2597 O O . LYS A 1 337 ? 15.344 2.734 7.046 1.00 93.81 337 LYS A O 1
ATOM 2602 N N . THR A 1 338 ? 13.138 3.052 7.353 1.00 89.44 338 THR A N 1
ATOM 2603 C CA . THR A 1 338 ? 13.239 3.567 8.727 1.00 89.44 338 THR A CA 1
ATOM 2604 C C . THR A 1 338 ? 13.701 2.491 9.699 1.00 89.44 338 THR A C 1
ATOM 2606 O O . THR A 1 338 ? 14.240 2.799 10.754 1.00 89.44 338 THR A O 1
ATOM 2609 N N . ASP A 1 339 ? 13.544 1.232 9.306 1.00 89.56 339 ASP A N 1
ATOM 2610 C CA . ASP A 1 339 ? 13.731 0.066 10.156 1.00 89.56 339 ASP A CA 1
ATOM 2611 C C . ASP A 1 339 ? 15.094 -0.581 9.879 1.00 89.56 339 ASP A C 1
ATOM 2613 O O . ASP A 1 339 ? 15.680 -1.231 10.747 1.00 89.56 339 ASP A O 1
ATOM 2617 N N . LEU A 1 340 ? 15.655 -0.339 8.687 1.00 94.81 340 LEU A N 1
ATOM 2618 C CA . LEU A 1 340 ? 16.957 -0.858 8.274 1.00 94.81 340 LEU A CA 1
ATOM 2619 C C . LEU A 1 340 ? 18.078 -0.544 9.281 1.00 94.81 340 LEU A C 1
ATOM 2621 O O . LEU A 1 340 ? 18.805 -1.482 9.614 1.00 94.81 340 LEU A O 1
ATOM 2625 N N . PRO A 1 341 ? 18.235 0.682 9.832 1.00 94.31 341 PRO A N 1
ATOM 2626 C CA . PRO A 1 341 ? 19.303 0.955 10.795 1.00 94.31 341 PRO A CA 1
ATOM 2627 C C . PRO A 1 341 ? 19.178 0.112 12.067 1.00 94.31 341 PRO A C 1
ATOM 2629 O O . PRO A 1 341 ? 20.174 -0.423 12.553 1.00 94.31 341 PRO A O 1
ATOM 2632 N N . LYS A 1 342 ? 17.950 -0.080 12.571 1.00 91.50 342 LYS A N 1
ATOM 2633 C CA . LYS A 1 342 ? 17.666 -0.884 13.770 1.00 91.50 342 LYS A CA 1
ATOM 2634 C C . LYS A 1 342 ? 18.059 -2.347 13.568 1.00 91.50 342 LYS A C 1
ATOM 2636 O O . LYS A 1 342 ? 18.607 -2.967 14.477 1.00 91.50 342 LYS A O 1
ATOM 2641 N N . VAL A 1 343 ? 17.815 -2.899 12.378 1.00 93.88 343 VAL A N 1
ATOM 2642 C CA . VAL A 1 343 ? 18.134 -4.303 12.077 1.00 93.88 343 VAL A CA 1
ATOM 2643 C C . VAL A 1 343 ? 19.602 -4.491 11.697 1.00 93.88 343 VAL A C 1
ATOM 2645 O O . VAL A 1 343 ? 20.264 -5.423 12.161 1.00 93.88 343 VAL A O 1
ATOM 2648 N N . LEU A 1 344 ? 20.149 -3.619 10.851 1.00 95.81 344 LEU A N 1
ATOM 2649 C CA . LEU A 1 344 ? 21.505 -3.749 10.313 1.00 95.81 344 LEU A CA 1
ATOM 2650 C C . LEU A 1 344 ? 22.578 -3.259 11.297 1.00 95.81 344 LEU A C 1
ATOM 2652 O O . LEU A 1 344 ? 23.703 -3.768 11.268 1.00 95.81 344 LEU A O 1
ATOM 2656 N N . GLY A 1 345 ? 22.200 -2.401 12.245 1.00 92.56 345 GLY A N 1
ATOM 2657 C CA . GLY A 1 345 ? 23.003 -1.963 13.386 1.00 92.56 345 GLY A CA 1
ATOM 2658 C C . GLY A 1 345 ? 23.478 -0.511 13.312 1.00 92.56 345 GLY A C 1
ATOM 2659 O O . GLY A 1 345 ? 23.969 -0.010 14.317 1.00 92.56 345 GLY A O 1
ATOM 2660 N N . ASP A 1 346 ? 23.345 0.156 12.162 1.00 93.38 346 ASP A N 1
ATOM 2661 C CA . ASP A 1 346 ? 23.640 1.581 11.985 1.00 93.38 346 ASP A CA 1
ATOM 2662 C C . ASP A 1 346 ? 23.055 2.121 10.662 1.00 93.38 346 ASP A C 1
ATOM 2664 O O . ASP A 1 346 ? 22.659 1.361 9.771 1.00 93.38 346 ASP A O 1
ATOM 2668 N N . GLU A 1 347 ? 23.004 3.451 10.535 1.00 95.25 347 GLU A N 1
ATOM 2669 C CA . GLU A 1 347 ? 22.519 4.145 9.334 1.00 95.25 347 GLU A CA 1
ATOM 2670 C C . GLU A 1 347 ? 23.425 3.944 8.110 1.00 95.25 347 GLU A C 1
ATOM 2672 O O . GLU A 1 347 ? 22.934 3.931 6.982 1.00 95.25 347 GLU A O 1
ATOM 2677 N N . ALA A 1 348 ? 24.735 3.756 8.298 1.00 96.56 348 ALA A N 1
ATOM 2678 C CA . ALA A 1 348 ? 25.676 3.612 7.188 1.00 96.56 348 ALA A CA 1
ATOM 2679 C C . ALA A 1 348 ? 25.420 2.319 6.398 1.00 96.56 348 ALA A C 1
ATOM 2681 O O . ALA A 1 348 ? 25.365 2.347 5.169 1.00 96.56 348 ALA A O 1
ATOM 2682 N N . LYS A 1 349 ? 25.179 1.199 7.088 1.00 96.81 349 LYS A N 1
ATOM 2683 C CA . LYS A 1 349 ? 24.803 -0.079 6.461 1.00 96.81 349 LYS A CA 1
ATOM 2684 C C . LYS A 1 349 ? 23.431 -0.023 5.799 1.00 96.81 349 LYS A C 1
ATOM 2686 O O . LYS A 1 349 ? 23.249 -0.616 4.739 1.00 96.81 349 LYS A O 1
ATOM 2691 N N . ALA A 1 350 ? 22.476 0.679 6.408 1.00 97.12 350 ALA A N 1
ATOM 2692 C CA . ALA A 1 350 ? 21.160 0.893 5.812 1.00 97.12 350 ALA A CA 1
ATOM 2693 C C . ALA A 1 350 ? 21.260 1.669 4.492 1.00 97.12 350 ALA A C 1
ATOM 2695 O O . ALA A 1 350 ? 20.716 1.232 3.479 1.00 97.12 350 ALA A O 1
ATOM 2696 N N . ASN A 1 351 ? 22.011 2.772 4.485 1.00 97.19 351 ASN A N 1
ATOM 2697 C CA . ASN A 1 351 ? 22.233 3.574 3.285 1.00 97.19 351 ASN A CA 1
ATOM 2698 C C . ASN A 1 351 ? 22.995 2.792 2.209 1.00 97.19 351 ASN A C 1
ATOM 2700 O O . ASN A 1 351 ? 22.604 2.849 1.048 1.00 97.19 351 ASN A O 1
ATOM 2704 N N . ALA A 1 352 ? 24.010 2.008 2.590 1.00 97.81 352 ALA A N 1
ATOM 2705 C CA . ALA A 1 352 ? 24.742 1.154 1.657 1.00 97.81 352 ALA A CA 1
ATOM 2706 C C . ALA A 1 352 ? 23.826 0.125 0.971 1.00 97.81 352 ALA A C 1
ATOM 2708 O O . ALA A 1 352 ? 23.894 -0.030 -0.244 1.00 97.81 352 ALA A O 1
ATOM 2709 N N . LEU A 1 353 ? 22.921 -0.526 1.714 1.00 98.56 353 LEU A N 1
ATOM 2710 C CA . LEU A 1 353 ? 21.960 -1.470 1.131 1.00 98.56 353 LEU A CA 1
ATOM 2711 C C . LEU A 1 353 ? 21.018 -0.787 0.125 1.00 98.56 353 LEU A C 1
ATOM 2713 O O . LEU A 1 353 ? 20.757 -1.332 -0.947 1.00 98.56 353 LEU A O 1
ATOM 2717 N N . LEU A 1 354 ? 20.498 0.398 0.461 1.00 98.12 354 LEU A N 1
ATOM 2718 C CA . LEU A 1 354 ? 19.620 1.159 -0.436 1.00 98.12 354 LEU A CA 1
ATOM 2719 C C . LEU A 1 354 ? 20.369 1.652 -1.682 1.00 98.12 354 LEU A C 1
ATOM 2721 O O . LEU A 1 354 ? 19.819 1.629 -2.783 1.00 98.12 354 LEU A O 1
ATOM 2725 N N . GLU A 1 355 ? 21.630 2.056 -1.531 1.00 98.38 355 GLU A N 1
ATOM 2726 C CA . GLU A 1 355 ? 22.486 2.427 -2.655 1.00 98.38 355 GLU A CA 1
ATOM 2727 C C . GLU A 1 355 ? 22.756 1.224 -3.565 1.00 98.38 355 GLU A C 1
ATOM 2729 O O . GLU A 1 355 ? 22.579 1.325 -4.777 1.00 98.38 355 GLU A O 1
ATOM 2734 N N . GLN A 1 356 ? 23.098 0.065 -3.000 1.00 98.69 356 GLN A N 1
ATOM 2735 C CA . GLN A 1 356 ? 23.277 -1.178 -3.753 1.00 98.69 356 GLN A CA 1
ATOM 2736 C C . GLN A 1 356 ? 21.998 -1.576 -4.498 1.00 98.69 356 GLN A C 1
ATOM 2738 O O . GLN A 1 356 ? 22.057 -1.932 -5.673 1.00 98.69 356 GLN A O 1
ATOM 2743 N N . ALA A 1 357 ? 20.826 -1.440 -3.873 1.00 98.69 357 ALA A N 1
ATOM 2744 C CA . ALA A 1 357 ? 19.544 -1.679 -4.532 1.00 98.69 357 ALA A CA 1
ATOM 2745 C C . ALA A 1 357 ? 19.340 -0.771 -5.762 1.00 98.69 357 ALA A C 1
ATOM 2747 O O . ALA A 1 357 ? 18.893 -1.242 -6.812 1.00 98.69 357 ALA A O 1
ATOM 2748 N N . GLN A 1 358 ? 19.720 0.508 -5.665 1.00 98.44 358 GLN A N 1
ATOM 2749 C CA . GLN A 1 358 ? 19.701 1.431 -6.802 1.00 98.44 358 GLN A CA 1
ATOM 2750 C C . GLN A 1 358 ? 20.740 1.046 -7.865 1.00 98.44 358 GLN A C 1
ATOM 2752 O O . GLN A 1 358 ? 20.434 1.040 -9.055 1.00 98.44 358 GLN A O 1
ATOM 2757 N N . GLN A 1 359 ? 21.963 0.697 -7.463 1.00 98.69 359 GLN A N 1
ATOM 2758 C CA . GLN A 1 359 ? 23.019 0.279 -8.385 1.00 98.69 359 GLN A CA 1
ATOM 2759 C C . GLN A 1 359 ? 22.643 -1.006 -9.139 1.00 98.69 359 GLN A C 1
ATOM 2761 O O . GLN A 1 359 ? 22.962 -1.131 -10.322 1.00 98.69 359 GLN A O 1
ATOM 2766 N N . HIS A 1 360 ? 21.931 -1.934 -8.490 1.00 98.69 360 HIS A N 1
ATOM 2767 C CA . HIS A 1 360 ? 21.385 -3.131 -9.126 1.00 98.69 360 HIS A CA 1
ATOM 2768 C C . HIS A 1 360 ? 20.372 -2.764 -10.220 1.00 98.69 360 HIS A C 1
ATOM 2770 O O . HIS A 1 360 ? 20.455 -3.279 -11.335 1.00 98.69 360 HIS A O 1
ATOM 2776 N N . LEU A 1 361 ? 19.459 -1.824 -9.943 1.00 98.50 361 LEU A N 1
ATOM 2777 C CA . LEU A 1 361 ? 18.518 -1.308 -10.942 1.00 98.50 361 LEU A CA 1
ATOM 2778 C C . LEU A 1 361 ? 19.237 -0.671 -12.135 1.00 98.50 361 LEU A C 1
ATOM 2780 O O . LEU A 1 361 ? 18.885 -0.946 -13.283 1.00 98.50 361 LEU A O 1
ATOM 2784 N N . GLU A 1 362 ? 20.259 0.146 -11.891 1.00 98.50 362 GLU A N 1
ATOM 2785 C CA . GLU A 1 362 ? 21.040 0.749 -12.975 1.00 98.50 362 GLU A CA 1
ATOM 2786 C C . GLU A 1 362 ? 21.800 -0.304 -13.798 1.00 98.50 362 GLU A C 1
ATOM 2788 O O . GLU A 1 362 ? 21.853 -0.206 -15.024 1.00 98.50 362 GLU A O 1
ATOM 2793 N N . ALA A 1 363 ? 22.318 -1.362 -13.165 1.00 98.44 363 ALA A N 1
ATOM 2794 C CA . ALA A 1 363 ? 22.920 -2.491 -13.875 1.00 98.44 363 ALA A CA 1
ATOM 2795 C C . ALA A 1 363 ? 21.890 -3.255 -14.731 1.00 98.44 363 ALA A C 1
ATOM 2797 O O . ALA A 1 363 ? 22.186 -3.596 -15.878 1.00 98.44 363 ALA A O 1
ATOM 2798 N N . ALA A 1 364 ? 20.666 -3.456 -14.229 1.00 98.19 364 ALA A N 1
ATOM 2799 C CA . ALA A 1 364 ? 19.573 -4.063 -14.990 1.00 98.19 364 ALA A CA 1
ATOM 2800 C C . ALA A 1 364 ? 19.185 -3.217 -16.216 1.00 98.19 364 ALA A C 1
ATOM 2802 O O . ALA A 1 364 ? 19.076 -3.757 -17.319 1.00 98.19 364 ALA A O 1
ATOM 2803 N N . LYS A 1 365 ? 19.063 -1.889 -16.065 1.00 97.75 365 LYS A N 1
ATOM 2804 C CA . LYS A 1 365 ? 18.831 -0.955 -17.188 1.00 97.75 365 LYS A CA 1
ATOM 2805 C C . LYS A 1 365 ? 19.953 -1.015 -18.226 1.00 97.75 365 LYS A C 1
ATOM 2807 O O . LYS A 1 365 ? 19.686 -1.025 -19.425 1.00 97.75 365 LYS A O 1
ATOM 2812 N N . ALA A 1 366 ? 21.201 -1.096 -17.767 1.00 97.81 366 ALA A N 1
ATOM 2813 C CA . ALA A 1 366 ? 22.383 -1.219 -18.619 1.00 97.81 366 ALA A CA 1
ATOM 2814 C C . ALA A 1 366 ? 22.586 -2.633 -19.201 1.00 97.81 366 ALA A C 1
ATOM 2816 O O . ALA A 1 366 ? 23.503 -2.836 -19.996 1.00 97.81 366 ALA A O 1
ATOM 2817 N N . LYS A 1 367 ? 21.747 -3.609 -18.822 1.00 97.69 367 LYS A N 1
ATOM 2818 C CA . LYS A 1 367 ? 21.865 -5.034 -19.179 1.00 97.69 367 LYS A CA 1
ATOM 2819 C C . LYS A 1 367 ? 23.200 -5.672 -18.755 1.00 97.69 367 LYS A C 1
ATOM 2821 O O . LYS A 1 367 ? 23.594 -6.700 -19.307 1.00 97.69 367 LYS A O 1
ATOM 2826 N N . ASP A 1 368 ? 23.858 -5.121 -17.737 1.00 98.31 368 ASP A N 1
ATOM 2827 C CA . ASP A 1 368 ? 25.119 -5.623 -17.180 1.00 98.31 368 ASP A CA 1
ATOM 2828 C C . ASP A 1 368 ? 24.861 -6.676 -16.088 1.00 98.31 368 ASP A C 1
ATOM 2830 O O . ASP A 1 368 ? 24.766 -6.375 -14.895 1.00 98.31 368 ASP A O 1
ATOM 2834 N N . LYS A 1 369 ? 24.705 -7.935 -16.519 1.00 98.25 369 LYS A N 1
ATOM 2835 C CA . LYS A 1 369 ? 24.341 -9.044 -15.622 1.00 98.25 369 LYS A CA 1
ATOM 2836 C C . LYS A 1 369 ? 25.399 -9.313 -14.564 1.00 98.25 369 LYS A C 1
ATOM 2838 O O . LYS A 1 369 ? 25.059 -9.529 -13.408 1.00 98.25 369 LYS A O 1
ATOM 2843 N N . GLN A 1 370 ? 26.670 -9.286 -14.959 1.00 98.31 370 GLN A N 1
ATOM 2844 C CA . GLN A 1 370 ? 27.777 -9.604 -14.059 1.00 98.31 370 GLN A CA 1
ATOM 2845 C C . GLN A 1 370 ? 27.864 -8.582 -12.928 1.00 98.31 370 GLN A C 1
ATOM 2847 O O . GLN A 1 370 ? 28.035 -8.958 -11.769 1.00 98.31 370 GLN A O 1
ATOM 2852 N N . LYS A 1 371 ? 27.683 -7.294 -13.246 1.00 98.44 371 LYS A N 1
ATOM 2853 C CA . LYS A 1 371 ? 27.624 -6.245 -12.230 1.00 98.44 371 LYS A CA 1
ATOM 2854 C C . LYS A 1 371 ? 26.417 -6.411 -11.306 1.00 98.44 371 LYS A C 1
ATOM 2856 O O . LYS A 1 371 ? 26.580 -6.296 -10.096 1.00 98.44 371 LYS A O 1
ATOM 2861 N N . ALA A 1 372 ? 25.234 -6.708 -11.845 1.00 98.44 372 ALA A N 1
ATOM 2862 C CA . ALA A 1 372 ? 24.041 -6.940 -11.027 1.00 98.44 372 ALA A CA 1
ATOM 2863 C C . ALA A 1 372 ? 24.199 -8.148 -10.084 1.00 98.44 372 ALA A C 1
ATOM 2865 O O . ALA A 1 372 ? 23.892 -8.042 -8.899 1.00 98.44 372 ALA A O 1
ATOM 2866 N N . GLU A 1 373 ? 24.750 -9.264 -10.574 1.00 98.50 373 GLU A N 1
ATOM 2867 C CA . GLU A 1 373 ? 25.051 -10.458 -9.769 1.00 98.50 373 GLU A CA 1
ATOM 2868 C C . GLU A 1 373 ? 26.064 -10.151 -8.653 1.00 98.50 373 GLU A C 1
ATOM 2870 O O . GLU A 1 373 ? 25.880 -10.586 -7.514 1.00 98.50 373 GLU A O 1
ATOM 2875 N N . ALA A 1 374 ? 27.110 -9.372 -8.954 1.00 98.62 374 ALA A N 1
ATOM 2876 C CA . ALA A 1 374 ? 28.092 -8.945 -7.960 1.00 98.62 374 ALA A CA 1
ATOM 2877 C C . ALA A 1 374 ? 27.455 -8.076 -6.863 1.00 98.62 374 ALA A C 1
ATOM 2879 O O . ALA A 1 374 ? 27.635 -8.366 -5.682 1.00 98.62 374 ALA A O 1
ATOM 2880 N N . ILE A 1 375 ? 26.650 -7.077 -7.245 1.00 98.69 375 ILE A N 1
ATOM 2881 C CA . ILE A 1 375 ? 25.933 -6.207 -6.301 1.00 98.69 375 ILE A CA 1
ATOM 2882 C C . ILE A 1 375 ? 24.976 -7.029 -5.429 1.00 98.69 375 ILE A C 1
ATOM 2884 O O . ILE A 1 375 ? 24.984 -6.896 -4.208 1.00 98.69 375 ILE A O 1
ATOM 2888 N N . TYR A 1 376 ? 24.181 -7.923 -6.023 1.00 98.50 376 TYR A N 1
ATOM 2889 C CA . TYR A 1 376 ? 23.230 -8.731 -5.257 1.00 98.50 376 TYR A CA 1
ATOM 2890 C C . TYR A 1 376 ? 23.929 -9.643 -4.242 1.00 98.50 376 TYR A C 1
ATOM 2892 O O . TYR A 1 376 ? 23.468 -9.775 -3.107 1.00 98.50 376 TYR A O 1
ATOM 2900 N N . LYS A 1 377 ? 25.084 -10.215 -4.602 1.00 98.38 377 LYS A N 1
ATOM 2901 C CA . LYS A 1 377 ? 25.911 -10.997 -3.674 1.00 98.38 377 LYS A CA 1
ATOM 2902 C C . LYS A 1 377 ? 26.369 -10.173 -2.465 1.00 98.38 377 LYS A C 1
ATOM 2904 O O . LYS A 1 377 ? 26.445 -10.708 -1.362 1.00 98.38 377 LYS A O 1
ATOM 2909 N N . GLU A 1 378 ? 26.654 -8.885 -2.644 1.00 98.12 378 GLU A N 1
ATOM 2910 C CA . GLU A 1 378 ? 26.986 -7.984 -1.534 1.00 98.12 378 GLU A CA 1
ATOM 2911 C C . GLU A 1 378 ? 25.765 -7.612 -0.681 1.00 98.12 378 GLU A C 1
ATOM 2913 O O . GLU A 1 378 ? 25.901 -7.411 0.525 1.00 98.12 378 GLU A O 1
ATOM 2918 N N . MET A 1 379 ? 24.571 -7.557 -1.277 1.00 98.44 379 MET A N 1
ATOM 2919 C CA . MET A 1 379 ? 23.321 -7.279 -0.560 1.00 98.44 379 MET A CA 1
ATOM 2920 C C . MET A 1 379 ? 22.851 -8.466 0.293 1.00 98.44 379 MET A C 1
ATOM 2922 O O . MET A 1 379 ? 22.229 -8.259 1.339 1.00 98.44 379 MET A O 1
ATOM 2926 N N . GLN A 1 380 ? 23.140 -9.703 -0.134 1.00 97.56 380 GLN A N 1
ATOM 2927 C CA . GLN A 1 380 ? 22.645 -10.942 0.484 1.00 97.56 380 GLN A CA 1
ATOM 2928 C C . GLN A 1 380 ? 22.788 -10.993 2.015 1.00 97.56 380 GLN A C 1
ATOM 2930 O O . GLN A 1 380 ? 21.777 -11.244 2.670 1.00 97.56 380 GLN A O 1
ATOM 2935 N N . PRO A 1 381 ? 23.951 -10.688 2.628 1.00 97.44 381 PRO A N 1
ATOM 2936 C CA . PRO A 1 381 ? 24.085 -10.714 4.085 1.00 97.44 381 PRO A CA 1
ATOM 2937 C C . PRO A 1 381 ? 23.099 -9.788 4.812 1.00 97.44 381 PRO A C 1
ATOM 2939 O O . PRO A 1 381 ? 22.537 -10.160 5.844 1.00 97.44 381 PRO A O 1
ATOM 2942 N N . SER A 1 382 ? 22.856 -8.590 4.273 1.00 98.00 382 SER A N 1
ATOM 2943 C CA . SER A 1 382 ? 21.894 -7.638 4.839 1.00 98.00 382 SER A CA 1
ATOM 2944 C C . SER A 1 382 ? 20.458 -8.125 4.654 1.00 98.00 382 SER A C 1
ATOM 2946 O O . SER A 1 382 ? 19.669 -8.079 5.598 1.00 98.00 382 SER A O 1
ATOM 2948 N N . LEU A 1 383 ? 20.128 -8.645 3.466 1.00 97.94 383 LEU A N 1
ATOM 2949 C CA . LEU A 1 383 ? 18.810 -9.209 3.162 1.00 97.94 383 LEU A CA 1
ATOM 2950 C C . LEU A 1 383 ? 18.492 -10.431 4.038 1.00 97.94 383 LEU A C 1
ATOM 2952 O O . LEU A 1 383 ? 17.373 -10.562 4.528 1.00 97.94 383 LEU A O 1
ATOM 2956 N N . ASP A 1 384 ? 19.468 -11.302 4.284 1.00 96.88 384 ASP A N 1
ATOM 2957 C CA . ASP A 1 384 ? 19.308 -12.473 5.150 1.00 96.88 384 ASP A CA 1
ATOM 2958 C C . ASP A 1 384 ? 19.096 -12.065 6.608 1.00 96.88 384 ASP A C 1
ATOM 2960 O O . ASP A 1 384 ? 18.203 -12.592 7.276 1.00 96.88 384 ASP A O 1
ATOM 2964 N N . LYS A 1 385 ? 19.845 -11.065 7.089 1.00 96.94 385 LYS A N 1
ATOM 2965 C CA . LYS A 1 385 ? 19.658 -10.508 8.434 1.00 96.94 385 LYS A CA 1
ATOM 2966 C C . LYS A 1 385 ? 18.261 -9.905 8.616 1.00 96.94 385 LYS A C 1
ATOM 2968 O O . LYS A 1 385 ? 17.630 -10.127 9.646 1.00 96.94 385 LYS A O 1
ATOM 2973 N N . LEU A 1 386 ? 17.768 -9.173 7.617 1.00 96.81 386 LEU A N 1
ATOM 2974 C CA . LEU A 1 386 ? 16.421 -8.594 7.610 1.00 96.81 386 LEU A CA 1
ATOM 2975 C C . LEU A 1 386 ? 15.326 -9.672 7.567 1.00 96.81 386 LEU A C 1
ATOM 2977 O O . LEU A 1 386 ? 14.359 -9.604 8.325 1.00 96.81 386 LEU A O 1
ATOM 2981 N N . ALA A 1 387 ? 15.495 -10.710 6.745 1.00 94.88 387 ALA A N 1
ATOM 2982 C CA . ALA A 1 387 ? 14.551 -11.824 6.648 1.00 94.88 387 ALA A CA 1
ATOM 2983 C C . ALA A 1 387 ? 14.491 -12.677 7.932 1.00 94.88 387 ALA A C 1
ATOM 2985 O O . ALA A 1 387 ? 13.464 -13.294 8.226 1.00 94.88 387 ALA A O 1
ATOM 2986 N N . ALA A 1 388 ? 15.572 -12.691 8.714 1.00 94.50 388 ALA A N 1
ATOM 2987 C CA . ALA A 1 388 ? 15.653 -13.340 10.020 1.00 94.50 388 ALA A CA 1
ATOM 2988 C C . ALA A 1 388 ? 15.333 -12.400 11.197 1.00 94.50 388 ALA A C 1
ATOM 2990 O O . ALA A 1 388 ? 15.472 -12.808 12.348 1.00 94.50 388 ALA A O 1
ATOM 2991 N N . TYR A 1 389 ? 14.913 -11.152 10.950 1.00 94.19 389 TYR A N 1
ATOM 2992 C CA . TYR A 1 389 ? 14.742 -10.169 12.017 1.00 94.19 389 TYR A CA 1
ATOM 2993 C C . TYR A 1 389 ? 13.778 -10.667 13.107 1.00 94.19 389 TYR A C 1
ATOM 2995 O O . TYR A 1 389 ? 12.685 -11.160 12.813 1.00 94.19 389 TYR A O 1
ATOM 3003 N N . GLY A 1 390 ? 14.207 -10.562 14.369 1.00 87.12 390 GLY A N 1
ATOM 3004 C CA . GLY A 1 390 ? 13.448 -10.982 15.550 1.00 87.12 390 GLY A CA 1
ATOM 3005 C C . GLY A 1 390 ? 13.150 -12.485 15.638 1.00 87.12 390 GLY A C 1
ATOM 3006 O O . GLY A 1 390 ? 12.175 -12.846 16.297 1.00 87.12 390 GLY A O 1
ATOM 3007 N N . ARG A 1 391 ? 13.929 -13.335 14.955 1.00 84.62 391 ARG A N 1
ATOM 3008 C CA . ARG A 1 391 ? 13.931 -14.796 15.129 1.00 84.62 391 ARG A CA 1
ATOM 3009 C C . ARG A 1 391 ? 15.142 -15.272 15.915 1.00 84.62 391 ARG A C 1
ATOM 3011 O O . ARG A 1 391 ? 16.193 -14.595 15.841 1.00 84.62 391 ARG A O 1
#